Protein AF-0000000071327291 (afdb_homodimer)

InterPro domains:
  IPR005076 Glycosyl transferase, family 6 [PF03414] (3-274)
  IPR005076 Glycosyl transferase, family 6 [PTHR10462] (4-275)
  IPR029044 Nucleotide-diphospho-sugar transferases [G3DSA:3.90.550.10] (1-276)
  IPR029044 Nucleotide-diphospho-sugar transferases [SSF53448] (3-266)

Foldseek 3Di:
DDFDDPDDQAFPVGFGADAPGHDDPVVLCVVCVVVQFEEEEEEEQEDPSLVLQAQAQVLCCVAPAPPHQYEYEYEYCCPVSRDDDDHDPNYYYDYDHDHHDQAPLVVLLCVLVVLLCCLVPPPVPPGFKYKYAYSQKHFDHHDHSLQEAAWEFEFAQVPSPPDLLPDQAQCDPQAPLHDHSPDAGGQTDPRMIMYTSVNSSVLSVQLSVRLVVCVVVVHAGPVRSSSSSRSSCRVVPGSHYYYCLQEPEDPPDDDPRHPHRGMYGDDDDCVVRGNDD/DDFDDPDDQAFPVGFGADAPGHDDPVVLCVVCLVVQFEEEEEEEQEDPSLVLQAQAQVLCCVAPAPPHQYEYEYEYCCPVSRDDHDHDPNYYYDYDHDHHDQAPLVVLLCVLVVLLCCLVPPPVPPGFKYKYAYSQKHFDHHDHSLQEAAWEFEFAQVPSPPDLLPDQAQCDPQAPLHDHSPDAGGQTDPRMIMYTSVNSSVLSVQLSVRLVSCVVVVHAGPVRSSSSSRSSCRVVPGSHYYYCLQEPEDPPDDDPRHPHRGMYGDDDDCVVRGNDD

Sequence (554 aa):
MVGRTDVASVSPWSAPIIWEGNFDSTLIDSIYKQQNLTIATTVFALGKYTRFVKDFLESAEQHYFVGFRVHYYLFTDQPESVPEVKMGENRSLTVQNVPSLNRWQDISMSRMEKLENLIENELVNEADYIFCLDIDTKFYGRWGAETLGRLVGVIHPWFFDAPRSQFTYERRPESKAYIPVEEGDYYYAGAAFGGSLEDVHHLTKTCREQLNIDAANSIEAVWQEESHLNKYFLLNKPSKLLSPEYMWRDINEKAAQIKIVRFTNVPKNYAEVRPNPMVGRTDVASVSPWSAPIIWEGNFDSTLIDSIYKQQNLTIATTVFALGKYTRFVKDFLESAEQHYFVGFRVHYYLFTDQPESVPEVKMGENRSLTVQNVPSLNRWQDISMSRMEKLENLIENELVNEADYIFCLDIDTKFYGRWGAETLGRLVGVIHPWFFDAPRSQFTYERRPESKAYIPVEEGDYYYAGAAFGGSLEDVHHLTKTCREQLNIDAANSIEAVWQEESHLNKYFLLNKPSKLLSPEYMWRDINEKAAQIKIVRFTNVPKNYAEVRPNP

Structure (mmCIF, N/CA/C/O backbone):
data_AF-0000000071327291-model_v1
#
loop_
_entity.id
_entity.type
_entity.pdbx_description
1 polymer 'Globoside alpha-1,3-N-acetylgalactosaminyltransferase 1-like'
#
loop_
_atom_site.group_PDB
_atom_site.id
_atom_site.type_symbol
_atom_site.label_atom_id
_atom_site.label_alt_id
_atom_site.label_comp_id
_atom_site.label_asym_id
_atom_site.label_entity_id
_atom_site.label_seq_id
_atom_site.pdbx_PDB_ins_code
_atom_site.Cartn_x
_atom_site.Cartn_y
_atom_site.Cartn_z
_atom_site.occupancy
_atom_site.B_iso_or_equiv
_atom_site.auth_seq_id
_atom_site.auth_comp_id
_atom_site.auth_asym_id
_atom_site.auth_atom_id
_atom_site.pdbx_PDB_model_num
ATOM 1 N N . MET A 1 1 ? 5.566 14.375 -13.07 1 64.5 1 MET A N 1
ATOM 2 C CA . MET A 1 1 ? 4.422 13.898 -12.297 1 64.5 1 MET A CA 1
ATOM 3 C C . MET A 1 1 ? 3.389 13.242 -13.203 1 64.5 1 MET A C 1
ATOM 5 O O . MET A 1 1 ? 2.189 13.297 -12.93 1 64.5 1 MET A O 1
ATOM 9 N N . VAL A 1 2 ? 3.758 12.797 -14.352 1 74.56 2 VAL A N 1
ATOM 10 C CA . VAL A 1 2 ? 2.799 12.094 -15.195 1 74.56 2 VAL A CA 1
ATOM 11 C C . VAL A 1 2 ? 3.201 10.625 -15.328 1 74.56 2 VAL A C 1
ATOM 13 O O . VAL A 1 2 ? 4.363 10.32 -15.602 1 74.56 2 VAL A O 1
ATOM 16 N N . GLY A 1 3 ? 2.307 9.773 -15.016 1 80 3 GLY A N 1
ATOM 17 C CA . GLY A 1 3 ? 2.5 8.336 -15.133 1 80 3 GLY A CA 1
ATOM 18 C C . GLY A 1 3 ? 1.893 7.758 -16.391 1 80 3 GLY A C 1
ATOM 19 O O . GLY A 1 3 ? 1.691 8.477 -17.375 1 80 3 GLY A O 1
ATOM 20 N N . ARG A 1 4 ? 1.792 6.469 -16.453 1 89.69 4 ARG A N 1
ATOM 21 C CA . ARG A 1 4 ? 1.12 5.781 -17.547 1 89.69 4 ARG A CA 1
ATOM 22 C C . ARG A 1 4 ? -0.287 6.328 -17.766 1 89.69 4 ARG A C 1
ATOM 24 O O . ARG A 1 4 ? -1.015 6.57 -16.797 1 89.69 4 ARG A O 1
ATOM 31 N N . THR A 1 5 ? -0.663 6.59 -18.984 1 89.56 5 THR A N 1
ATOM 32 C CA . THR A 1 5 ? -1.946 7.23 -19.25 1 89.56 5 THR A CA 1
ATOM 33 C C . THR A 1 5 ? -2.902 6.254 -19.938 1 89.56 5 THR A C 1
ATOM 35 O O . THR A 1 5 ? -4.082 6.562 -20.125 1 89.56 5 THR A O 1
ATOM 38 N N . ASP A 1 6 ? -2.469 5.094 -20.266 1 92.56 6 ASP A N 1
ATOM 39 C CA . ASP A 1 6 ? -3.275 4.168 -21.047 1 92.56 6 ASP A CA 1
ATOM 40 C C . ASP A 1 6 ? -3.877 3.076 -20.172 1 92.56 6 ASP A C 1
ATOM 42 O O . ASP A 1 6 ? -4.688 2.271 -20.641 1 92.56 6 ASP A O 1
ATOM 46 N N . VAL A 1 7 ? -3.461 3.09 -18.906 1 93 7 VAL A N 1
ATOM 47 C CA . VAL A 1 7 ? -3.961 2.084 -17.969 1 93 7 VAL A CA 1
ATOM 48 C C . VAL A 1 7 ? -4.238 2.73 -16.609 1 93 7 VAL A C 1
ATOM 50 O O . VAL A 1 7 ? -3.758 3.832 -16.344 1 93 7 VAL A O 1
ATOM 53 N N . ALA A 1 8 ? -5.051 2.072 -15.82 1 93.12 8 ALA A N 1
ATOM 54 C CA . ALA A 1 8 ? -5.207 2.477 -14.422 1 93.12 8 ALA A CA 1
ATOM 55 C C . ALA A 1 8 ? -4.02 2.016 -13.586 1 93.12 8 ALA A C 1
ATOM 57 O O . ALA A 1 8 ? -3.682 0.831 -13.57 1 93.12 8 ALA A O 1
ATOM 58 N N . SER A 1 9 ? -3.414 2.951 -12.875 1 95.69 9 SER A N 1
ATOM 59 C CA . SER A 1 9 ? -2.238 2.627 -12.078 1 95.69 9 SER A CA 1
ATOM 60 C C . SER A 1 9 ? -2.611 2.377 -10.617 1 95.69 9 SER A C 1
ATOM 62 O O . SER A 1 9 ? -1.772 1.946 -9.82 1 95.69 9 SER A O 1
ATOM 64 N N . VAL A 1 10 ? -3.838 2.666 -10.242 1 97 10 VAL A N 1
ATOM 65 C CA . VAL A 1 10 ? -4.34 2.404 -8.898 1 97 10 VAL A CA 1
ATOM 66 C C . VAL A 1 10 ? -5.758 1.843 -8.977 1 97 10 VAL A C 1
ATOM 68 O O . VAL A 1 10 ? -6.504 2.154 -9.914 1 97 10 VAL A O 1
ATOM 71 N N . SER A 1 11 ? -6.105 1.006 -8.016 1 97.38 11 SER A N 1
ATOM 72 C CA . SER A 1 11 ? -7.457 0.463 -7.906 1 97.38 11 SER A CA 1
ATOM 73 C C . SER A 1 11 ? -8.406 1.466 -7.262 1 97.38 11 SER A C 1
ATOM 75 O O . SER A 1 11 ? -7.965 2.479 -6.711 1 97.38 11 SER A O 1
ATOM 77 N N . PRO A 1 12 ? -9.688 1.197 -7.32 1 96.38 12 PRO A N 1
ATOM 78 C CA . PRO A 1 12 ? -10.648 2.092 -6.676 1 96.38 12 PRO A CA 1
ATOM 79 C C . PRO A 1 12 ? -10.43 2.205 -5.168 1 96.38 12 PRO A C 1
ATOM 81 O O . PRO A 1 12 ? -10.898 3.164 -4.543 1 96.38 12 PRO A O 1
ATOM 84 N N . TRP A 1 13 ? -9.719 1.261 -4.547 1 97.5 13 TRP A N 1
ATOM 85 C CA . TRP A 1 13 ? -9.422 1.348 -3.121 1 97.5 13 TRP A CA 1
ATOM 86 C C . TRP A 1 13 ? -7.973 1.772 -2.895 1 97.5 13 TRP A C 1
ATOM 88 O O . TRP A 1 13 ? -7.422 1.565 -1.811 1 97.5 13 TRP A O 1
ATOM 98 N N . SER A 1 14 ? -7.277 2.26 -3.922 1 96.75 14 SER A N 1
ATOM 99 C CA . SER A 1 14 ? -5.996 2.957 -3.902 1 96.75 14 SER A CA 1
ATOM 100 C C . SER A 1 14 ? -4.84 1.979 -3.738 1 96.75 14 SER A C 1
ATOM 102 O O . SER A 1 14 ? -3.77 2.352 -3.25 1 96.75 14 SER A O 1
ATOM 104 N N . ALA A 1 15 ? -5.039 0.73 -4.094 1 98 15 ALA A N 1
ATOM 105 C CA . ALA A 1 15 ? -3.922 -0.202 -4.215 1 98 15 ALA A CA 1
ATOM 106 C C . ALA A 1 15 ? -3.203 -0.03 -5.551 1 98 15 ALA A C 1
ATOM 108 O O . ALA A 1 15 ? -3.846 0.132 -6.59 1 98 15 ALA A O 1
ATOM 109 N N . PRO A 1 16 ? -1.906 -0.012 -5.535 1 98 16 PRO A N 1
ATOM 110 C CA . PRO A 1 16 ? -1.197 0.11 -6.812 1 98 16 PRO A CA 1
ATOM 111 C C . PRO A 1 16 ? -1.436 -1.082 -7.734 1 98 16 PRO A C 1
ATOM 113 O O . PRO A 1 16 ? -1.537 -2.219 -7.27 1 98 16 PRO A O 1
ATOM 116 N N . ILE A 1 17 ? -1.564 -0.79 -8.953 1 97.94 17 ILE A N 1
ATOM 117 C CA . ILE A 1 17 ? -1.53 -1.786 -10.023 1 97.94 17 ILE A CA 1
ATOM 118 C C . ILE A 1 17 ? -0.192 -1.714 -10.75 1 97.94 17 ILE A C 1
ATOM 120 O O . ILE A 1 17 ? 0.141 -0.689 -11.352 1 97.94 17 ILE A O 1
ATOM 124 N N . ILE A 1 18 ? 0.569 -2.74 -10.773 1 98.38 18 ILE A N 1
ATOM 125 C CA . ILE A 1 18 ? 1.95 -2.725 -11.242 1 98.38 18 ILE A CA 1
ATOM 126 C C . ILE A 1 18 ? 1.989 -2.998 -12.742 1 98.38 18 ILE A C 1
ATOM 128 O O . ILE A 1 18 ? 1.617 -4.086 -13.195 1 98.38 18 ILE A O 1
ATOM 132 N N . TRP A 1 19 ? 2.346 -2.035 -13.5 1 97.12 19 TRP A N 1
ATOM 133 C CA . TRP A 1 19 ? 2.566 -2.09 -14.938 1 97.12 19 TRP A CA 1
ATOM 134 C C . TRP A 1 19 ? 4.004 -1.71 -15.289 1 97.12 19 TRP A C 1
ATOM 136 O O . TRP A 1 19 ? 4.633 -0.925 -14.57 1 97.12 19 TRP A O 1
ATOM 146 N N . GLU A 1 20 ? 4.473 -2.287 -16.422 1 97.06 20 GLU A N 1
ATOM 147 C CA . GLU A 1 20 ? 5.699 -1.728 -16.969 1 97.06 20 GLU A CA 1
ATOM 148 C C . GLU A 1 20 ? 5.57 -0.222 -17.188 1 97.06 20 GLU A C 1
ATOM 150 O O . GLU A 1 20 ? 4.586 0.248 -17.766 1 97.06 20 GLU A O 1
ATOM 155 N N . GLY A 1 21 ? 6.496 0.478 -16.625 1 95.25 21 GLY A N 1
ATOM 156 C CA . GLY A 1 21 ? 6.539 1.91 -16.875 1 95.25 21 GLY A CA 1
ATOM 157 C C . GLY A 1 21 ? 6.02 2.734 -15.711 1 95.25 21 GLY A C 1
ATOM 158 O O . GLY A 1 21 ? 6.082 3.965 -15.742 1 95.25 21 GLY A O 1
ATOM 159 N N . ASN A 1 22 ? 5.504 2.068 -14.641 1 95.44 22 ASN A N 1
ATOM 160 C CA . ASN A 1 22 ? 4.969 2.932 -13.602 1 95.44 22 ASN A CA 1
ATOM 161 C C . ASN A 1 22 ? 5.688 2.717 -12.266 1 95.44 22 ASN A C 1
ATOM 163 O O . ASN A 1 22 ? 5.176 3.094 -11.211 1 95.44 22 ASN A O 1
ATOM 167 N N . PHE A 1 23 ? 6.836 2.102 -12.312 1 96.94 23 PHE A N 1
ATOM 168 C CA . PHE A 1 23 ? 7.691 1.977 -11.133 1 96.94 23 PHE A CA 1
ATOM 169 C C . PHE A 1 23 ? 9.164 2.025 -11.531 1 96.94 23 PHE A C 1
ATOM 171 O O . PHE A 1 23 ? 9.5 1.87 -12.703 1 96.94 23 PHE A O 1
ATOM 178 N N . ASP A 1 24 ? 10.023 2.289 -10.586 1 96.94 24 ASP A N 1
ATOM 179 C CA . ASP A 1 24 ? 11.477 2.268 -10.75 1 96.94 24 ASP A CA 1
ATOM 180 C C . ASP A 1 24 ? 12.086 1.038 -10.086 1 96.94 24 ASP A C 1
ATOM 182 O O . ASP A 1 24 ? 12.227 0.998 -8.859 1 96.94 24 ASP A O 1
ATOM 186 N N . SER A 1 25 ? 12.469 0.094 -10.906 1 97.06 25 SER A N 1
ATOM 187 C CA . SER A 1 25 ? 12.93 -1.192 -10.398 1 97.06 25 SER A CA 1
ATOM 188 C C . SER A 1 25 ? 14.188 -1.032 -9.555 1 97.06 25 SER A C 1
ATOM 190 O O . SER A 1 25 ? 14.352 -1.713 -8.539 1 97.06 25 SER A O 1
ATOM 192 N N . THR A 1 26 ? 15.094 -0.123 -9.938 1 96.75 26 THR A N 1
ATOM 193 C CA . THR A 1 26 ? 16.328 0.1 -9.188 1 96.75 26 THR A CA 1
ATOM 194 C C . THR A 1 26 ? 16.031 0.662 -7.805 1 96.75 26 THR A C 1
ATOM 196 O O . THR A 1 26 ? 16.594 0.204 -6.809 1 96.75 26 THR A O 1
ATOM 199 N N . LEU A 1 27 ? 15.156 1.593 -7.812 1 96.38 27 LEU A N 1
ATOM 200 C CA . LEU A 1 27 ? 14.766 2.209 -6.551 1 96.38 27 LEU A CA 1
ATOM 201 C C . LEU A 1 27 ? 14.102 1.19 -5.629 1 96.38 27 LEU A C 1
ATOM 203 O O . LEU A 1 27 ? 14.477 1.062 -4.461 1 96.38 27 LEU A O 1
ATOM 207 N N . ILE A 1 28 ? 13.18 0.447 -6.152 1 97.44 28 ILE A N 1
ATOM 208 C CA . ILE A 1 28 ? 12.422 -0.514 -5.355 1 97.44 28 ILE A CA 1
ATOM 209 C C . ILE A 1 28 ? 13.367 -1.598 -4.832 1 97.44 28 ILE A C 1
ATOM 211 O O . ILE A 1 28 ? 13.289 -1.976 -3.658 1 97.44 28 ILE A O 1
ATOM 215 N N . ASP A 1 29 ? 14.25 -2.072 -5.68 1 97.25 29 ASP A N 1
ATOM 216 C CA . ASP A 1 29 ? 15.211 -3.076 -5.23 1 97.25 29 ASP A CA 1
ATOM 217 C C . ASP A 1 29 ? 16.062 -2.543 -4.082 1 97.25 29 ASP A C 1
ATOM 219 O O . ASP A 1 29 ? 16.328 -3.258 -3.115 1 97.25 29 ASP A O 1
ATOM 223 N N . SER A 1 30 ? 16.469 -1.31 -4.242 1 95.25 30 SER A N 1
ATOM 224 C CA . SER A 1 30 ? 17.312 -0.725 -3.205 1 95.25 30 SER A CA 1
ATOM 225 C C . SER A 1 30 ? 16.594 -0.67 -1.865 1 95.25 30 SER A C 1
ATOM 227 O O . SER A 1 30 ? 17.203 -0.833 -0.811 1 95.25 30 SER A O 1
ATOM 229 N N . ILE A 1 31 ? 15.359 -0.456 -1.887 1 95.06 31 ILE A N 1
ATOM 230 C CA . ILE A 1 31 ? 14.547 -0.372 -0.68 1 95.06 31 ILE A CA 1
ATOM 231 C C . ILE A 1 31 ? 14.43 -1.754 -0.04 1 95.06 31 ILE A C 1
ATOM 233 O O . ILE A 1 31 ? 14.633 -1.905 1.167 1 95.06 31 ILE A O 1
ATOM 237 N N . TYR A 1 32 ? 14.211 -2.779 -0.833 1 96.31 32 TYR A N 1
ATOM 238 C CA . TYR A 1 32 ? 13.859 -4.086 -0.289 1 96.31 32 TYR A CA 1
ATOM 239 C C . TYR A 1 32 ? 15.109 -4.914 -0.014 1 96.31 32 TYR A C 1
ATOM 241 O O . TYR A 1 32 ? 15.109 -5.777 0.868 1 96.31 32 TYR A O 1
ATOM 249 N N . LYS A 1 33 ? 16.172 -4.711 -0.748 1 94.94 33 LYS A N 1
ATOM 250 C CA . LYS A 1 33 ? 17.391 -5.5 -0.551 1 94.94 33 LYS A CA 1
ATOM 251 C C . LYS A 1 33 ? 17.969 -5.273 0.84 1 94.94 33 LYS A C 1
ATOM 253 O O . LYS A 1 33 ? 18.594 -6.168 1.41 1 94.94 33 LYS A O 1
ATOM 258 N N . GLN A 1 34 ? 17.656 -4.16 1.438 1 91.56 34 GLN A N 1
ATOM 259 C CA . GLN A 1 34 ? 18.172 -3.82 2.762 1 91.56 34 GLN A CA 1
ATOM 260 C C . GLN A 1 34 ? 17.438 -4.594 3.852 1 91.56 34 GLN A C 1
ATOM 262 O O . GLN A 1 34 ? 17.891 -4.656 4.992 1 91.56 34 GLN A O 1
ATOM 267 N N . GLN A 1 35 ? 16.422 -5.254 3.521 1 94.44 35 GLN A N 1
ATOM 268 C CA . GLN A 1 35 ? 15.562 -5.898 4.516 1 94.44 35 GLN A CA 1
ATOM 269 C C . GLN A 1 35 ? 15.914 -7.379 4.656 1 94.44 35 GLN A C 1
ATOM 271 O O . GLN A 1 35 ? 15.375 -8.062 5.531 1 94.44 35 GLN A O 1
ATOM 276 N N . ASN A 1 36 ? 16.75 -7.91 3.893 1 93.19 36 ASN A N 1
ATOM 277 C CA . ASN A 1 36 ? 17.188 -9.305 3.939 1 93.19 36 ASN A CA 1
ATOM 278 C C . ASN A 1 36 ? 16 -10.258 3.934 1 93.19 36 ASN A C 1
ATOM 280 O O . ASN A 1 36 ? 15.898 -11.133 4.793 1 93.19 36 ASN A O 1
ATOM 284 N N . LEU A 1 37 ? 15.125 -10.086 2.984 1 96.75 37 LEU A N 1
ATOM 285 C CA . LEU A 1 37 ? 13.875 -10.828 2.895 1 96.75 37 LEU A CA 1
ATOM 286 C C . LEU A 1 37 ? 14.102 -12.203 2.277 1 96.75 37 LEU A C 1
ATOM 288 O O . LEU A 1 37 ? 15.016 -12.383 1.469 1 96.75 37 LEU A O 1
ATOM 292 N N . THR A 1 38 ? 13.273 -13.117 2.652 1 98.19 38 THR A N 1
ATOM 293 C CA . THR A 1 38 ? 13.172 -14.414 1.992 1 98.19 38 THR A CA 1
ATOM 294 C C . THR A 1 38 ? 11.797 -14.586 1.349 1 98.19 38 THR A C 1
ATOM 296 O O . THR A 1 38 ? 10.773 -14.398 2.002 1 98.19 38 THR A O 1
ATOM 299 N N . ILE A 1 39 ? 11.82 -14.945 0.099 1 98.75 39 ILE A N 1
ATOM 300 C CA . ILE A 1 39 ? 10.594 -15.188 -0.645 1 98.75 39 ILE A CA 1
ATOM 301 C C . ILE A 1 39 ? 10.406 -16.688 -0.874 1 98.75 39 ILE A C 1
ATOM 303 O O . ILE A 1 39 ? 11.219 -17.312 -1.562 1 98.75 39 ILE A O 1
ATOM 307 N N . ALA A 1 40 ? 9.414 -17.266 -0.267 1 98.88 40 ALA A N 1
ATOM 308 C CA . ALA A 1 40 ? 9.016 -18.625 -0.6 1 98.88 40 ALA A CA 1
ATOM 309 C C . ALA A 1 40 ? 8.172 -18.656 -1.872 1 98.88 40 ALA A C 1
ATOM 311 O O . ALA A 1 40 ? 7.328 -17.781 -2.088 1 98.88 40 ALA A O 1
ATOM 312 N N . THR A 1 41 ? 8.414 -19.594 -2.707 1 98.81 41 THR A N 1
ATOM 313 C CA . THR A 1 41 ? 7.621 -19.781 -3.916 1 98.81 41 THR A CA 1
ATOM 314 C C . THR A 1 41 ? 7.168 -21.234 -4.043 1 98.81 41 THR A C 1
ATOM 316 O O . THR A 1 41 ? 7.984 -22.141 -3.971 1 98.81 41 THR A O 1
ATOM 319 N N . THR A 1 42 ? 5.859 -21.391 -4.227 1 98.31 42 THR A N 1
ATOM 320 C CA . THR A 1 42 ? 5.324 -22.734 -4.301 1 98.31 42 THR A CA 1
ATOM 321 C C . THR A 1 42 ? 4.832 -23.047 -5.711 1 98.31 42 THR A C 1
ATOM 323 O O . THR A 1 42 ? 4.27 -22.188 -6.383 1 98.31 42 THR A O 1
ATOM 326 N N . VAL A 1 43 ? 5.094 -24.266 -6.133 1 96.81 43 VAL A N 1
ATOM 327 C CA . VAL A 1 43 ? 4.609 -24.781 -7.406 1 96.81 43 VAL A CA 1
ATOM 328 C C . VAL A 1 43 ? 4.203 -26.25 -7.246 1 96.81 43 VAL A C 1
ATOM 330 O O . VAL A 1 43 ? 4.762 -26.969 -6.414 1 96.81 43 VAL A O 1
ATOM 333 N N . PHE A 1 44 ? 3.223 -26.625 -8.086 1 94.69 44 PHE A N 1
ATOM 334 C CA . PHE A 1 44 ? 2.723 -28 -8.094 1 94.69 44 PHE A CA 1
ATOM 335 C C . PHE A 1 44 ? 2.973 -28.656 -9.453 1 94.69 44 PHE A C 1
ATOM 337 O O . PHE A 1 44 ? 2.551 -28.141 -10.484 1 94.69 44 PHE A O 1
ATOM 344 N N . ALA A 1 45 ? 3.703 -29.719 -9.414 1 93.44 45 ALA A N 1
ATOM 345 C CA . ALA A 1 45 ? 3.957 -30.516 -10.609 1 93.44 45 ALA A CA 1
ATOM 346 C C . ALA A 1 45 ? 3.521 -31.969 -10.414 1 93.44 45 ALA A C 1
ATOM 348 O O . ALA A 1 45 ? 4.332 -32.812 -10.055 1 93.44 45 ALA A O 1
ATOM 349 N N . LEU A 1 46 ? 2.344 -32.25 -10.742 1 90.12 46 LEU A N 1
ATOM 350 C CA . LEU A 1 46 ? 1.825 -33.625 -10.602 1 90.12 46 LEU A CA 1
ATOM 351 C C . LEU A 1 46 ? 1.816 -34.344 -11.938 1 90.12 46 LEU A C 1
ATOM 353 O O . LEU A 1 46 ? 1.507 -33.719 -12.969 1 90.12 46 LEU A O 1
ATOM 357 N N . GLY A 1 47 ? 2.111 -35.531 -11.938 1 88 47 GLY A N 1
ATOM 358 C CA . GLY A 1 47 ? 2.135 -36.344 -13.156 1 88 47 GLY A CA 1
ATOM 359 C C . GLY A 1 47 ? 3.023 -35.75 -14.234 1 88 47 GLY A C 1
ATOM 360 O O . GLY A 1 47 ? 4.191 -35.438 -13.984 1 88 47 GLY A O 1
ATOM 361 N N . LYS A 1 48 ? 2.443 -35.531 -15.391 1 86.81 48 LYS A N 1
ATOM 362 C CA . LYS A 1 48 ? 3.199 -35.094 -16.562 1 86.81 48 LYS A CA 1
ATOM 363 C C . LYS A 1 48 ? 3.666 -33.656 -16.406 1 86.81 48 LYS A C 1
ATOM 365 O O . LYS A 1 48 ? 4.48 -33.188 -17.203 1 86.81 48 LYS A O 1
ATOM 370 N N . TYR A 1 49 ? 3.268 -33.031 -15.375 1 90.88 49 TYR A N 1
ATOM 371 C CA . TYR A 1 49 ? 3.604 -31.625 -15.203 1 90.88 49 TYR A CA 1
ATOM 372 C C . TYR A 1 49 ? 5.051 -31.469 -14.758 1 90.88 49 TYR A C 1
ATOM 374 O O . TYR A 1 49 ? 5.602 -30.359 -14.805 1 90.88 49 TYR A O 1
ATOM 382 N N . THR A 1 50 ? 5.672 -32.562 -14.383 1 93.12 50 THR A N 1
ATOM 383 C CA . THR A 1 50 ? 7.082 -32.5 -14.016 1 93.12 50 THR A CA 1
ATOM 384 C C . THR A 1 50 ? 7.93 -32.031 -15.195 1 93.12 50 THR A C 1
ATOM 386 O O . THR A 1 50 ? 9.031 -31.516 -15.008 1 93.12 50 THR A O 1
ATOM 389 N N . ARG A 1 51 ? 7.402 -32.188 -16.359 1 92.44 51 ARG A N 1
ATOM 390 C CA . ARG A 1 51 ? 8.148 -31.812 -17.562 1 92.44 51 ARG A CA 1
ATOM 391 C C . ARG A 1 51 ? 8.383 -30.312 -17.625 1 92.44 51 ARG A C 1
ATOM 393 O O . ARG A 1 51 ? 9.273 -29.844 -18.344 1 92.44 51 ARG A O 1
ATOM 400 N N . PHE A 1 52 ? 7.586 -29.516 -16.906 1 94.94 52 PHE A N 1
ATOM 401 C CA . PHE A 1 52 ? 7.656 -28.062 -16.984 1 94.94 52 PHE A CA 1
ATOM 402 C C . PHE A 1 52 ? 8.617 -27.516 -15.93 1 94.94 52 PHE A C 1
ATOM 404 O O . PHE A 1 52 ? 8.922 -26.328 -15.93 1 94.94 52 PHE A O 1
ATOM 411 N N . VAL A 1 53 ? 9.117 -28.375 -15.07 1 96.81 53 VAL A N 1
ATOM 412 C CA . VAL A 1 53 ? 9.875 -27.938 -13.898 1 96.81 53 VAL A CA 1
ATOM 413 C C . VAL A 1 53 ? 11.164 -27.266 -14.344 1 96.81 53 VAL A C 1
ATOM 415 O O . VAL A 1 53 ? 11.5 -26.172 -13.867 1 96.81 53 VAL A O 1
ATOM 418 N N . LYS A 1 54 ? 11.867 -27.828 -15.258 1 96.75 54 LYS A N 1
ATOM 419 C CA . LYS A 1 54 ? 13.164 -27.312 -15.672 1 96.75 54 LYS A CA 1
ATOM 420 C C . LYS A 1 54 ? 13.031 -25.906 -16.281 1 96.75 54 LYS A C 1
ATOM 422 O O . LYS A 1 54 ? 13.727 -24.984 -15.859 1 96.75 54 LYS A O 1
ATOM 427 N N . ASP A 1 55 ? 12.125 -25.75 -17.234 1 95.56 55 ASP A N 1
ATOM 428 C CA . ASP A 1 55 ? 11.93 -24.469 -17.891 1 95.56 55 ASP A CA 1
ATOM 429 C C . ASP A 1 55 ? 11.492 -23.406 -16.891 1 95.56 55 ASP A C 1
ATOM 431 O O . ASP A 1 55 ? 11.93 -22.25 -16.969 1 95.56 55 ASP A O 1
ATOM 435 N N . PHE A 1 56 ? 10.633 -23.797 -16.031 1 97.69 56 PHE A N 1
ATOM 436 C CA . PHE A 1 56 ? 10.156 -22.891 -15 1 97.69 56 PHE A CA 1
ATOM 437 C C . PHE A 1 56 ? 11.32 -22.375 -14.156 1 97.69 56 PHE A C 1
ATOM 439 O O . PHE A 1 56 ? 11.508 -21.172 -14.016 1 97.69 56 PHE A O 1
ATOM 446 N N . LEU A 1 57 ? 12.148 -23.234 -13.625 1 98.06 57 LEU A N 1
ATOM 447 C CA . LEU A 1 57 ? 13.227 -22.875 -12.711 1 98.06 57 LEU A CA 1
ATOM 448 C C . LEU A 1 57 ? 14.328 -22.125 -13.445 1 98.06 57 LEU A C 1
ATOM 450 O O . LEU A 1 57 ? 14.867 -21.141 -12.93 1 98.06 57 LEU A O 1
ATOM 454 N N . GLU A 1 58 ? 14.656 -22.547 -14.648 1 97.62 58 GLU A N 1
ATOM 455 C CA . GLU A 1 58 ? 15.711 -21.891 -15.406 1 97.62 58 GLU A CA 1
ATOM 456 C C . GLU A 1 58 ? 15.312 -20.453 -15.773 1 97.62 58 GLU A C 1
ATOM 458 O O . GLU A 1 58 ? 16.141 -19.547 -15.695 1 97.62 58 GLU A O 1
ATOM 463 N N . SER A 1 59 ? 14.055 -20.297 -16.203 1 97.88 59 SER A N 1
ATOM 464 C CA . SER A 1 59 ? 13.594 -18.953 -16.516 1 97.88 59 SER A CA 1
ATOM 465 C C . SER A 1 59 ? 13.469 -18.094 -15.258 1 97.88 59 SER A C 1
ATOM 467 O O . SER A 1 59 ? 13.688 -16.891 -15.297 1 97.88 59 SER A O 1
ATOM 469 N N . ALA A 1 60 ? 13.125 -18.734 -14.117 1 98.25 60 ALA A N 1
ATOM 470 C CA . ALA A 1 60 ? 13.047 -18.016 -12.852 1 98.25 60 ALA A CA 1
ATOM 471 C C . ALA A 1 60 ? 14.422 -17.484 -12.43 1 98.25 60 ALA A C 1
ATOM 473 O O . ALA A 1 60 ? 14.523 -16.375 -11.891 1 98.25 60 ALA A O 1
ATOM 474 N N . GLU A 1 61 ? 15.477 -18.203 -12.719 1 97.25 61 GLU A N 1
ATOM 475 C CA . GLU A 1 61 ? 16.828 -17.766 -12.398 1 97.25 61 GLU A CA 1
ATOM 476 C C . GLU A 1 61 ? 17.203 -16.484 -13.133 1 97.25 61 GLU A C 1
ATOM 478 O O . GLU A 1 61 ? 17.984 -15.68 -12.633 1 97.25 61 GLU A O 1
ATOM 483 N N . GLN A 1 62 ? 16.516 -16.25 -14.172 1 97.44 62 GLN A N 1
ATOM 484 C CA . GLN A 1 62 ? 16.859 -15.125 -15.023 1 97.44 62 GLN A CA 1
ATOM 485 C C . GLN A 1 62 ? 16.031 -13.898 -14.688 1 97.44 62 GLN A C 1
ATOM 487 O O . GLN A 1 62 ? 16.469 -12.766 -14.875 1 97.44 62 GLN A O 1
ATOM 492 N N . HIS A 1 63 ? 14.852 -14.133 -14.141 1 98.44 63 HIS A N 1
ATOM 493 C CA . HIS A 1 63 ? 13.938 -13 -14.172 1 98.44 63 HIS A CA 1
ATOM 494 C C . HIS A 1 63 ? 13.227 -12.828 -12.836 1 98.44 63 HIS A C 1
ATOM 496 O O . HIS A 1 63 ? 12.773 -11.727 -12.508 1 98.44 63 HIS A O 1
ATOM 502 N N . TYR A 1 64 ? 13.102 -13.93 -12.055 1 98.75 64 TYR A N 1
ATOM 503 C CA . TYR A 1 64 ? 12.242 -13.969 -10.883 1 98.75 64 TYR A CA 1
ATOM 504 C C . TYR A 1 64 ? 13.023 -13.641 -9.617 1 98.75 64 TYR A C 1
ATOM 506 O O . TYR A 1 64 ? 13.859 -14.43 -9.172 1 98.75 64 TYR A O 1
ATOM 514 N N . PHE A 1 65 ? 12.82 -12.391 -9.086 1 98.38 65 PHE A N 1
ATOM 515 C CA . PHE A 1 65 ? 13.43 -11.922 -7.844 1 98.38 65 PHE A CA 1
ATOM 516 C C . PHE A 1 65 ? 14.945 -12.102 -7.887 1 98.38 65 PHE A C 1
ATOM 518 O O . PHE A 1 65 ? 15.539 -12.617 -6.938 1 98.38 65 PHE A O 1
ATOM 525 N N . VAL A 1 66 ? 15.477 -11.703 -8.992 1 96.81 66 VAL A N 1
ATOM 526 C CA . VAL A 1 66 ? 16.922 -11.789 -9.156 1 96.81 66 VAL A CA 1
ATOM 527 C C . VAL A 1 66 ? 17.609 -10.945 -8.086 1 96.81 66 VAL A C 1
ATOM 529 O O . VAL A 1 66 ? 17.266 -9.781 -7.887 1 96.81 66 VAL A O 1
ATOM 532 N N . GLY A 1 67 ? 18.547 -11.547 -7.34 1 94.88 67 GLY A N 1
ATOM 533 C CA . GLY A 1 67 ? 19.297 -10.844 -6.305 1 94.88 67 GLY A CA 1
ATOM 534 C C . GLY A 1 67 ? 18.688 -11 -4.922 1 94.88 67 GLY A C 1
ATOM 535 O O . GLY A 1 67 ? 19.25 -10.516 -3.938 1 94.88 67 GLY A O 1
ATOM 536 N N . PHE A 1 68 ? 17.578 -11.625 -4.836 1 97.56 68 PHE A N 1
ATOM 537 C CA . PHE A 1 68 ? 16.906 -11.867 -3.562 1 97.56 68 PHE A CA 1
ATOM 538 C C . PHE A 1 68 ? 17 -13.336 -3.17 1 97.56 68 PHE A C 1
ATOM 540 O O . PHE A 1 68 ? 17.328 -14.188 -3.998 1 97.56 68 PHE A O 1
ATOM 547 N N . ARG A 1 69 ? 16.75 -13.609 -1.906 1 98.06 69 ARG A N 1
ATOM 548 C CA . ARG A 1 69 ? 16.656 -14.992 -1.445 1 98.06 69 ARG A CA 1
ATOM 549 C C . ARG A 1 69 ? 15.312 -15.609 -1.811 1 98.06 69 ARG A C 1
ATOM 551 O O . ARG A 1 69 ? 14.266 -15.086 -1.435 1 98.06 69 ARG A O 1
ATOM 558 N N . VAL A 1 70 ? 15.367 -16.656 -2.576 1 98.5 70 VAL A N 1
ATOM 559 C CA . VAL A 1 70 ? 14.148 -17.344 -2.996 1 98.5 70 VAL A CA 1
ATOM 560 C C . VAL A 1 70 ? 14.242 -18.828 -2.639 1 98.5 70 VAL A C 1
ATOM 562 O O . VAL A 1 70 ? 15.258 -19.484 -2.914 1 98.5 70 VAL A O 1
ATOM 565 N N . HIS A 1 71 ? 13.289 -19.312 -1.99 1 98.56 71 HIS A N 1
ATOM 566 C CA . HIS A 1 71 ? 13.164 -20.734 -1.712 1 98.56 71 HIS A CA 1
ATOM 567 C C . HIS A 1 71 ? 11.945 -21.328 -2.412 1 98.56 71 HIS A C 1
ATOM 569 O O . HIS A 1 71 ? 10.805 -20.969 -2.1 1 98.56 71 HIS A O 1
ATOM 575 N N . TYR A 1 72 ? 12.227 -22.234 -3.336 1 98.44 72 TYR A N 1
ATOM 576 C CA . TYR A 1 72 ? 11.164 -22.906 -4.07 1 98.44 72 TYR A CA 1
ATOM 577 C C . TYR A 1 72 ? 10.703 -24.156 -3.328 1 98.44 72 TYR A C 1
ATOM 579 O O . TYR A 1 72 ? 11.531 -24.938 -2.848 1 98.44 72 TYR A O 1
ATOM 587 N N . TYR A 1 73 ? 9.453 -24.297 -3.221 1 98.12 73 TYR A N 1
ATOM 588 C CA . TYR A 1 73 ? 8.812 -25.516 -2.738 1 98.12 73 TYR A CA 1
ATOM 589 C C . TYR A 1 73 ? 8.008 -26.188 -3.846 1 98.12 73 TYR A C 1
ATOM 591 O O . TYR A 1 73 ? 6.949 -25.688 -4.234 1 98.12 73 TYR A O 1
ATOM 599 N N . LEU A 1 74 ? 8.508 -27.266 -4.297 1 98 74 LEU A N 1
ATOM 600 C CA . LEU A 1 74 ? 7.887 -28.031 -5.379 1 98 74 LEU A CA 1
ATOM 601 C C . LEU A 1 74 ? 7.109 -29.219 -4.836 1 98 74 LEU A C 1
ATOM 603 O O . LEU A 1 74 ? 7.703 -30.156 -4.289 1 98 74 LEU A O 1
ATOM 607 N N . PHE A 1 75 ? 5.824 -29.203 -4.996 1 96.69 75 PHE A N 1
ATOM 608 C CA . PHE A 1 75 ? 4.969 -30.328 -4.652 1 96.69 75 PHE A CA 1
ATOM 609 C C . PHE A 1 75 ? 4.797 -31.25 -5.848 1 96.69 75 PHE A C 1
ATOM 611 O O . PHE A 1 75 ? 4.32 -30.828 -6.906 1 96.69 75 PHE A O 1
ATOM 618 N N . THR A 1 76 ? 5.191 -32.5 -5.672 1 96 76 THR A N 1
ATOM 619 C CA . THR A 1 76 ? 5.09 -33.438 -6.797 1 96 76 THR A CA 1
ATOM 620 C C . THR A 1 76 ? 4.848 -34.844 -6.305 1 96 76 THR A C 1
ATOM 622 O O . THR A 1 76 ? 5.199 -35.188 -5.172 1 96 76 THR A O 1
ATOM 625 N N . ASP A 1 77 ? 4.16 -35.625 -7.117 1 94 77 ASP A N 1
ATOM 626 C CA . ASP A 1 77 ? 3.971 -37.062 -6.84 1 94 77 ASP A CA 1
ATOM 627 C C . ASP A 1 77 ? 5.066 -37.906 -7.496 1 94 77 ASP A C 1
ATOM 629 O O . ASP A 1 77 ? 5.062 -39.125 -7.391 1 94 77 ASP A O 1
ATOM 633 N N . GLN A 1 78 ? 6.035 -37.219 -8.164 1 94.69 78 GLN A N 1
ATOM 634 C CA . GLN A 1 78 ? 7.137 -37.906 -8.852 1 94.69 78 GLN A CA 1
ATOM 635 C C . GLN A 1 78 ? 8.469 -37.219 -8.531 1 94.69 78 GLN A C 1
ATOM 637 O O . GLN A 1 78 ? 9.148 -36.719 -9.422 1 94.69 78 GLN A O 1
ATOM 642 N N . PRO A 1 79 ? 8.883 -37.312 -7.309 1 95.56 79 PRO A N 1
ATOM 643 C CA . PRO A 1 79 ? 10.117 -36.625 -6.926 1 95.56 79 PRO A CA 1
ATOM 644 C C . PRO A 1 79 ? 11.32 -37.062 -7.734 1 95.56 79 PRO A C 1
ATOM 646 O O . PRO A 1 79 ? 12.242 -36.281 -7.977 1 95.56 79 PRO A O 1
ATOM 649 N N . GLU A 1 80 ? 11.312 -38.281 -8.172 1 94.88 80 GLU A N 1
ATOM 650 C CA . GLU A 1 80 ? 12.438 -38.844 -8.914 1 94.88 80 GLU A CA 1
ATOM 651 C C . GLU A 1 80 ? 12.516 -38.25 -10.32 1 94.88 80 GLU A C 1
ATOM 653 O O . GLU A 1 80 ? 13.562 -38.344 -10.969 1 94.88 80 GLU A O 1
ATOM 658 N N . SER A 1 81 ? 11.398 -37.719 -10.773 1 94 81 SER A N 1
ATOM 659 C CA . SER A 1 81 ? 11.336 -37.188 -12.125 1 94 81 SER A CA 1
ATOM 660 C C . SER A 1 81 ? 11.719 -35.719 -12.164 1 94 81 SER A C 1
ATOM 662 O O . SER A 1 81 ? 11.766 -35.125 -13.234 1 94 81 SER A O 1
ATOM 664 N N . VAL A 1 82 ? 11.961 -35.125 -11.047 1 94.75 82 VAL A N 1
ATOM 665 C CA . VAL A 1 82 ? 12.328 -33.719 -10.984 1 94.75 82 VAL A CA 1
ATOM 666 C C . VAL A 1 82 ? 13.727 -33.5 -11.555 1 94.75 82 VAL A C 1
ATOM 668 O O . VAL A 1 82 ? 14.688 -34.156 -11.102 1 94.75 82 VAL A O 1
ATOM 671 N N . PRO A 1 83 ? 13.844 -32.719 -12.57 1 94.62 83 PRO A N 1
ATOM 672 C CA . PRO A 1 83 ? 15.156 -32.531 -13.188 1 94.62 83 PRO A CA 1
ATOM 673 C C . PRO A 1 83 ? 16.125 -31.766 -12.281 1 94.62 83 PRO A C 1
ATOM 675 O O . PRO A 1 83 ? 15.695 -31 -11.414 1 94.62 83 PRO A O 1
ATOM 678 N N . GLU A 1 84 ? 17.391 -31.969 -12.562 1 91.75 84 GLU A N 1
ATOM 679 C CA . GLU A 1 84 ? 18.422 -31.156 -11.906 1 91.75 84 GLU A CA 1
ATOM 680 C C . GLU A 1 84 ? 18.547 -29.797 -12.562 1 91.75 84 GLU A C 1
ATOM 682 O O . GLU A 1 84 ? 18.641 -29.688 -13.789 1 91.75 84 GLU A O 1
ATOM 687 N N . VAL A 1 85 ? 18.406 -28.828 -11.75 1 93 85 VAL A N 1
ATOM 688 C CA . VAL A 1 85 ? 18.562 -27.469 -12.242 1 93 85 VAL A CA 1
ATOM 689 C C . VAL A 1 85 ? 19.578 -26.719 -11.367 1 93 85 VAL A C 1
ATOM 691 O O . VAL A 1 85 ? 19.516 -26.812 -10.133 1 93 85 VAL A O 1
ATOM 694 N N . LYS A 1 86 ? 20.609 -26.062 -11.992 1 93.31 86 LYS A N 1
ATOM 695 C CA . LYS A 1 86 ? 21.562 -25.234 -11.25 1 93.31 86 LYS A CA 1
ATOM 696 C C . LYS A 1 86 ? 20.891 -23.984 -10.695 1 93.31 86 LYS A C 1
ATOM 698 O O . LYS A 1 86 ? 20.344 -23.172 -11.445 1 93.31 86 LYS A O 1
ATOM 703 N N . MET A 1 87 ? 20.969 -23.875 -9.43 1 94.19 87 MET A N 1
ATOM 704 C CA . MET A 1 87 ? 20.344 -22.719 -8.766 1 94.19 87 MET A CA 1
ATOM 705 C C . MET A 1 87 ? 21.406 -21.703 -8.359 1 94.19 87 MET A C 1
ATOM 707 O O . MET A 1 87 ? 22.516 -22.062 -7.953 1 94.19 87 MET A O 1
ATOM 711 N N . GLY A 1 88 ? 21.078 -20.438 -8.5 1 93.5 88 GLY A N 1
ATOM 712 C CA . GLY A 1 88 ? 21.984 -19.359 -8.125 1 93.5 88 GLY A CA 1
ATOM 713 C C . GLY A 1 88 ? 22.188 -19.25 -6.621 1 93.5 88 GLY A C 1
ATOM 714 O O . GLY A 1 88 ? 21.609 -20.016 -5.852 1 93.5 88 GLY A O 1
ATOM 715 N N . GLU A 1 89 ? 23.016 -18.203 -6.258 1 92.12 89 GLU A N 1
ATOM 716 C CA . GLU A 1 89 ? 23.281 -17.922 -4.852 1 92.12 89 GLU A CA 1
ATOM 717 C C . GLU A 1 89 ? 22 -17.516 -4.113 1 92.12 89 GLU A C 1
ATOM 719 O O . GLU A 1 89 ? 21.172 -16.797 -4.656 1 92.12 89 GLU A O 1
ATOM 724 N N . ASN A 1 90 ? 21.734 -18 -2.943 1 94.31 90 ASN A N 1
ATOM 725 C CA . ASN A 1 90 ? 20.625 -17.656 -2.068 1 94.31 90 ASN A CA 1
ATOM 726 C C . ASN A 1 90 ? 19.297 -18.203 -2.605 1 94.31 90 ASN A C 1
ATOM 728 O O . ASN A 1 90 ? 18.234 -17.672 -2.299 1 94.31 90 ASN A O 1
ATOM 732 N N . ARG A 1 91 ? 19.422 -19.172 -3.545 1 97.38 91 ARG A N 1
ATOM 733 C CA . ARG A 1 91 ? 18.25 -19.844 -4.078 1 97.38 91 ARG A CA 1
ATOM 734 C C . ARG A 1 91 ? 18.281 -21.328 -3.795 1 97.38 91 ARG A C 1
ATOM 736 O O . ARG A 1 91 ? 19.344 -21.953 -3.857 1 97.38 91 ARG A O 1
ATOM 743 N N . SER A 1 92 ? 17.156 -21.844 -3.393 1 97.19 92 SER A N 1
ATOM 744 C CA . SER A 1 92 ? 17.094 -23.266 -3.062 1 97.19 92 SER A CA 1
ATOM 745 C C . SER A 1 92 ? 15.773 -23.891 -3.484 1 97.19 92 SER A C 1
ATOM 747 O O . SER A 1 92 ? 14.797 -23.172 -3.74 1 97.19 92 SER A O 1
ATOM 749 N N . LEU A 1 93 ? 15.828 -25.172 -3.635 1 97.75 93 LEU A N 1
ATOM 750 C CA . LEU A 1 93 ? 14.656 -25.953 -4.016 1 97.75 93 LEU A CA 1
ATOM 751 C C . LEU A 1 93 ? 14.414 -27.078 -3.016 1 97.75 93 LEU A C 1
ATOM 753 O O . LEU A 1 93 ? 15.336 -27.844 -2.705 1 97.75 93 LEU A O 1
ATOM 757 N N . THR A 1 94 ? 13.242 -27.078 -2.459 1 97.44 94 THR A N 1
ATOM 758 C CA . THR A 1 94 ? 12.781 -28.203 -1.654 1 97.44 94 THR A CA 1
ATOM 759 C C . THR A 1 94 ? 11.672 -28.969 -2.373 1 97.44 94 THR A C 1
ATOM 761 O O . THR A 1 94 ? 10.664 -28.375 -2.775 1 97.44 94 THR A O 1
ATOM 764 N N . VAL A 1 95 ? 11.852 -30.234 -2.533 1 97.19 95 VAL A N 1
ATOM 765 C CA . VAL A 1 95 ? 10.844 -31.078 -3.17 1 97.19 95 VAL A CA 1
ATOM 766 C C . VAL A 1 95 ? 9.984 -31.75 -2.104 1 97.19 95 VAL A C 1
ATOM 768 O O . VAL A 1 95 ? 10.516 -32.406 -1.194 1 97.19 95 VAL A O 1
ATOM 771 N N . GLN A 1 96 ? 8.742 -31.5 -2.213 1 95.38 96 GLN A N 1
ATOM 772 C CA . GLN A 1 96 ? 7.77 -32.125 -1.312 1 95.38 96 GLN A CA 1
ATOM 773 C C . GLN A 1 96 ? 6.957 -33.188 -2.029 1 95.38 96 GLN A C 1
ATOM 775 O O . GLN A 1 96 ? 6.238 -32.906 -2.988 1 95.38 96 GLN A O 1
ATOM 780 N N . ASN A 1 97 ? 7.043 -34.406 -1.436 1 95.12 97 ASN A N 1
ATOM 781 C CA . ASN A 1 97 ? 6.285 -35.531 -2.014 1 95.12 97 ASN A CA 1
ATOM 782 C C . ASN A 1 97 ? 4.816 -35.469 -1.598 1 95.12 97 ASN A C 1
ATOM 784 O O . ASN A 1 97 ? 4.508 -35.375 -0.409 1 95.12 97 ASN A O 1
ATOM 788 N N . VAL A 1 98 ? 3.945 -35.531 -2.633 1 93 98 VAL A N 1
ATOM 789 C CA . VAL A 1 98 ? 2.51 -35.531 -2.367 1 93 98 VAL A CA 1
ATOM 790 C C . VAL A 1 98 ? 1.854 -36.688 -3.119 1 93 98 VAL A C 1
ATOM 792 O O . VAL A 1 98 ? 2.404 -37.188 -4.105 1 93 98 VAL A O 1
ATOM 795 N N . PRO A 1 99 ? 0.72 -37.156 -2.598 1 89.06 99 PRO A N 1
ATOM 796 C CA . PRO A 1 99 ? 0.045 -38.281 -3.295 1 89.06 99 PRO A CA 1
ATOM 797 C C . PRO A 1 99 ? -0.459 -37.875 -4.68 1 89.06 99 PRO A C 1
ATOM 799 O O . PRO A 1 99 ? -0.758 -36.688 -4.914 1 89.06 99 PRO A O 1
ATOM 802 N N . SER A 1 100 ? -0.491 -38.875 -5.523 1 87.06 100 SER A N 1
ATOM 803 C CA . SER A 1 100 ? -1.097 -38.625 -6.832 1 87.06 100 SER A CA 1
ATOM 804 C C . SER A 1 100 ? -2.598 -38.406 -6.711 1 87.06 100 SER A C 1
ATOM 806 O O . SER A 1 100 ? -3.254 -38.969 -5.836 1 87.06 100 SER A O 1
ATOM 808 N N . LEU A 1 101 ? -2.984 -37.469 -7.469 1 78.12 101 LEU A N 1
ATOM 809 C CA . LEU A 1 101 ? -4.414 -37.188 -7.516 1 78.12 101 LEU A CA 1
ATOM 810 C C . LEU A 1 101 ? -4.965 -37.406 -8.922 1 78.12 101 LEU A C 1
ATOM 812 O O . LEU A 1 101 ? -4.285 -37.125 -9.906 1 78.12 101 LEU A O 1
ATOM 816 N N . ASN A 1 102 ? -6.082 -38.031 -9.008 1 68.75 102 ASN A N 1
ATOM 817 C CA . ASN A 1 102 ? -6.645 -38.5 -10.273 1 68.75 102 ASN A CA 1
ATOM 818 C C . ASN A 1 102 ? -7.266 -37.344 -11.062 1 68.75 102 ASN A C 1
ATOM 820 O O . ASN A 1 102 ? -7.27 -37.375 -12.289 1 68.75 102 ASN A O 1
ATOM 824 N N . ARG A 1 103 ? -7.867 -36.438 -10.375 1 73.44 103 ARG A N 1
ATOM 825 C CA . ARG A 1 103 ? -8.562 -35.375 -11.062 1 73.44 103 ARG A CA 1
ATOM 826 C C . ARG A 1 103 ? -7.891 -34.031 -10.797 1 73.44 103 ARG A C 1
ATOM 828 O O . ARG A 1 103 ? -7.473 -33.75 -9.664 1 73.44 103 ARG A O 1
ATOM 835 N N . TRP A 1 104 ? -7.734 -33.312 -11.875 1 66.56 104 TRP A N 1
ATOM 836 C CA . TRP A 1 104 ? -7.172 -31.984 -11.773 1 66.56 104 TRP A CA 1
ATOM 837 C C . TRP A 1 104 ? -7.887 -31.172 -10.703 1 66.56 104 TRP A C 1
ATOM 839 O O . TRP A 1 104 ? -7.262 -30.359 -10 1 66.56 104 TRP A O 1
ATOM 849 N N . GLN A 1 105 ? -9.133 -31.312 -10.484 1 67.88 105 GLN A N 1
ATOM 850 C CA . GLN A 1 105 ? -9.93 -30.609 -9.484 1 67.88 105 GLN A CA 1
ATOM 851 C C . GLN A 1 105 ? -9.461 -30.938 -8.07 1 67.88 105 GLN A C 1
ATOM 853 O O . GLN A 1 105 ? -9.477 -30.078 -7.191 1 67.88 105 GLN A O 1
ATOM 858 N N . ASP A 1 106 ? -9 -32.094 -8.008 1 74.75 106 ASP A N 1
ATOM 859 C CA . ASP A 1 106 ? -8.531 -32.531 -6.691 1 74.75 106 ASP A CA 1
ATOM 860 C C . ASP A 1 106 ? -7.203 -31.875 -6.34 1 74.75 106 ASP A C 1
ATOM 862 O O . ASP A 1 106 ? -6.957 -31.547 -5.176 1 74.75 106 ASP A O 1
ATOM 866 N N . ILE A 1 107 ? -6.484 -31.703 -7.352 1 70.5 107 ILE A N 1
ATOM 867 C CA . ILE A 1 107 ? -5.215 -31.016 -7.152 1 70.5 107 ILE A CA 1
ATOM 868 C C . ILE A 1 107 ? -5.469 -29.578 -6.688 1 70.5 107 ILE A C 1
ATOM 870 O O . ILE A 1 107 ? -4.906 -29.141 -5.684 1 70.5 107 ILE A O 1
ATOM 874 N N . SER A 1 108 ? -6.316 -28.953 -7.414 1 68.69 108 SER A N 1
ATOM 875 C CA . SER A 1 108 ? -6.66 -27.578 -7.098 1 68.69 108 SER A CA 1
ATOM 876 C C . SER A 1 108 ? -7.215 -27.453 -5.68 1 68.69 108 SER A C 1
ATOM 878 O O . SER A 1 108 ? -6.844 -26.547 -4.938 1 68.69 108 SER A O 1
ATOM 880 N N . MET A 1 109 ? -8.008 -28.406 -5.289 1 74.81 109 MET A N 1
ATOM 881 C CA . MET A 1 109 ? -8.672 -28.391 -3.988 1 74.81 109 MET A CA 1
ATOM 882 C C . MET A 1 109 ? -7.668 -28.609 -2.863 1 74.81 109 MET A C 1
ATOM 884 O O . MET A 1 109 ? -7.844 -28.094 -1.757 1 74.81 109 MET A O 1
ATOM 888 N N . SER A 1 110 ? -6.684 -29.312 -3.266 1 86.62 110 SER A N 1
ATOM 889 C CA . SER A 1 110 ? -5.715 -29.656 -2.227 1 86.62 110 SER A CA 1
ATOM 890 C C . SER A 1 110 ? -4.645 -28.578 -2.092 1 86.62 110 SER A C 1
ATOM 892 O O . SER A 1 110 ? -3.957 -28.5 -1.072 1 86.62 110 SER A O 1
ATOM 894 N N . ARG A 1 111 ? -4.574 -27.781 -3.041 1 91.12 111 ARG A N 1
ATOM 895 C CA . ARG A 1 111 ? -3.516 -26.766 -3.109 1 91.12 111 ARG A CA 1
ATOM 896 C C . ARG A 1 111 ? -3.572 -25.828 -1.908 1 91.12 111 ARG A C 1
ATOM 898 O O . ARG A 1 111 ? -2.561 -25.609 -1.243 1 91.12 111 ARG A O 1
ATOM 905 N N . MET A 1 112 ? -4.797 -25.344 -1.527 1 95.31 112 MET A N 1
ATOM 906 C CA . MET A 1 112 ? -4.953 -24.391 -0.439 1 95.31 112 MET A CA 1
ATOM 907 C C . MET A 1 112 ? -4.551 -25 0.895 1 95.31 112 MET A C 1
ATOM 909 O O . MET A 1 112 ? -3.898 -24.359 1.714 1 95.31 112 MET A O 1
ATOM 913 N N . GLU A 1 113 ? -4.91 -26.25 1 1 94.75 113 GLU A N 1
ATOM 914 C CA . GLU A 1 113 ? -4.555 -26.969 2.227 1 94.75 113 GLU A CA 1
ATOM 915 C C . GLU A 1 113 ? -3.041 -27.141 2.342 1 94.75 113 GLU A C 1
ATOM 917 O O . GLU A 1 113 ? -2.471 -26.938 3.418 1 94.75 113 GLU A O 1
ATOM 922 N N . LYS A 1 114 ? -2.439 -27.531 1.308 1 95.62 114 LYS A N 1
ATOM 923 C CA . LYS A 1 114 ? -0.993 -27.734 1.308 1 95.62 114 LYS A CA 1
ATOM 924 C C . LYS A 1 114 ? -0.256 -26.422 1.591 1 95.62 114 LYS A C 1
ATOM 926 O O . LYS A 1 114 ? 0.74 -26.406 2.316 1 95.62 114 LYS A O 1
ATOM 931 N N . LEU A 1 115 ? -0.729 -25.328 1.023 1 96.94 115 LEU A N 1
ATOM 932 C CA . LEU A 1 115 ? -0.132 -24.031 1.26 1 96.94 115 LEU A CA 1
ATOM 933 C C . LEU A 1 115 ? -0.294 -23.609 2.719 1 96.94 115 LEU A C 1
ATOM 935 O O . LEU A 1 115 ? 0.659 -23.141 3.342 1 96.94 115 LEU A O 1
ATOM 939 N N . GLU A 1 116 ? -1.489 -23.734 3.246 1 97.12 116 GLU A N 1
ATOM 940 C CA . GLU A 1 116 ? -1.762 -23.438 4.648 1 97.12 116 GLU A CA 1
ATOM 941 C C . GLU A 1 116 ? -0.811 -24.188 5.57 1 97.12 116 GLU A C 1
ATOM 943 O O . GLU A 1 116 ? -0.2 -23.594 6.461 1 97.12 116 GLU A O 1
ATOM 948 N N . ASN A 1 117 ? -0.67 -25.484 5.309 1 97 117 ASN A N 1
ATOM 949 C CA . ASN A 1 117 ? 0.186 -26.344 6.129 1 97 117 ASN A CA 1
ATOM 950 C C . ASN A 1 117 ? 1.655 -25.953 6 1 97 117 ASN A C 1
ATOM 952 O O . ASN A 1 117 ? 2.395 -25.953 6.984 1 97 117 ASN A O 1
ATOM 956 N N . LEU A 1 118 ? 2.043 -25.719 4.809 1 97.69 118 LEU A N 1
ATOM 957 C CA . LEU A 1 118 ? 3.426 -25.297 4.59 1 97.69 118 LEU A CA 1
ATOM 958 C C . LEU A 1 118 ? 3.754 -24.047 5.398 1 97.69 118 LEU A C 1
ATOM 960 O O . LEU A 1 118 ? 4.809 -23.969 6.035 1 97.69 118 LEU A O 1
ATOM 964 N N . ILE A 1 119 ? 2.879 -23.031 5.387 1 98.12 119 ILE A N 1
ATOM 965 C CA . ILE A 1 119 ? 3.094 -21.781 6.098 1 98.12 119 ILE A CA 1
ATOM 966 C C . ILE A 1 119 ? 3.162 -22.047 7.598 1 98.12 119 ILE A C 1
ATOM 968 O O . ILE A 1 119 ? 4.102 -21.609 8.266 1 98.12 119 ILE A O 1
ATOM 972 N N . GLU A 1 120 ? 2.27 -22.797 8.133 1 97.62 120 GLU A N 1
ATOM 973 C CA . GLU A 1 120 ? 2.156 -23.047 9.562 1 97.62 120 GLU A CA 1
ATOM 974 C C . GLU A 1 120 ? 3.336 -23.859 10.078 1 97.62 120 GLU A C 1
ATOM 976 O O . GLU A 1 120 ? 3.838 -23.625 11.18 1 97.62 120 GLU A O 1
ATOM 981 N N . ASN A 1 121 ? 3.781 -24.766 9.25 1 97.25 121 ASN A N 1
ATOM 982 C CA . ASN A 1 121 ? 4.703 -25.766 9.766 1 97.25 121 ASN A CA 1
ATOM 983 C C . ASN A 1 121 ? 6.148 -25.438 9.414 1 97.25 121 ASN A C 1
ATOM 985 O O . ASN A 1 121 ? 7.074 -25.859 10.109 1 97.25 121 ASN A O 1
ATOM 989 N N . GLU A 1 122 ? 6.309 -24.688 8.359 1 97 122 GLU A N 1
ATOM 990 C CA . GLU A 1 122 ? 7.684 -24.578 7.879 1 97 122 GLU A CA 1
ATOM 991 C C . GLU A 1 122 ? 8.094 -23.125 7.688 1 97 122 GLU A C 1
ATOM 993 O O . GLU A 1 122 ? 9.258 -22.766 7.883 1 97 122 GLU A O 1
ATOM 998 N N . LEU A 1 123 ? 7.191 -22.219 7.402 1 97.88 123 LEU A N 1
ATOM 999 C CA . LEU A 1 123 ? 7.625 -20.953 6.812 1 97.88 123 LEU A CA 1
ATOM 1000 C C . LEU A 1 123 ? 7.59 -19.828 7.844 1 97.88 123 LEU A C 1
ATOM 1002 O O . LEU A 1 123 ? 8.195 -18.766 7.637 1 97.88 123 LEU A O 1
ATOM 1006 N N . VAL A 1 124 ? 6.918 -19.859 8.953 1 94.38 124 VAL A N 1
ATOM 1007 C CA . VAL A 1 124 ? 6.68 -18.781 9.906 1 94.38 124 VAL A CA 1
ATOM 1008 C C . VAL A 1 124 ? 8.008 -18.141 10.297 1 94.38 124 VAL A C 1
ATOM 1010 O O . VAL A 1 124 ? 8.094 -16.906 10.406 1 94.38 124 VAL A O 1
ATOM 1013 N N . ASN A 1 125 ? 9.078 -18.766 10.383 1 93.06 125 ASN A N 1
ATOM 1014 C CA . ASN A 1 125 ? 10.359 -18.172 10.742 1 93.06 125 ASN A CA 1
ATOM 1015 C C . ASN A 1 125 ? 11.391 -18.344 9.625 1 93.06 125 ASN A C 1
ATOM 1017 O O . ASN A 1 125 ? 12.586 -18.141 9.844 1 93.06 125 ASN A O 1
ATOM 1021 N N . GLU A 1 126 ? 10.859 -18.625 8.445 1 96.5 126 GLU A N 1
ATOM 1022 C CA . GLU A 1 126 ? 11.805 -18.984 7.383 1 96.5 126 GLU A CA 1
ATOM 1023 C C . GLU A 1 126 ? 11.617 -18.078 6.164 1 96.5 126 GLU A C 1
ATOM 1025 O O . GLU A 1 126 ? 12.5 -17.984 5.316 1 96.5 126 GLU A O 1
ATOM 1030 N N . ALA A 1 127 ? 10.445 -17.484 6.133 1 98.31 127 ALA A N 1
ATOM 1031 C CA . ALA A 1 127 ? 10.164 -16.656 4.965 1 98.31 127 ALA A CA 1
ATOM 1032 C C . ALA A 1 127 ? 9.359 -15.414 5.352 1 98.31 127 ALA A C 1
ATOM 1034 O O . ALA A 1 127 ? 8.711 -15.391 6.398 1 98.31 127 ALA A O 1
ATOM 1035 N N . ASP A 1 128 ? 9.453 -14.422 4.555 1 98.31 128 ASP A N 1
ATOM 1036 C CA . ASP A 1 128 ? 8.719 -13.172 4.762 1 98.31 128 ASP A CA 1
ATOM 1037 C C . ASP A 1 128 ? 7.512 -13.086 3.83 1 98.31 128 ASP A C 1
ATOM 1039 O O . ASP A 1 128 ? 6.453 -12.586 4.223 1 98.31 128 ASP A O 1
ATOM 1043 N N . TYR A 1 129 ? 7.688 -13.5 2.631 1 98.75 129 TYR A N 1
ATOM 1044 C CA . TYR A 1 129 ? 6.656 -13.492 1.599 1 98.75 129 TYR A CA 1
ATOM 1045 C C . TYR A 1 129 ? 6.516 -14.867 0.956 1 98.75 129 TYR A C 1
ATOM 1047 O O . TYR A 1 129 ? 7.422 -15.695 1.046 1 98.75 129 TYR A O 1
ATOM 1055 N N . ILE A 1 130 ? 5.363 -15.094 0.363 1 98.88 130 ILE A N 1
ATOM 1056 C CA . ILE A 1 130 ? 5.137 -16.344 -0.364 1 98.88 130 ILE A CA 1
ATOM 1057 C C . ILE A 1 130 ? 4.363 -16.047 -1.647 1 98.88 130 ILE A C 1
ATOM 1059 O O . ILE A 1 130 ? 3.428 -15.25 -1.65 1 98.88 130 ILE A O 1
ATOM 1063 N N . PHE A 1 131 ? 4.797 -16.594 -2.699 1 98.88 131 PHE A N 1
ATOM 1064 C CA . PHE A 1 131 ? 4.07 -16.562 -3.965 1 98.88 131 PHE A CA 1
ATOM 1065 C C . PHE A 1 131 ? 3.736 -17.984 -4.434 1 98.88 131 PHE A C 1
ATOM 1067 O O . PHE A 1 131 ? 4.551 -18.891 -4.297 1 98.88 131 PHE A O 1
ATOM 1074 N N . CYS A 1 132 ? 2.537 -18.156 -4.949 1 98.19 132 CYS A N 1
ATOM 1075 C CA . CYS A 1 132 ? 2.035 -19.406 -5.504 1 98.19 132 CYS A CA 1
ATOM 1076 C C . CYS A 1 132 ? 1.854 -19.297 -7.012 1 98.19 132 CYS A C 1
ATOM 1078 O O . CYS A 1 132 ? 1.052 -18.484 -7.492 1 98.19 132 CYS A O 1
ATOM 1080 N N . LEU A 1 133 ? 2.598 -20.125 -7.73 1 97.81 133 LEU A N 1
ATOM 1081 C CA . LEU A 1 133 ? 2.617 -20.016 -9.188 1 97.81 133 LEU A CA 1
ATOM 1082 C C . LEU A 1 133 ? 2.32 -21.359 -9.836 1 97.81 133 LEU A C 1
ATOM 1084 O O . LEU A 1 133 ? 2.586 -22.422 -9.242 1 97.81 133 LEU A O 1
ATOM 1088 N N . ASP A 1 134 ? 1.733 -21.297 -11.008 1 94.56 134 ASP A N 1
ATOM 1089 C CA . ASP A 1 134 ? 1.583 -22.516 -11.805 1 94.56 134 ASP A CA 1
ATOM 1090 C C . ASP A 1 134 ? 2.916 -22.938 -12.414 1 94.56 134 ASP A C 1
ATOM 1092 O O . ASP A 1 134 ? 3.695 -22.094 -12.867 1 94.56 134 ASP A O 1
ATOM 1096 N N . ILE A 1 135 ? 3.055 -24.156 -12.539 1 95.06 135 ILE A N 1
ATOM 1097 C CA . ILE A 1 135 ? 4.344 -24.703 -12.961 1 95.06 135 ILE A CA 1
ATOM 1098 C C . ILE A 1 135 ? 4.438 -24.672 -14.484 1 95.06 135 ILE A C 1
ATOM 1100 O O . ILE A 1 135 ? 5.535 -24.625 -15.047 1 95.06 135 ILE A O 1
ATOM 1104 N N . ASP A 1 136 ? 3.273 -24.797 -15.141 1 93.31 136 ASP A N 1
ATOM 1105 C CA . ASP A 1 136 ? 3.277 -24.812 -16.609 1 93.31 136 ASP A CA 1
ATOM 1106 C C . ASP A 1 136 ? 3.361 -23.406 -17.172 1 93.31 136 ASP A C 1
ATOM 1108 O O . ASP A 1 136 ? 2.559 -23.031 -18.031 1 93.31 136 ASP A O 1
ATOM 1112 N N . THR A 1 137 ? 4.328 -22.641 -16.625 1 95.38 137 THR A N 1
ATOM 1113 C CA . THR A 1 137 ? 4.566 -21.25 -16.969 1 95.38 137 THR A CA 1
ATOM 1114 C C . THR A 1 137 ? 6.059 -20.969 -17.125 1 95.38 137 THR A C 1
ATOM 1116 O O . THR A 1 137 ? 6.891 -21.797 -16.75 1 95.38 137 THR A O 1
ATOM 1119 N N . LYS A 1 138 ? 6.312 -19.922 -17.797 1 95.88 138 LYS A N 1
ATOM 1120 C CA . LYS A 1 138 ? 7.691 -19.5 -18.016 1 95.88 138 LYS A CA 1
ATOM 1121 C C . LYS A 1 138 ? 7.832 -17.984 -17.828 1 95.88 138 LYS A C 1
ATOM 1123 O O . LYS A 1 138 ? 6.941 -17.219 -18.203 1 95.88 138 LYS A O 1
ATOM 1128 N N . PHE A 1 139 ? 8.969 -17.594 -17.234 1 97.75 139 PHE A N 1
ATOM 1129 C CA . PHE A 1 139 ? 9.289 -16.188 -17.078 1 97.75 139 PHE A CA 1
ATOM 1130 C C . PHE A 1 139 ? 10 -15.648 -18.312 1 97.75 139 PHE A C 1
ATOM 1132 O O . PHE A 1 139 ? 10.898 -16.297 -18.859 1 97.75 139 PHE A O 1
ATOM 1139 N N . TYR A 1 140 ? 9.602 -14.453 -18.766 1 97 140 TYR A N 1
ATOM 1140 C CA . TYR A 1 140 ? 10.219 -13.836 -19.922 1 97 140 TYR A CA 1
ATOM 1141 C C . TYR A 1 140 ? 10.719 -12.438 -19.594 1 97 140 TYR A C 1
ATOM 1143 O O . TYR A 1 140 ? 11.461 -11.828 -20.375 1 97 140 TYR A O 1
ATOM 1151 N N . GLY A 1 141 ? 10.32 -11.938 -18.5 1 97.75 141 GLY A N 1
ATOM 1152 C CA . GLY A 1 141 ? 10.703 -10.609 -18.047 1 97.75 141 GLY A CA 1
ATOM 1153 C C . GLY A 1 141 ? 10.773 -10.5 -16.531 1 97.75 141 GLY A C 1
ATOM 1154 O O . GLY A 1 141 ? 10.461 -11.453 -15.812 1 97.75 141 GLY A O 1
ATOM 1155 N N . ARG A 1 142 ? 11.094 -9.375 -16.094 1 98.25 142 ARG A N 1
ATOM 1156 C CA . ARG A 1 142 ? 11.344 -9.133 -14.672 1 98.25 142 ARG A CA 1
ATOM 1157 C C . ARG A 1 142 ? 10.078 -9.367 -13.852 1 98.25 142 ARG A C 1
ATOM 1159 O O . ARG A 1 142 ? 9.008 -8.875 -14.195 1 98.25 142 ARG A O 1
ATOM 1166 N N . TRP A 1 143 ? 10.211 -10.148 -12.883 1 98.75 143 TRP A N 1
ATOM 1167 C CA . TRP A 1 143 ? 9.336 -10.258 -11.719 1 98.75 143 TRP A CA 1
ATOM 1168 C C . TRP A 1 143 ? 10.109 -10.016 -10.43 1 98.75 143 TRP A C 1
ATOM 1170 O O . TRP A 1 143 ? 10.797 -10.906 -9.93 1 98.75 143 TRP A O 1
ATOM 1180 N N . GLY A 1 144 ? 10.008 -8.797 -9.867 1 98.62 144 GLY A N 1
ATOM 1181 C CA . GLY A 1 144 ? 10.891 -8.438 -8.766 1 98.62 144 GLY A CA 1
ATOM 1182 C C . GLY A 1 144 ? 10.148 -7.879 -7.566 1 98.62 144 GLY A C 1
ATOM 1183 O O . GLY A 1 144 ? 9.008 -8.266 -7.305 1 98.62 144 GLY A O 1
ATOM 1184 N N . ALA A 1 145 ? 10.844 -7.051 -6.832 1 98.5 145 ALA A N 1
ATOM 1185 C CA . ALA A 1 145 ? 10.367 -6.547 -5.547 1 98.5 145 ALA A CA 1
ATOM 1186 C C . ALA A 1 145 ? 9.148 -5.641 -5.727 1 98.5 145 ALA A C 1
ATOM 1188 O O . ALA A 1 145 ? 8.422 -5.379 -4.77 1 98.5 145 ALA A O 1
ATOM 1189 N N . GLU A 1 146 ? 8.867 -5.137 -6.934 1 98.62 146 GLU A N 1
ATOM 1190 C CA . GLU A 1 146 ? 7.691 -4.312 -7.203 1 98.62 146 GLU A CA 1
ATOM 1191 C C . GLU A 1 146 ? 6.402 -5.098 -6.969 1 98.62 146 GLU A C 1
ATOM 1193 O O . GLU A 1 146 ? 5.324 -4.516 -6.859 1 98.62 146 GLU A O 1
ATOM 1198 N N . THR A 1 147 ? 6.551 -6.449 -6.836 1 98.88 147 THR A N 1
ATOM 1199 C CA . THR A 1 147 ? 5.363 -7.277 -6.68 1 98.88 147 THR A CA 1
ATOM 1200 C C . THR A 1 147 ? 5.094 -7.562 -5.203 1 98.88 147 THR A C 1
ATOM 1202 O O . THR A 1 147 ? 4.062 -8.141 -4.855 1 98.88 147 THR A O 1
ATOM 1205 N N . LEU A 1 148 ? 6 -7.164 -4.328 1 98.56 148 LEU A N 1
ATOM 1206 C CA . LEU A 1 148 ? 5.855 -7.469 -2.91 1 98.56 148 LEU A CA 1
ATOM 1207 C C . LEU A 1 148 ? 4.754 -6.625 -2.281 1 98.56 148 LEU A C 1
ATOM 1209 O O . LEU A 1 148 ? 4.684 -5.414 -2.514 1 98.56 148 LEU A O 1
ATOM 1213 N N . GLY A 1 149 ? 3.898 -7.188 -1.541 1 97.88 149 GLY A N 1
ATOM 1214 C CA . GLY A 1 149 ? 2.793 -6.598 -0.803 1 97.88 149 GLY A CA 1
ATOM 1215 C C . GLY A 1 149 ? 2.164 -7.555 0.194 1 97.88 149 GLY A C 1
ATOM 1216 O O . GLY A 1 149 ? 2.58 -8.711 0.301 1 97.88 149 GLY A O 1
ATOM 1217 N N . ARG A 1 150 ? 1.221 -7.078 0.973 1 97.81 150 ARG A N 1
ATOM 1218 C CA . ARG A 1 150 ? 0.551 -7.922 1.958 1 97.81 150 ARG A CA 1
ATOM 1219 C C . ARG A 1 150 ? -0.27 -9.016 1.278 1 97.81 150 ARG A C 1
ATOM 1221 O O . ARG A 1 150 ? -0.057 -10.203 1.526 1 97.81 150 ARG A O 1
ATOM 1228 N N . LEU A 1 151 ? -1.182 -8.625 0.453 1 98.81 151 LEU A N 1
ATOM 1229 C CA . LEU A 1 151 ? -2.027 -9.508 -0.341 1 98.81 151 LEU A CA 1
ATOM 1230 C C . LEU A 1 151 ? -1.975 -9.133 -1.817 1 98.81 151 LEU A C 1
ATOM 1232 O O . LEU A 1 151 ? -2.402 -8.039 -2.199 1 98.81 151 LEU A O 1
ATOM 1236 N N . VAL A 1 152 ? -1.438 -10.047 -2.65 1 98.94 152 VAL A N 1
ATOM 1237 C CA . VAL A 1 152 ? -1.117 -9.719 -4.035 1 98.94 152 VAL A CA 1
ATOM 1238 C C . VAL A 1 152 ? -1.917 -10.609 -4.98 1 98.94 152 VAL A C 1
ATOM 1240 O O . VAL A 1 152 ? -1.878 -11.836 -4.867 1 98.94 152 VAL A O 1
ATOM 1243 N N . GLY A 1 153 ? -2.729 -10.008 -5.84 1 98.81 153 GLY A N 1
ATOM 1244 C CA . GLY A 1 153 ? -3.449 -10.703 -6.898 1 98.81 153 GLY A CA 1
ATOM 1245 C C . GLY A 1 153 ? -3.008 -10.289 -8.289 1 98.81 153 GLY A C 1
ATOM 1246 O O . GLY A 1 153 ? -2.535 -9.172 -8.492 1 98.81 153 GLY A O 1
ATOM 1247 N N . VAL A 1 154 ? -3.135 -11.195 -9.219 1 98.81 154 VAL A N 1
ATOM 1248 C CA . VAL A 1 154 ? -2.812 -10.914 -10.609 1 98.81 154 VAL A CA 1
ATOM 1249 C C . VAL A 1 154 ? -4.102 -10.781 -11.422 1 98.81 154 VAL A C 1
ATOM 1251 O O . VAL A 1 154 ? -4.934 -11.695 -11.43 1 98.81 154 VAL A O 1
ATOM 1254 N N . ILE A 1 155 ? -4.23 -9.68 -12.117 1 98.25 155 ILE A N 1
ATOM 1255 C CA . ILE A 1 155 ? -5.398 -9.461 -12.961 1 98.25 155 ILE A CA 1
ATOM 1256 C C . ILE A 1 155 ? -5.371 -10.422 -14.141 1 98.25 155 ILE A C 1
ATOM 1258 O O . ILE A 1 155 ? -4.355 -10.531 -14.836 1 98.25 155 ILE A O 1
ATOM 1262 N N . HIS A 1 156 ? -6.445 -11.055 -14.305 1 97.31 156 HIS A N 1
ATOM 1263 C CA . HIS A 1 156 ? -6.547 -12.07 -15.344 1 97.31 156 HIS A CA 1
ATOM 1264 C C . HIS A 1 156 ? -6.445 -11.453 -16.734 1 97.31 156 HIS A C 1
ATOM 1266 O O . HIS A 1 156 ? -7.16 -10.5 -17.047 1 97.31 156 HIS A O 1
ATOM 1272 N N . PRO A 1 157 ? -5.641 -11.977 -17.609 1 95 157 PRO A N 1
ATOM 1273 C CA . PRO A 1 157 ? -5.406 -11.359 -18.922 1 95 157 PRO A CA 1
ATOM 1274 C C . PRO A 1 157 ? -6.645 -11.391 -19.812 1 95 157 PRO A C 1
ATOM 1276 O O . PRO A 1 157 ? -6.797 -10.539 -20.688 1 95 157 PRO A O 1
ATOM 1279 N N . TRP A 1 158 ? -7.566 -12.312 -19.625 1 92.62 158 TRP A N 1
ATOM 1280 C CA . TRP A 1 158 ? -8.75 -12.438 -20.469 1 92.62 158 TRP A CA 1
ATOM 1281 C C . TRP A 1 158 ? -9.797 -11.391 -20.109 1 92.62 158 TRP A C 1
ATOM 1283 O O . TRP A 1 158 ? -10.656 -11.047 -20.922 1 92.62 158 TRP A O 1
ATOM 1293 N N . PHE A 1 159 ? -9.711 -10.891 -18.891 1 94.31 159 PHE A N 1
ATOM 1294 C CA . PHE A 1 159 ? -10.828 -10.094 -18.391 1 94.31 159 PHE A CA 1
ATOM 1295 C C . PHE A 1 159 ? -10.391 -8.656 -18.125 1 94.31 159 PHE A C 1
ATOM 1297 O O . PHE A 1 159 ? -11.211 -7.809 -17.766 1 94.31 159 PHE A O 1
ATOM 1304 N N . PHE A 1 160 ? -9.117 -8.281 -18.281 1 92.88 160 PHE A N 1
ATOM 1305 C CA . PHE A 1 160 ? -8.594 -7.012 -17.812 1 92.88 160 PHE A CA 1
ATOM 1306 C C . PHE A 1 160 ? -9.195 -5.848 -18.594 1 92.88 160 PHE A C 1
ATOM 1308 O O . PHE A 1 160 ? -9.242 -4.723 -18.094 1 92.88 160 PHE A O 1
ATOM 1315 N N . ASP A 1 161 ? -9.664 -6.141 -19.797 1 89.31 161 ASP A N 1
ATOM 1316 C CA . ASP A 1 161 ? -10.266 -5.086 -20.609 1 89.31 161 ASP A CA 1
ATOM 1317 C C . ASP A 1 161 ? -11.727 -5.414 -20.938 1 89.31 161 ASP A C 1
ATOM 1319 O O . ASP A 1 161 ? -12.281 -4.883 -21.906 1 89.31 161 ASP A O 1
ATOM 1323 N N . ALA A 1 162 ? -12.297 -6.316 -20.25 1 92.25 162 ALA A N 1
ATOM 1324 C CA . ALA A 1 162 ? -13.695 -6.691 -20.391 1 92.25 162 ALA A CA 1
ATOM 1325 C C . ALA A 1 162 ? -14.555 -6.051 -19.312 1 92.25 162 ALA A C 1
ATOM 1327 O O . ALA A 1 162 ? -14.078 -5.816 -18.188 1 92.25 162 ALA A O 1
ATOM 1328 N N . PRO A 1 163 ? -15.781 -5.73 -19.672 1 92.88 163 PRO A N 1
ATOM 1329 C CA . PRO A 1 163 ? -16.672 -5.277 -18.609 1 92.88 163 PRO A CA 1
ATOM 1330 C C . PRO A 1 163 ? -16.969 -6.371 -17.578 1 92.88 163 PRO A C 1
ATOM 1332 O O . PRO A 1 163 ? -16.938 -7.555 -17.906 1 92.88 163 PRO A O 1
ATOM 1335 N N . ARG A 1 164 ? -17.234 -6.016 -16.375 1 93.75 164 ARG A N 1
ATOM 1336 C CA . ARG A 1 164 ? -17.453 -6.934 -15.273 1 93.75 164 ARG A CA 1
ATOM 1337 C C . ARG A 1 164 ? -18.547 -7.938 -15.594 1 93.75 164 ARG A C 1
ATOM 1339 O O . ARG A 1 164 ? -18.5 -9.086 -15.148 1 93.75 164 ARG A O 1
ATOM 1346 N N . SER A 1 165 ? -19.5 -7.527 -16.406 1 93.44 165 SER A N 1
ATOM 1347 C CA . SER A 1 165 ? -20.625 -8.391 -16.766 1 93.44 165 SER A CA 1
ATOM 1348 C C . SER A 1 165 ? -20.156 -9.625 -17.516 1 93.44 165 SER A C 1
ATOM 1350 O O . SER A 1 165 ? -20.875 -10.617 -17.625 1 93.44 165 SER A O 1
ATOM 1352 N N . GLN A 1 166 ? -18.953 -9.625 -18.016 1 95.19 166 GLN A N 1
ATOM 1353 C CA . GLN A 1 166 ? -18.422 -10.742 -18.781 1 95.19 166 GLN A CA 1
ATOM 1354 C C . GLN A 1 166 ? -17.578 -11.664 -17.906 1 95.19 166 GLN A C 1
ATOM 1356 O O . GLN A 1 166 ? -17.156 -12.727 -18.344 1 95.19 166 GLN A O 1
ATOM 1361 N N . PHE A 1 167 ? -17.359 -11.242 -16.672 1 97.62 167 PHE A N 1
ATOM 1362 C CA . PHE A 1 167 ? -16.562 -12.078 -15.789 1 97.62 167 PHE A CA 1
ATOM 1363 C C . PHE A 1 167 ? -17.281 -13.391 -15.492 1 97.62 167 PHE A C 1
ATOM 1365 O O . PHE A 1 167 ? -18.5 -13.406 -15.328 1 97.62 167 PHE A O 1
ATOM 1372 N N . THR A 1 168 ? -16.609 -14.492 -15.414 1 97.69 168 THR A N 1
ATOM 1373 C CA . THR A 1 168 ? -17.203 -15.797 -15.148 1 97.69 168 THR A CA 1
ATOM 1374 C C . THR A 1 168 ? -17.047 -16.172 -13.68 1 97.69 168 THR A C 1
ATOM 1376 O O . THR A 1 168 ? -16.594 -17.266 -13.359 1 97.69 168 THR A O 1
ATOM 1379 N N . TYR A 1 169 ? -17.422 -15.227 -12.836 1 98.31 169 TYR A N 1
ATOM 1380 C CA . TYR A 1 169 ? -17.531 -15.523 -11.406 1 98.31 169 TYR A CA 1
ATOM 1381 C C . TYR A 1 169 ? -18.484 -16.688 -11.164 1 98.31 169 TYR A C 1
ATOM 1383 O O . TYR A 1 169 ? -19.344 -16.969 -12 1 98.31 169 TYR A O 1
ATOM 1391 N N . GLU A 1 170 ? -18.312 -17.422 -10.023 1 98.5 170 GLU A N 1
ATOM 1392 C CA . GLU A 1 170 ? -19.344 -18.359 -9.578 1 98.5 170 GLU A CA 1
ATOM 1393 C C . GLU A 1 170 ? -20.641 -17.625 -9.266 1 98.5 170 GLU A C 1
ATOM 1395 O O . GLU A 1 170 ? -20.672 -16.719 -8.414 1 98.5 170 GLU A O 1
ATOM 1400 N N . ARG A 1 171 ? -21.75 -18.016 -10.016 1 97.94 171 ARG A N 1
ATOM 1401 C CA . ARG A 1 171 ? -22.984 -17.25 -9.914 1 97.94 171 ARG A CA 1
ATOM 1402 C C . ARG A 1 171 ? -24.062 -18.047 -9.172 1 97.94 171 ARG A C 1
ATOM 1404 O O . ARG A 1 171 ? -25.156 -17.531 -8.945 1 97.94 171 ARG A O 1
ATOM 1411 N N . ARG A 1 172 ? -23.859 -19.328 -8.789 1 97.88 172 ARG A N 1
ATOM 1412 C CA . ARG A 1 172 ? -24.828 -20.094 -7.988 1 97.88 172 ARG A CA 1
ATOM 1413 C C . ARG A 1 172 ? -24.75 -19.688 -6.52 1 97.88 172 ARG A C 1
ATOM 1415 O O . ARG A 1 172 ? -23.703 -19.844 -5.879 1 97.88 172 ARG A O 1
ATOM 1422 N N . PRO A 1 173 ? -25.719 -19.203 -5.93 1 97.94 173 PRO A N 1
ATOM 1423 C CA . PRO A 1 173 ? -25.719 -18.703 -4.559 1 97.94 173 PRO A CA 1
ATOM 1424 C C . PRO A 1 173 ? -25.438 -19.781 -3.523 1 97.94 173 PRO A C 1
ATOM 1426 O O . PRO A 1 173 ? -25.094 -19.469 -2.379 1 97.94 173 PRO A O 1
ATOM 1429 N N . GLU A 1 174 ? -25.578 -21.047 -3.844 1 98.06 174 GLU A N 1
ATOM 1430 C CA . GLU A 1 174 ? -25.312 -22.156 -2.924 1 98.06 174 GLU A CA 1
ATOM 1431 C C . GLU A 1 174 ? -23.812 -22.328 -2.67 1 98.06 174 GLU A C 1
ATOM 1433 O O . GLU A 1 174 ? -23.406 -22.906 -1.667 1 98.06 174 GLU A O 1
ATOM 1438 N N . SER A 1 175 ? -23.031 -21.875 -3.604 1 98.56 175 SER A N 1
ATOM 1439 C CA . SER A 1 175 ? -21.578 -21.984 -3.463 1 98.56 175 SER A CA 1
ATOM 1440 C C . SER A 1 175 ? -21.031 -20.906 -2.521 1 98.56 175 SER A C 1
ATOM 1442 O O . SER A 1 175 ? -21.516 -19.766 -2.529 1 98.56 175 SER A O 1
ATOM 1444 N N . LYS A 1 176 ? -20.031 -21.234 -1.771 1 98.5 176 LYS A N 1
ATOM 1445 C CA . LYS A 1 176 ? -19.344 -20.266 -0.911 1 98.5 176 LYS A CA 1
ATOM 1446 C C . LYS A 1 176 ? -18.5 -19.297 -1.732 1 98.5 176 LYS A C 1
ATOM 1448 O O . LYS A 1 176 ? -18.062 -18.266 -1.229 1 98.5 176 LYS A O 1
ATOM 1453 N N . ALA A 1 177 ? -18.344 -19.562 -3.008 1 98.5 177 ALA A N 1
ATOM 1454 C CA . ALA A 1 177 ? -17.578 -18.703 -3.896 1 98.5 177 ALA A CA 1
ATOM 1455 C C . ALA A 1 177 ? -18.484 -17.734 -4.656 1 98.5 177 ALA A C 1
ATOM 1457 O O . ALA A 1 177 ? -18.047 -17.016 -5.543 1 98.5 177 ALA A O 1
ATOM 1458 N N . TYR A 1 178 ? -19.734 -17.734 -4.293 1 98.56 178 TYR A N 1
ATOM 1459 C CA . TYR A 1 178 ? -20.781 -16.984 -4.992 1 98.56 178 TYR A CA 1
ATOM 1460 C C . TYR A 1 178 ? -20.469 -15.492 -5.012 1 98.56 178 TYR A C 1
ATOM 1462 O O . TYR A 1 178 ? -20.156 -14.906 -3.973 1 98.56 178 TYR A O 1
ATOM 1470 N N . ILE A 1 179 ? -20.516 -14.828 -6.23 1 98.56 179 ILE A N 1
ATOM 1471 C CA . ILE A 1 179 ? -20.484 -13.383 -6.43 1 98.56 179 ILE A CA 1
ATOM 1472 C C . ILE A 1 179 ? -21.672 -12.961 -7.293 1 98.56 179 ILE A C 1
ATOM 1474 O O . ILE A 1 179 ? -21.766 -13.344 -8.461 1 98.56 179 ILE A O 1
ATOM 1478 N N . PRO A 1 180 ? -22.547 -12.234 -6.781 1 97.06 180 PRO A N 1
ATOM 1479 C CA . PRO A 1 180 ? -23.703 -11.805 -7.57 1 97.06 180 PRO A CA 1
ATOM 1480 C C . PRO A 1 180 ? -23.312 -11.008 -8.812 1 97.06 180 PRO A C 1
ATOM 1482 O O . PRO A 1 180 ? -22.234 -10.406 -8.844 1 97.06 180 PRO A O 1
ATOM 1485 N N . VAL A 1 181 ? -24.203 -10.953 -9.719 1 94.56 181 VAL A N 1
ATOM 1486 C CA . VAL A 1 181 ? -23.953 -10.344 -11.023 1 94.56 181 VAL A CA 1
ATOM 1487 C C . VAL A 1 181 ? -23.641 -8.852 -10.852 1 94.56 181 VAL A C 1
ATOM 1489 O O . VAL A 1 181 ? -22.859 -8.281 -11.609 1 94.56 181 VAL A O 1
ATOM 1492 N N . GLU A 1 182 ? -24.125 -8.227 -9.812 1 93.69 182 GLU A N 1
ATOM 1493 C CA . GLU A 1 182 ? -24 -6.781 -9.617 1 93.69 182 GLU A CA 1
ATOM 1494 C C . GLU A 1 182 ? -22.734 -6.434 -8.844 1 93.69 182 GLU A C 1
ATOM 1496 O O . GLU A 1 182 ? -22.406 -5.258 -8.672 1 93.69 182 GLU A O 1
ATOM 1501 N N . GLU A 1 183 ? -22.047 -7.469 -8.438 1 95.56 183 GLU A N 1
ATOM 1502 C CA . GLU A 1 183 ? -20.875 -7.234 -7.613 1 95.56 183 GLU A CA 1
ATOM 1503 C C . GLU A 1 183 ? -19.609 -7.699 -8.32 1 95.56 183 GLU A C 1
ATOM 1505 O O . GLU A 1 183 ? -19.672 -8.398 -9.328 1 95.56 183 GLU A O 1
ATOM 1510 N N . GLY A 1 184 ? -18.5 -7.211 -7.824 1 96 184 GLY A N 1
ATOM 1511 C CA . GLY A 1 184 ? -17.188 -7.539 -8.375 1 96 184 GLY A CA 1
ATOM 1512 C C . GLY A 1 184 ? -16.312 -6.32 -8.594 1 96 184 GLY A C 1
ATOM 1513 O O . GLY A 1 184 ? -16.797 -5.188 -8.555 1 96 184 GLY A O 1
ATOM 1514 N N . ASP A 1 185 ? -15.078 -6.535 -8.82 1 95 185 ASP A N 1
ATOM 1515 C CA . ASP A 1 185 ? -14.141 -5.469 -9.164 1 95 185 ASP A CA 1
ATOM 1516 C C . ASP A 1 185 ? -13.188 -5.906 -10.273 1 95 185 ASP A C 1
ATOM 1518 O O . ASP A 1 185 ? -13.438 -5.641 -11.453 1 95 185 ASP A O 1
ATOM 1522 N N . TYR A 1 186 ? -12.211 -6.77 -9.977 1 97.25 186 TYR A N 1
ATOM 1523 C CA . TYR A 1 186 ? -11.352 -7.391 -10.977 1 97.25 186 TYR A CA 1
ATOM 1524 C C . TYR A 1 186 ? -11.531 -8.906 -10.992 1 97.25 186 TYR A C 1
ATOM 1526 O O . TYR A 1 186 ? -12.133 -9.469 -10.078 1 97.25 186 TYR A O 1
ATOM 1534 N N . TYR A 1 187 ? -11.156 -9.469 -12.062 1 98.25 187 TYR A N 1
ATOM 1535 C CA . TYR A 1 187 ? -11.031 -10.922 -12.086 1 98.25 187 TYR A CA 1
ATOM 1536 C C . TYR A 1 187 ? -9.57 -11.344 -11.922 1 98.25 187 TYR A C 1
ATOM 1538 O O . TYR A 1 187 ? -8.719 -10.984 -12.742 1 98.25 187 TYR A O 1
ATOM 1546 N N . TYR A 1 188 ? -9.32 -12.117 -10.891 1 98.5 188 TYR A N 1
ATOM 1547 C CA . TYR A 1 188 ? -7.949 -12.484 -10.547 1 98.5 188 TYR A CA 1
ATOM 1548 C C . TYR A 1 188 ? -7.625 -13.891 -11.039 1 98.5 188 TYR A C 1
ATOM 1550 O O . TYR A 1 188 ? -8.453 -14.797 -10.93 1 98.5 188 TYR A O 1
ATOM 1558 N N . ALA A 1 189 ? -6.445 -14 -11.562 1 97.31 189 ALA A N 1
ATOM 1559 C CA . ALA A 1 189 ? -5.988 -15.297 -12.07 1 97.31 189 ALA A CA 1
ATOM 1560 C C . ALA A 1 189 ? -5.613 -16.234 -10.922 1 97.31 189 ALA A C 1
ATOM 1562 O O . ALA A 1 189 ? -4.98 -15.805 -9.953 1 97.31 189 ALA A O 1
ATOM 1563 N N . GLY A 1 190 ? -5.973 -17.484 -11.086 1 95.31 190 GLY A N 1
ATOM 1564 C CA . GLY A 1 190 ? -5.609 -18.469 -10.086 1 95.31 190 GLY A CA 1
ATOM 1565 C C . GLY A 1 190 ? -4.188 -18.969 -10.234 1 95.31 190 GLY A C 1
ATOM 1566 O O . GLY A 1 190 ? -3.639 -19.594 -9.32 1 95.31 190 GLY A O 1
ATOM 1567 N N . ALA A 1 191 ? -3.574 -18.641 -11.344 1 94.5 191 ALA A N 1
ATOM 1568 C CA . ALA A 1 191 ? -2.271 -19.203 -11.695 1 94.5 191 ALA A CA 1
ATOM 1569 C C . ALA A 1 191 ? -1.155 -18.531 -10.898 1 94.5 191 ALA A C 1
ATOM 1571 O O . ALA A 1 191 ? -0.043 -19.047 -10.812 1 94.5 191 ALA A O 1
ATOM 1572 N N . ALA A 1 192 ? -1.471 -17.375 -10.336 1 97.69 192 ALA A N 1
ATOM 1573 C CA . ALA A 1 192 ? -0.435 -16.656 -9.602 1 97.69 192 ALA A CA 1
ATOM 1574 C C . ALA A 1 192 ? -1.048 -15.742 -8.547 1 97.69 192 ALA A C 1
ATOM 1576 O O . ALA A 1 192 ? -1.938 -14.945 -8.852 1 97.69 192 ALA A O 1
ATOM 1577 N N . PHE A 1 193 ? -0.665 -15.836 -7.324 1 98.62 193 PHE A N 1
ATOM 1578 C CA . PHE A 1 193 ? -1.027 -14.953 -6.227 1 98.62 193 PHE A CA 1
ATOM 1579 C C . PHE A 1 193 ? -0.018 -15.055 -5.09 1 98.62 193 PHE A C 1
ATOM 1581 O O . PHE A 1 193 ? 0.833 -15.953 -5.09 1 98.62 193 PHE A O 1
ATOM 1588 N N . GLY A 1 194 ? 0.017 -14.156 -4.211 1 98.81 194 GLY A N 1
ATOM 1589 C CA . GLY A 1 194 ? 0.958 -14.195 -3.104 1 98.81 194 GLY A CA 1
ATOM 1590 C C . GLY A 1 194 ? 0.801 -13.031 -2.145 1 98.81 194 GLY A C 1
ATOM 1591 O O . GLY A 1 194 ? -0.302 -12.516 -1.968 1 98.81 194 GLY A O 1
ATOM 1592 N N . GLY A 1 195 ? 1.857 -12.781 -1.411 1 98.75 195 GLY A N 1
ATOM 1593 C CA . GLY A 1 195 ? 1.87 -11.719 -0.419 1 98.75 195 GLY A CA 1
ATOM 1594 C C . GLY A 1 195 ? 2.625 -12.094 0.844 1 98.75 195 GLY A C 1
ATOM 1595 O O . GLY A 1 195 ? 3.502 -12.961 0.817 1 98.75 195 GLY A O 1
ATOM 1596 N N . SER A 1 196 ? 2.363 -11.383 1.879 1 98.44 196 SER A N 1
ATOM 1597 C CA . SER A 1 196 ? 2.961 -11.711 3.168 1 98.44 196 SER A CA 1
ATOM 1598 C C . SER A 1 196 ? 2.49 -13.07 3.666 1 98.44 196 SER A C 1
ATOM 1600 O O . SER A 1 196 ? 1.374 -13.5 3.359 1 98.44 196 SER A O 1
ATOM 1602 N N . LEU A 1 197 ? 3.309 -13.688 4.5 1 98.25 197 LEU A N 1
ATOM 1603 C CA . LEU A 1 197 ? 2.961 -15 5.027 1 98.25 197 LEU A CA 1
ATOM 1604 C C . LEU A 1 197 ? 1.635 -14.953 5.777 1 98.25 197 LEU A C 1
ATOM 1606 O O . LEU A 1 197 ? 0.777 -15.82 5.586 1 98.25 197 LEU A O 1
ATOM 1610 N N . GLU A 1 198 ? 1.47 -13.938 6.539 1 97.75 198 GLU A N 1
ATOM 1611 C CA . GLU A 1 198 ? 0.265 -13.812 7.355 1 97.75 198 GLU A CA 1
ATOM 1612 C C . GLU A 1 198 ? -0.981 -13.695 6.484 1 97.75 198 GLU A C 1
ATOM 1614 O O . GLU A 1 198 ? -1.966 -14.406 6.703 1 97.75 198 GLU A O 1
ATOM 1619 N N . ASP A 1 199 ? -0.932 -12.844 5.523 1 98.44 199 ASP A N 1
ATOM 1620 C CA . ASP A 1 199 ? -2.102 -12.594 4.68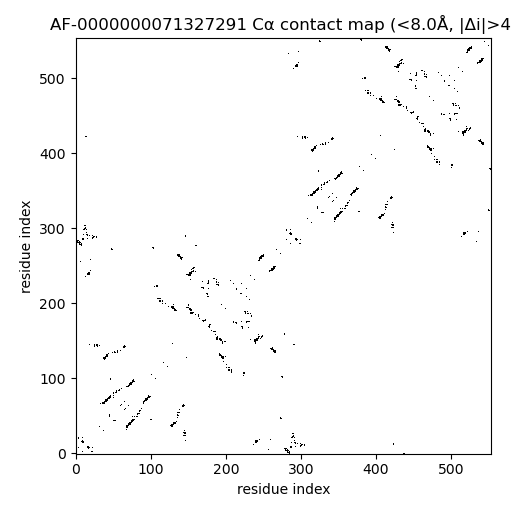8 1 98.44 199 ASP A CA 1
ATOM 1621 C C . ASP A 1 199 ? -2.412 -13.797 3.799 1 98.44 199 ASP A C 1
ATOM 1623 O O . ASP A 1 199 ? -3.576 -14.148 3.605 1 98.44 199 ASP A O 1
ATOM 1627 N N . VAL A 1 200 ? -1.396 -14.43 3.287 1 98.56 200 VAL A N 1
ATOM 1628 C CA . VAL A 1 200 ? -1.631 -15.586 2.422 1 98.56 200 VAL A CA 1
ATOM 1629 C C . VAL A 1 200 ? -2.092 -16.781 3.258 1 98.56 200 VAL A C 1
ATOM 1631 O O . VAL A 1 200 ? -2.902 -17.578 2.799 1 98.56 200 VAL A O 1
ATOM 1634 N N . HIS A 1 201 ? -1.576 -16.859 4.5 1 98.38 201 HIS A N 1
ATOM 1635 C CA . HIS A 1 201 ? -2.096 -17.875 5.398 1 98.38 201 HIS A CA 1
ATOM 1636 C C . HIS A 1 201 ? -3.604 -17.734 5.578 1 98.38 201 HIS A C 1
ATOM 1638 O O . HIS A 1 201 ? -4.34 -18.719 5.469 1 98.38 201 HIS A O 1
ATOM 1644 N N . HIS A 1 202 ? -4.055 -16.5 5.82 1 98.44 202 HIS A N 1
ATOM 1645 C CA . HIS A 1 202 ? -5.48 -16.266 5.996 1 98.44 202 HIS A CA 1
ATOM 1646 C C . HIS A 1 202 ? -6.254 -16.578 4.719 1 98.44 202 HIS A C 1
ATOM 1648 O O . HIS A 1 202 ? -7.348 -17.141 4.77 1 98.44 202 HIS A O 1
ATOM 1654 N N . LEU A 1 203 ? -5.719 -16.203 3.607 1 98.56 203 LEU A N 1
ATOM 1655 C CA . LEU A 1 203 ? -6.316 -16.484 2.307 1 98.56 203 LEU A CA 1
ATOM 1656 C C . LEU A 1 203 ? -6.5 -17.984 2.102 1 98.56 203 LEU A C 1
ATOM 1658 O O . LEU A 1 203 ? -7.605 -18.453 1.8 1 98.56 203 LEU A O 1
ATOM 1662 N N . THR A 1 204 ? -5.426 -18.734 2.297 1 97.81 204 THR A N 1
ATOM 1663 C CA . THR A 1 204 ? -5.457 -20.156 2.02 1 97.81 204 THR A CA 1
ATOM 1664 C C . THR A 1 204 ? -6.375 -20.891 3.002 1 97.81 204 THR A C 1
ATOM 1666 O O . THR A 1 204 ? -7.121 -21.781 2.615 1 97.81 204 THR A O 1
ATOM 1669 N N . LYS A 1 205 ? -6.32 -20.484 4.262 1 97.69 205 LYS A N 1
ATOM 1670 C CA . LYS A 1 205 ? -7.199 -21.078 5.27 1 97.69 205 LYS A CA 1
ATOM 1671 C C . LYS A 1 205 ? -8.664 -20.828 4.926 1 97.69 205 LYS A C 1
ATOM 1673 O O . LYS A 1 205 ? -9.477 -21.766 4.957 1 97.69 205 LYS A O 1
ATOM 1678 N N . THR A 1 206 ? -9 -19.609 4.605 1 98.19 206 THR A N 1
ATOM 1679 C CA . THR A 1 206 ? -10.375 -19.25 4.277 1 98.19 206 THR A CA 1
ATOM 1680 C C . THR A 1 206 ? -10.852 -20 3.035 1 98.19 206 THR A C 1
ATOM 1682 O O . THR A 1 206 ? -11.938 -20.594 3.029 1 98.19 206 THR A O 1
ATOM 1685 N N . CYS A 1 207 ? -10.07 -19.984 1.962 1 97.38 207 CYS A N 1
ATOM 1686 C CA . CYS A 1 207 ? -10.438 -20.672 0.729 1 97.38 207 CYS A CA 1
ATOM 1687 C C . CYS A 1 207 ? -10.602 -22.172 0.968 1 97.38 207 CYS A C 1
ATOM 1689 O O . CYS A 1 207 ? -11.547 -22.781 0.474 1 97.38 207 CYS A O 1
ATOM 1691 N N . ARG A 1 208 ? -9.648 -22.797 1.712 1 95.81 208 ARG A N 1
ATOM 1692 C CA . ARG A 1 208 ? -9.742 -24.219 2.025 1 95.81 208 ARG A CA 1
ATOM 1693 C C . ARG A 1 208 ? -11.047 -24.531 2.74 1 95.81 208 ARG A C 1
ATOM 1695 O O . ARG A 1 208 ? -11.742 -25.484 2.371 1 95.81 208 ARG A O 1
ATOM 1702 N N . GLU A 1 209 ? -11.359 -23.719 3.758 1 97.19 209 GLU A N 1
ATOM 1703 C CA . GLU A 1 209 ? -12.586 -23.938 4.52 1 97.19 209 GLU A CA 1
ATOM 1704 C C . GLU A 1 209 ? -13.82 -23.828 3.623 1 97.19 209 GLU A C 1
ATOM 1706 O O . GLU A 1 209 ? -14.727 -24.672 3.699 1 97.19 209 GLU A O 1
ATOM 1711 N N . GLN A 1 210 ? -13.875 -22.859 2.803 1 97.38 210 GLN A N 1
ATOM 1712 C CA . GLN A 1 210 ? -15.016 -22.641 1.921 1 97.38 210 GLN A CA 1
ATOM 1713 C C . GLN A 1 210 ? -15.117 -23.719 0.854 1 97.38 210 GLN A C 1
ATOM 1715 O O . GLN A 1 210 ? -16.219 -24.156 0.499 1 97.38 210 GLN A O 1
ATOM 1720 N N . LEU A 1 211 ? -13.984 -24.109 0.327 1 95.62 211 LEU A N 1
ATOM 1721 C CA . LEU A 1 211 ? -13.93 -25.219 -0.617 1 95.62 211 LEU A CA 1
ATOM 1722 C C . LEU A 1 211 ? -14.5 -26.5 0.007 1 95.62 211 LEU A C 1
ATOM 1724 O O . LEU A 1 211 ? -15.258 -27.219 -0.639 1 95.62 211 LEU A O 1
ATOM 1728 N N . ASN A 1 212 ? -14.133 -26.75 1.257 1 94.5 212 ASN A N 1
ATOM 1729 C CA . ASN A 1 212 ? -14.609 -27.922 1.966 1 94.5 212 ASN A CA 1
ATOM 1730 C C . ASN A 1 212 ? -16.125 -27.875 2.186 1 94.5 212 ASN A C 1
ATOM 1732 O O . ASN A 1 212 ? -16.797 -28.891 2.068 1 94.5 212 ASN A O 1
ATOM 1736 N N . ILE A 1 213 ? -16.609 -26.703 2.541 1 97 213 ILE A N 1
ATOM 1737 C CA . ILE A 1 213 ? -18.047 -26.547 2.734 1 97 213 ILE A CA 1
ATOM 1738 C C . ILE A 1 213 ? -18.781 -26.828 1.424 1 97 213 ILE A C 1
ATOM 1740 O O . ILE A 1 213 ? -19.781 -27.547 1.408 1 97 213 ILE A O 1
ATOM 1744 N N . ASP A 1 214 ? -18.297 -26.25 0.307 1 96.62 214 ASP A N 1
ATOM 1745 C CA . ASP A 1 214 ? -18.891 -26.516 -1.003 1 96.62 214 ASP A CA 1
ATOM 1746 C C . ASP A 1 214 ? -18.859 -28 -1.329 1 96.62 214 ASP A C 1
ATOM 1748 O O . ASP A 1 214 ? -19.859 -28.578 -1.759 1 96.62 214 ASP A O 1
ATOM 1752 N N . ALA A 1 215 ? -17.719 -28.641 -1.072 1 93.31 215 ALA A N 1
ATOM 1753 C CA . ALA A 1 215 ? -17.562 -30.062 -1.367 1 93.31 215 ALA A CA 1
ATOM 1754 C C . ALA A 1 215 ? -18.531 -30.906 -0.543 1 93.31 215 ALA A C 1
ATOM 1756 O O . ALA A 1 215 ? -19.109 -31.859 -1.051 1 93.31 215 ALA A O 1
ATOM 1757 N N . ALA A 1 216 ? -18.688 -30.578 0.724 1 95.25 216 ALA A N 1
ATOM 1758 C CA . ALA A 1 216 ? -19.594 -31.297 1.611 1 95.25 216 ALA A CA 1
ATOM 1759 C C . ALA A 1 216 ? -21.031 -31.188 1.116 1 95.25 216 ALA A C 1
ATOM 1761 O O . ALA A 1 216 ? -21.859 -32.062 1.389 1 95.25 216 ALA A O 1
ATOM 1762 N N . ASN A 1 217 ? -21.281 -30.156 0.397 1 96.75 217 ASN A N 1
ATOM 1763 C CA . ASN A 1 217 ? -22.609 -29.938 -0.157 1 96.75 217 ASN A CA 1
ATOM 1764 C C . ASN A 1 217 ? -22.672 -30.328 -1.632 1 96.75 217 ASN A C 1
ATOM 1766 O O . ASN A 1 217 ? -23.594 -29.922 -2.348 1 96.75 217 ASN A O 1
ATOM 1770 N N . SER A 1 218 ? -21.625 -31 -2.156 1 95 218 SER A N 1
ATOM 1771 C CA . SER A 1 218 ? -21.516 -31.516 -3.521 1 95 218 SER A CA 1
ATOM 1772 C C . SER A 1 218 ? -21.531 -30.375 -4.531 1 95 218 SER A C 1
ATOM 1774 O O . SER A 1 218 ? -22.203 -30.469 -5.57 1 95 218 SER A O 1
ATOM 1776 N N . ILE A 1 219 ? -20.969 -29.312 -4.102 1 95.75 219 ILE A N 1
ATOM 1777 C CA . ILE A 1 219 ? -20.859 -28.156 -4.973 1 95.75 219 ILE A CA 1
ATOM 1778 C C . ILE A 1 219 ? -19.391 -27.953 -5.367 1 95.75 219 ILE A C 1
ATOM 1780 O O . ILE A 1 219 ? -18.5 -28 -4.52 1 95.75 219 ILE A O 1
ATOM 1784 N N . GLU A 1 220 ? -19.109 -27.797 -6.645 1 93.81 220 GLU A N 1
ATOM 1785 C CA . GLU A 1 220 ? -17.828 -27.375 -7.18 1 93.81 220 GLU A CA 1
ATOM 1786 C C . GLU A 1 220 ? -17.969 -26.078 -7.98 1 93.81 220 GLU A C 1
ATOM 1788 O O . GLU A 1 220 ? -18.656 -26.047 -8.992 1 93.81 220 GLU A O 1
ATOM 1793 N N . ALA A 1 221 ? -17.359 -25.094 -7.574 1 95.69 221 ALA A N 1
ATOM 1794 C CA . ALA A 1 221 ? -17.469 -23.812 -8.25 1 95.69 221 ALA A CA 1
ATOM 1795 C C . ALA A 1 221 ? -16.938 -23.891 -9.68 1 95.69 221 ALA A C 1
ATOM 1797 O O . ALA A 1 221 ? -16.141 -24.781 -10 1 95.69 221 ALA A O 1
ATOM 1798 N N . VAL A 1 222 ? -17.281 -23.016 -10.531 1 95.38 222 VAL A N 1
ATOM 1799 C CA . VAL A 1 222 ? -17.078 -23.062 -11.969 1 95.38 222 VAL A CA 1
ATOM 1800 C C . VAL A 1 222 ? -15.578 -23.156 -12.273 1 95.38 222 VAL A C 1
ATOM 1802 O O . VAL A 1 222 ? -15.172 -23.859 -13.211 1 95.38 222 VAL A O 1
ATOM 1805 N N . TRP A 1 223 ? -14.742 -22.391 -11.5 1 93.75 223 TRP A N 1
ATOM 1806 C CA . TRP A 1 223 ? -13.297 -22.438 -11.695 1 93.75 223 TRP A CA 1
ATOM 1807 C C . TRP A 1 223 ? -12.586 -22.891 -10.43 1 93.75 223 TRP A C 1
ATOM 1809 O O . TRP A 1 223 ? -11.531 -22.359 -10.078 1 93.75 223 TRP A O 1
ATOM 1819 N N . GLN A 1 224 ? -13.258 -23.75 -9.719 1 92.25 224 GLN A N 1
ATOM 1820 C CA . GLN A 1 224 ? -12.703 -24.422 -8.547 1 92.25 224 GLN A CA 1
ATOM 1821 C C . GLN A 1 224 ? -12.039 -23.422 -7.605 1 92.25 224 GLN A C 1
ATOM 1823 O O . GLN A 1 224 ? -12.688 -22.5 -7.109 1 92.25 224 GLN A O 1
ATOM 1828 N N . GLU A 1 225 ? -10.75 -23.578 -7.387 1 93.81 225 GLU A N 1
ATOM 1829 C CA . GLU A 1 225 ? -10.062 -22.734 -6.41 1 93.81 225 GLU A CA 1
ATOM 1830 C C . GLU A 1 225 ? -10 -21.281 -6.875 1 93.81 225 GLU A C 1
ATOM 1832 O O . GLU A 1 225 ? -10.039 -20.359 -6.055 1 93.81 225 GLU A O 1
ATOM 1837 N N . GLU A 1 226 ? -9.953 -21.094 -8.172 1 95.94 226 GLU A N 1
ATOM 1838 C CA . GLU A 1 226 ? -9.898 -19.734 -8.695 1 95.94 226 GLU A CA 1
ATOM 1839 C C . GLU A 1 226 ? -11.172 -18.953 -8.352 1 95.94 226 GLU A C 1
ATOM 1841 O O . GLU A 1 226 ? -11.117 -17.75 -8.07 1 95.94 226 GLU A O 1
ATOM 1846 N N . SER A 1 227 ? -12.344 -19.672 -8.406 1 97.75 227 SER A N 1
ATOM 1847 C CA . SER A 1 227 ? -13.602 -19.031 -8.008 1 97.75 227 SER A CA 1
ATOM 1848 C C . SER A 1 227 ? -13.547 -18.578 -6.555 1 97.75 227 SER A C 1
ATOM 1850 O O . SER A 1 227 ? -13.969 -17.469 -6.23 1 97.75 227 SER A O 1
ATOM 1852 N N . HIS A 1 228 ? -13.023 -19.438 -5.688 1 97.88 228 HIS A N 1
ATOM 1853 C CA . HIS A 1 228 ? -12.93 -19.109 -4.27 1 97.88 228 HIS A CA 1
ATOM 1854 C C . HIS A 1 228 ? -11.906 -18 -4.039 1 97.88 228 HIS A C 1
ATOM 1856 O O . HIS A 1 228 ? -12.086 -17.156 -3.154 1 97.88 228 HIS A O 1
ATOM 1862 N N . LEU A 1 229 ? -10.891 -18.031 -4.82 1 98.06 229 LEU A N 1
ATOM 1863 C CA . LEU A 1 229 ? -9.891 -16.969 -4.762 1 98.06 229 LEU A CA 1
ATOM 1864 C C . LEU A 1 229 ? -10.508 -15.617 -5.09 1 98.06 229 LEU A C 1
ATOM 1866 O O . LEU A 1 229 ? -10.242 -14.625 -4.398 1 98.06 229 LEU A O 1
ATOM 1870 N N . ASN A 1 230 ? -11.305 -15.57 -6.117 1 98.69 230 ASN A N 1
ATOM 1871 C CA . ASN A 1 230 ? -11.945 -14.312 -6.512 1 98.69 230 ASN A CA 1
ATOM 1872 C C . ASN A 1 230 ? -12.922 -13.828 -5.449 1 98.69 230 ASN A C 1
ATOM 1874 O O . ASN A 1 230 ? -13.016 -12.633 -5.184 1 98.69 230 ASN A O 1
ATOM 1878 N N . LYS A 1 231 ? -13.664 -14.797 -4.852 1 98.75 231 LYS A N 1
ATOM 1879 C CA . LYS A 1 231 ? -14.539 -14.43 -3.744 1 98.75 231 LYS A CA 1
ATOM 1880 C C . LYS A 1 231 ? -13.742 -13.844 -2.582 1 98.75 231 LYS A C 1
ATOM 1882 O O . LYS A 1 231 ? -14.133 -12.836 -1.993 1 98.75 231 LYS A O 1
ATOM 1887 N N . TYR A 1 232 ? -12.664 -14.469 -2.275 1 98.62 232 TYR A N 1
ATOM 1888 C CA . TYR A 1 232 ? -11.82 -13.984 -1.188 1 98.62 232 TYR A CA 1
ATOM 1889 C C . TYR A 1 232 ? -11.312 -12.578 -1.472 1 98.62 232 TYR A C 1
ATOM 1891 O O . TYR A 1 232 ? -11.391 -11.695 -0.612 1 98.62 232 TYR A O 1
ATOM 1899 N N . PHE A 1 233 ? -10.789 -12.305 -2.693 1 98.69 233 PHE A N 1
ATOM 1900 C CA . PHE A 1 233 ? -10.219 -11.016 -3.068 1 98.69 233 PHE A CA 1
ATOM 1901 C C . PHE A 1 233 ? -11.297 -9.938 -3.094 1 98.69 233 PHE A C 1
ATOM 1903 O O . PHE A 1 233 ? -11.016 -8.758 -2.85 1 98.69 233 PHE A O 1
ATOM 1910 N N . LEU A 1 234 ? -12.5 -10.375 -3.459 1 98.25 234 LEU A N 1
ATOM 1911 C CA . LEU A 1 234 ? -13.594 -9.414 -3.432 1 98.25 234 LEU A CA 1
ATOM 1912 C C . LEU A 1 234 ? -13.859 -8.93 -2.01 1 98.25 234 LEU A C 1
ATOM 1914 O O . LEU A 1 234 ? -14.094 -7.742 -1.785 1 98.25 234 LEU A O 1
ATOM 1918 N N . LEU A 1 235 ? -13.789 -9.836 -1.045 1 97.31 235 LEU A N 1
ATOM 1919 C CA . LEU A 1 235 ? -14.117 -9.531 0.344 1 97.31 235 LEU A CA 1
ATOM 1920 C C . LEU A 1 235 ? -12.898 -8.969 1.074 1 97.31 235 LEU A C 1
ATOM 1922 O O . LEU A 1 235 ? -13.047 -8.234 2.051 1 97.31 235 LEU A O 1
ATOM 1926 N N . ASN A 1 236 ? -11.758 -9.383 0.641 1 97.44 236 ASN A N 1
ATOM 1927 C CA . ASN A 1 236 ? -10.469 -8.922 1.149 1 97.44 236 ASN A CA 1
ATOM 1928 C C . ASN A 1 236 ? -9.617 -8.305 0.042 1 97.44 236 ASN A C 1
ATOM 1930 O O . ASN A 1 236 ? -8.852 -9.008 -0.621 1 97.44 236 ASN A O 1
ATOM 1934 N N . LYS A 1 237 ? -9.719 -6.988 -0.08 1 98.06 237 LYS A N 1
ATOM 1935 C CA . LYS A 1 237 ? -9.109 -6.32 -1.229 1 98.06 237 LYS A CA 1
ATOM 1936 C C . LYS A 1 237 ? -7.594 -6.457 -1.208 1 98.06 237 LYS A C 1
ATOM 1938 O O . LYS A 1 237 ? -6.961 -6.238 -0.174 1 98.06 237 LYS A O 1
ATOM 1943 N N . PRO A 1 238 ? -7.016 -6.836 -2.34 1 98.62 238 PRO A N 1
ATOM 1944 C CA . PRO A 1 238 ? -5.555 -6.91 -2.396 1 98.62 238 PRO A CA 1
ATOM 1945 C C . PRO A 1 238 ? -4.887 -5.566 -2.119 1 98.62 238 PRO A C 1
ATOM 1947 O O . PRO A 1 238 ? -5.398 -4.52 -2.525 1 98.62 238 PRO A O 1
ATOM 1950 N N . SER A 1 239 ? -3.748 -5.617 -1.454 1 98.06 239 SER A N 1
ATOM 1951 C CA . SER A 1 239 ? -2.959 -4.414 -1.209 1 98.06 239 SER A CA 1
ATOM 1952 C C . SER A 1 239 ? -2.15 -4.02 -2.441 1 98.06 239 SER A C 1
ATOM 1954 O O . SER A 1 239 ? -1.661 -2.893 -2.537 1 98.06 239 SER A O 1
ATOM 1956 N N . LYS A 1 240 ? -1.991 -4.945 -3.328 1 98.5 240 LYS A N 1
ATOM 1957 C CA . LYS A 1 240 ? -1.273 -4.742 -4.582 1 98.5 240 LYS A CA 1
ATOM 1958 C C . LYS A 1 240 ? -1.825 -5.645 -5.684 1 98.5 240 LYS A C 1
ATOM 1960 O O . LYS A 1 240 ? -2.104 -6.824 -5.445 1 98.5 240 LYS A O 1
ATOM 1965 N N . LEU A 1 241 ? -2.02 -5.074 -6.855 1 98.75 241 LEU A N 1
ATOM 1966 C CA . LEU A 1 241 ? -2.451 -5.832 -8.023 1 98.75 241 LEU A CA 1
ATOM 1967 C C . LEU A 1 241 ? -1.36 -5.863 -9.086 1 98.75 241 LEU A C 1
ATOM 1969 O O . LEU A 1 241 ? -0.717 -4.844 -9.352 1 98.75 241 LEU A O 1
ATOM 1973 N N . LEU A 1 242 ? -1.139 -6.996 -9.625 1 98.88 242 LEU A N 1
ATOM 1974 C CA . LEU A 1 242 ? -0.236 -7.117 -10.766 1 98.88 242 LEU A CA 1
ATOM 1975 C C . LEU A 1 242 ? -1.014 -7.125 -12.078 1 98.88 242 LEU A C 1
ATOM 1977 O O . LEU A 1 242 ? -2.078 -7.738 -12.172 1 98.88 242 LEU A O 1
ATOM 1981 N N . SER A 1 243 ? -0.547 -6.387 -13.039 1 98.06 243 SER A N 1
ATOM 1982 C CA . SER A 1 243 ? -1.185 -6.312 -14.352 1 98.06 243 SER A CA 1
ATOM 1983 C C . SER A 1 243 ? -1.115 -7.652 -15.078 1 98.06 243 SER A C 1
ATOM 1985 O O . SER A 1 243 ? -0.381 -8.555 -14.664 1 98.06 243 SER A O 1
ATOM 1987 N N . PRO A 1 244 ? -1.809 -7.781 -16.203 1 97.5 244 PRO A N 1
ATOM 1988 C CA . PRO A 1 244 ? -1.741 -9.016 -16.984 1 97.5 244 PRO A CA 1
ATOM 1989 C C . PRO A 1 244 ? -0.341 -9.289 -17.531 1 97.5 244 PRO A C 1
ATOM 1991 O O . PRO A 1 244 ? -0.072 -10.391 -18.031 1 97.5 244 PRO A O 1
ATOM 1994 N N . GLU A 1 245 ? 0.514 -8.352 -17.422 1 98.06 245 GLU A N 1
ATOM 1995 C CA . GLU A 1 245 ? 1.898 -8.57 -17.828 1 98.06 245 GLU A CA 1
ATOM 1996 C C . GLU A 1 245 ? 2.547 -9.688 -17.016 1 98.06 245 GLU A C 1
ATOM 1998 O O . GLU A 1 245 ? 3.533 -10.289 -17.453 1 98.06 245 GLU A O 1
ATOM 2003 N N . TYR A 1 246 ? 2.016 -9.992 -15.789 1 98.5 246 TYR A N 1
ATOM 2004 C CA . TYR A 1 246 ? 2.564 -10.969 -14.859 1 98.5 246 TYR A CA 1
ATOM 2005 C C . TYR A 1 246 ? 1.879 -12.32 -15.016 1 98.5 246 TYR A C 1
ATOM 2007 O O . TYR A 1 246 ? 2.205 -13.273 -14.305 1 98.5 246 TYR A O 1
ATOM 2015 N N . MET A 1 247 ? 0.931 -12.438 -15.82 1 96.88 247 MET A N 1
ATOM 2016 C CA . MET A 1 247 ? 0.267 -13.672 -16.234 1 96.88 247 MET A CA 1
ATOM 2017 C C . MET A 1 247 ? -0.449 -13.484 -17.562 1 96.88 247 MET A C 1
ATOM 2019 O O . MET A 1 247 ? -1.68 -13.453 -17.625 1 96.88 247 MET A O 1
ATOM 2023 N N . TRP A 1 248 ? 0.328 -13.422 -18.609 1 94.25 248 TRP A N 1
ATOM 2024 C CA . TRP A 1 248 ? -0.224 -13.094 -19.922 1 94.25 248 TRP A CA 1
ATOM 2025 C C . TRP A 1 248 ? -0.688 -14.344 -20.641 1 94.25 248 TRP A C 1
ATOM 2027 O O . TRP A 1 248 ? -0.35 -15.461 -20.25 1 94.25 248 TRP A O 1
ATOM 2037 N N . ARG A 1 249 ? -1.522 -14.242 -21.609 1 84.06 249 ARG A N 1
ATOM 2038 C CA . ARG A 1 249 ? -2.162 -15.305 -22.375 1 84.06 249 ARG A CA 1
ATOM 2039 C C . ARG A 1 249 ? -1.125 -16.156 -23.109 1 84.06 249 ARG A C 1
ATOM 2041 O O . ARG A 1 249 ? -0.933 -17.328 -22.766 1 84.06 249 ARG A O 1
ATOM 2048 N N . ASP A 1 250 ? -0.633 -15.633 -24.094 1 81.38 250 ASP A N 1
ATOM 2049 C CA . ASP A 1 250 ? 0.372 -16.266 -24.938 1 81.38 250 ASP A CA 1
ATOM 2050 C C . ASP A 1 250 ? 1.453 -15.266 -25.344 1 81.38 250 ASP A C 1
ATOM 2052 O O . ASP A 1 250 ? 1.161 -14.102 -25.609 1 81.38 250 ASP A O 1
ATOM 2056 N N . ILE A 1 251 ? 2.566 -15.859 -25.469 1 78.94 251 ILE A N 1
ATOM 2057 C CA . ILE A 1 251 ? 3.725 -15.016 -25.734 1 78.94 251 ILE A CA 1
ATOM 2058 C C . ILE A 1 251 ? 3.547 -14.312 -27.078 1 78.94 251 ILE A C 1
ATOM 2060 O O . ILE A 1 251 ? 4.09 -13.227 -27.297 1 78.94 251 ILE A O 1
ATOM 2064 N N . ASN A 1 252 ? 2.688 -14.82 -27.859 1 80.25 252 ASN A N 1
ATOM 2065 C CA . ASN A 1 252 ? 2.533 -14.266 -29.203 1 80.25 252 ASN A CA 1
ATOM 2066 C C . ASN A 1 252 ? 1.36 -13.297 -29.281 1 80.25 252 ASN A C 1
ATOM 2068 O O . ASN A 1 252 ? 1.179 -12.617 -30.297 1 80.25 252 ASN A O 1
ATOM 2072 N N . GLU A 1 253 ? 0.6 -13.234 -28.25 1 84.25 253 GLU A N 1
ATOM 2073 C CA . GLU A 1 253 ? -0.551 -12.336 -28.219 1 84.25 253 GLU A CA 1
ATOM 2074 C C . GLU A 1 253 ? -0.143 -10.93 -27.797 1 84.25 253 GLU A C 1
ATOM 2076 O O . GLU A 1 253 ? 0.685 -10.766 -26.891 1 84.25 253 GLU A O 1
ATOM 2081 N N . LYS A 1 254 ? -0.727 -10.008 -28.516 1 87.81 254 LYS A N 1
ATOM 2082 C CA . LYS A 1 254 ? -0.387 -8.617 -28.219 1 87.81 254 LYS A CA 1
ATOM 2083 C C . LYS A 1 254 ? -1.626 -7.824 -27.812 1 87.81 254 LYS A C 1
ATOM 2085 O O . LYS A 1 254 ? -2.748 -8.188 -28.172 1 87.81 254 LYS A O 1
ATOM 2090 N N . ALA A 1 255 ? -1.41 -6.906 -26.969 1 90.88 255 ALA A N 1
ATOM 2091 C CA . ALA A 1 255 ? -2.375 -5.871 -26.609 1 90.88 255 ALA A CA 1
ATOM 2092 C C . ALA A 1 255 ? -1.678 -4.531 -26.375 1 90.88 255 ALA A C 1
ATOM 2094 O O . ALA A 1 255 ? -0.542 -4.492 -25.891 1 90.88 255 ALA A O 1
ATOM 2095 N N . ALA A 1 256 ? -2.346 -3.434 -26.688 1 91.38 256 ALA A N 1
ATOM 2096 C CA . ALA A 1 256 ? -1.74 -2.105 -26.656 1 91.38 256 ALA A CA 1
ATOM 2097 C C . ALA A 1 256 ? -1.221 -1.774 -25.25 1 91.38 256 ALA A C 1
ATOM 2099 O O . ALA A 1 256 ? -0.177 -1.134 -25.109 1 91.38 256 ALA A O 1
ATOM 2100 N N . GLN A 1 257 ? -1.883 -2.252 -24.219 1 93.25 257 GLN A N 1
ATOM 2101 C CA . GLN A 1 257 ? -1.558 -1.896 -22.844 1 93.25 257 GLN A CA 1
ATOM 2102 C C . GLN A 1 257 ? -0.396 -2.736 -22.312 1 93.25 257 GLN A C 1
ATOM 2104 O O . GLN A 1 257 ? 0.225 -2.385 -21.312 1 93.25 257 GLN A O 1
ATOM 2109 N N . ILE A 1 258 ? -0.207 -3.887 -22.984 1 95.81 258 ILE A N 1
ATOM 2110 C CA . ILE A 1 258 ? 0.817 -4.824 -22.531 1 95.81 258 ILE A CA 1
ATOM 2111 C C . ILE A 1 258 ? 2.16 -4.457 -23.156 1 95.81 258 ILE A C 1
ATOM 2113 O O . ILE A 1 258 ? 2.381 -4.691 -24.344 1 95.81 258 ILE A O 1
ATOM 2117 N N . LYS A 1 259 ? 3.066 -3.941 -22.422 1 96 259 LYS A N 1
ATOM 2118 C CA . LYS A 1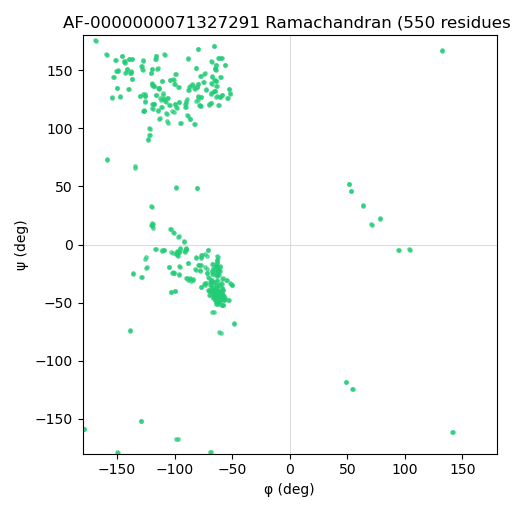 259 ? 4.344 -3.457 -22.938 1 96 259 LYS A CA 1
ATOM 2119 C C . LYS A 1 259 ? 5.434 -4.516 -22.797 1 96 259 LYS A C 1
ATOM 2121 O O . LYS A 1 259 ? 6.48 -4.426 -23.438 1 96 259 LYS A O 1
ATOM 2126 N N . ILE A 1 260 ? 5.168 -5.473 -21.938 1 96.81 260 ILE A N 1
ATOM 2127 C CA . ILE A 1 260 ? 6.105 -6.566 -21.703 1 96.81 260 ILE A CA 1
ATOM 2128 C C . ILE A 1 260 ? 5.348 -7.809 -21.234 1 96.81 260 ILE A C 1
ATOM 2130 O O . ILE A 1 260 ? 4.336 -7.703 -20.547 1 96.81 260 ILE A O 1
ATOM 2134 N N . VAL A 1 261 ? 5.785 -8.914 -21.641 1 96.94 261 VAL A N 1
ATOM 2135 C CA . VAL A 1 261 ? 5.332 -10.18 -21.078 1 96.94 261 VAL A CA 1
ATOM 2136 C C . VAL A 1 261 ? 6.332 -10.68 -20.047 1 96.94 261 VAL A C 1
ATOM 2138 O O . VAL A 1 261 ? 7.488 -10.953 -20.359 1 96.94 261 VAL A O 1
ATOM 2141 N N . ARG A 1 262 ? 5.898 -10.812 -18.797 1 98 262 ARG A N 1
ATOM 2142 C CA . ARG A 1 262 ? 6.801 -11.203 -17.719 1 98 262 ARG A CA 1
ATOM 2143 C C . ARG A 1 262 ? 6.66 -12.688 -17.406 1 98 262 ARG A C 1
ATOM 2145 O O . ARG A 1 262 ? 7.648 -13.367 -17.125 1 98 262 ARG A O 1
ATOM 2152 N N . PHE A 1 263 ? 5.547 -13.195 -17.406 1 97.38 263 PHE A N 1
ATOM 2153 C CA . PHE A 1 263 ? 5.172 -14.547 -17 1 97.38 263 PHE A CA 1
ATOM 2154 C C . PHE A 1 263 ? 3.994 -15.047 -17.828 1 97.38 263 PHE A C 1
ATOM 2156 O O . PHE A 1 263 ? 3.029 -14.312 -18.047 1 97.38 263 PHE A O 1
ATOM 2163 N N . THR A 1 264 ? 4.094 -16.188 -18.438 1 95.19 264 THR A N 1
ATOM 2164 C CA . THR A 1 264 ? 2.994 -16.688 -19.25 1 95.19 264 THR A CA 1
ATOM 2165 C C . THR A 1 264 ? 2.975 -18.203 -19.281 1 95.19 264 THR A C 1
ATOM 2167 O O . THR A 1 264 ? 3.977 -18.859 -18.969 1 95.19 264 THR A O 1
ATOM 2170 N N . ASN A 1 265 ? 1.815 -18.703 -19.609 1 90.56 265 ASN A N 1
ATOM 2171 C CA . ASN A 1 265 ? 1.653 -20.156 -19.766 1 90.56 265 ASN A CA 1
ATOM 2172 C C . ASN A 1 265 ? 2.434 -20.672 -20.969 1 90.56 265 ASN A C 1
ATOM 2174 O O . ASN A 1 265 ? 2.547 -19.984 -21.984 1 90.56 265 ASN A O 1
ATOM 2178 N N . VAL A 1 266 ? 2.924 -21.797 -20.812 1 88.25 266 VAL A N 1
ATOM 2179 C CA . VAL A 1 266 ? 3.551 -22.469 -21.938 1 88.25 266 VAL A CA 1
ATOM 2180 C C . VAL A 1 266 ? 2.482 -23.172 -22.781 1 88.25 266 VAL A C 1
ATOM 2182 O O . VAL A 1 266 ? 1.508 -23.703 -22.25 1 88.25 266 VAL A O 1
ATOM 2185 N N . PRO A 1 267 ? 2.654 -22.953 -24.125 1 78.38 267 PRO A N 1
ATOM 2186 C CA . PRO A 1 267 ? 1.714 -23.703 -24.953 1 78.38 267 PRO A CA 1
ATOM 2187 C C . PRO A 1 267 ? 1.694 -25.203 -24.625 1 78.38 267 PRO A C 1
ATOM 2189 O O . PRO A 1 267 ? 2.744 -25.781 -24.359 1 78.38 267 PRO A O 1
ATOM 2192 N N . LYS A 1 268 ? 0.515 -25.734 -24.438 1 72.06 268 LYS A N 1
ATOM 2193 C CA . LYS A 1 268 ? 0.423 -27.156 -24.109 1 72.06 268 LYS A CA 1
ATOM 2194 C C . LYS A 1 268 ? -0.895 -27.75 -24.609 1 72.06 268 LYS A C 1
ATOM 2196 O O . LYS A 1 268 ? -1.844 -27 -24.891 1 72.06 268 LYS A O 1
ATOM 2201 N N . ASN A 1 269 ? -0.747 -28.969 -24.906 1 69.06 269 ASN A N 1
ATOM 2202 C CA . ASN A 1 269 ? -1.934 -29.75 -25.219 1 69.06 269 ASN A CA 1
ATOM 2203 C C . ASN A 1 269 ? -2.613 -30.266 -23.953 1 69.06 269 ASN A C 1
ATOM 2205 O O . ASN A 1 269 ? -2.166 -31.25 -23.344 1 69.06 269 ASN A O 1
ATOM 2209 N N . TYR A 1 270 ? -3.682 -29.672 -23.562 1 67.38 270 TYR A N 1
ATOM 2210 C CA . TYR A 1 270 ? -4.355 -29.953 -22.297 1 67.38 270 TYR A CA 1
ATOM 2211 C C . TYR A 1 270 ? -4.766 -31.422 -22.234 1 67.38 270 TYR A C 1
ATOM 2213 O O . TYR A 1 270 ? -4.707 -32.031 -21.156 1 67.38 270 TYR A O 1
ATOM 2221 N N . ALA A 1 271 ? -5.195 -31.984 -23.359 1 66.5 271 ALA A N 1
ATOM 2222 C CA . ALA A 1 271 ? -5.625 -33.375 -23.406 1 66.5 271 ALA A CA 1
ATOM 2223 C C . ALA A 1 271 ? -4.469 -34.312 -23.078 1 66.5 271 ALA A C 1
ATOM 2225 O O . ALA A 1 271 ? -4.68 -35.406 -22.562 1 66.5 271 ALA A O 1
ATOM 2226 N N . GLU A 1 272 ? -3.346 -33.812 -23.359 1 64.88 272 GLU A N 1
ATOM 2227 C CA . GLU A 1 272 ? -2.166 -34.625 -23.172 1 64.88 272 GLU A CA 1
ATOM 2228 C C . GLU A 1 272 ? -1.653 -34.531 -21.734 1 64.88 272 GLU A C 1
ATOM 2230 O O . GLU A 1 272 ? -1.134 -35.531 -21.188 1 64.88 272 GLU A O 1
ATOM 2235 N N . VAL A 1 273 ? -1.866 -33.406 -21.156 1 66.69 273 VAL A N 1
ATOM 2236 C CA . VAL A 1 273 ? -1.137 -33.219 -19.922 1 66.69 273 VAL A CA 1
ATOM 2237 C C . VAL A 1 273 ? -2.072 -33.438 -18.734 1 66.69 273 VAL A C 1
ATOM 2239 O O . VAL A 1 273 ? -1.624 -33.781 -17.641 1 66.69 273 VAL A O 1
ATOM 2242 N N . ARG A 1 274 ? -3.359 -33.25 -18.984 1 60.28 274 ARG A N 1
ATOM 2243 C CA . ARG A 1 274 ? -4.297 -33.438 -17.875 1 60.28 274 ARG A CA 1
ATOM 2244 C C . ARG A 1 274 ? -4.77 -34.875 -17.781 1 60.28 274 ARG A C 1
ATOM 2246 O O . ARG A 1 274 ? -5.012 -35.531 -18.812 1 60.28 274 ARG A O 1
ATOM 2253 N N . PRO A 1 275 ? -4.566 -35.406 -16.609 1 54.53 275 PRO A N 1
ATOM 2254 C CA . PRO A 1 275 ? -4.973 -36.812 -16.547 1 54.53 275 PRO A CA 1
ATOM 2255 C C . PRO A 1 275 ? -6.371 -37.031 -17.109 1 54.53 275 PRO A C 1
ATOM 2257 O O . PRO A 1 275 ? -6.629 -38.094 -17.719 1 54.53 275 PRO A O 1
ATOM 2260 N N . ASN A 1 276 ? -7.523 -36.562 -16.531 1 48.97 276 ASN A N 1
ATOM 2261 C CA . ASN A 1 276 ? -8.836 -37 -16.984 1 48.97 276 ASN A CA 1
ATOM 2262 C C . ASN A 1 276 ? -9.367 -36.094 -18.094 1 48.97 276 ASN A C 1
ATOM 2264 O O . ASN A 1 276 ? -9.266 -34.875 -18 1 48.97 276 ASN A O 1
ATOM 2268 N N . PRO A 1 277 ? -9.648 -36.656 -19.453 1 43.44 277 PRO A N 1
ATOM 2269 C CA . PRO A 1 277 ? -10.32 -35.844 -20.484 1 43.44 277 PRO A CA 1
ATOM 2270 C C . PRO A 1 277 ? -11.555 -35.125 -19.938 1 43.44 277 PRO A C 1
ATOM 2272 O O . PRO A 1 277 ? -12.172 -35.594 -18.969 1 43.44 277 PRO A O 1
ATOM 2275 N N . MET B 1 1 ? -10.547 0.34 -17.094 1 64.31 1 MET B N 1
ATOM 2276 C CA . MET B 1 1 ? -9.203 0.21 -16.547 1 64.31 1 MET B CA 1
ATOM 2277 C C . MET B 1 1 ? -8.375 1.461 -16.844 1 64.31 1 MET B C 1
ATOM 2279 O O . MET B 1 1 ? -7.164 1.378 -17.047 1 64.31 1 MET B O 1
ATOM 2283 N N . VAL B 1 2 ? -8.984 2.586 -17.078 1 74.88 2 VAL B N 1
ATOM 2284 C CA . VAL B 1 2 ? -8.211 3.809 -17.281 1 74.88 2 VAL B CA 1
ATOM 2285 C C . VAL B 1 2 ? -8.438 4.77 -16.125 1 74.88 2 VAL B C 1
ATOM 2287 O O . VAL B 1 2 ? -9.578 5.02 -15.727 1 74.88 2 VAL B O 1
ATOM 2290 N N . GLY B 1 3 ? -7.391 5.16 -15.523 1 80.06 3 GLY B N 1
ATOM 2291 C CA . GLY B 1 3 ? -7.418 6.121 -14.43 1 80.06 3 GLY B CA 1
ATOM 2292 C C . GLY B 1 3 ? -7.117 7.539 -14.875 1 80.06 3 GLY B C 1
ATOM 2293 O O . GLY B 1 3 ? -7.293 7.879 -16.047 1 80.06 3 GLY B O 1
ATOM 2294 N N . ARG B 1 4 ? -6.871 8.398 -13.93 1 89.5 4 ARG B N 1
ATOM 2295 C CA . ARG B 1 4 ? -6.453 9.766 -14.211 1 89.5 4 ARG B CA 1
ATOM 2296 C C . ARG B 1 4 ? -5.25 9.789 -15.148 1 89.5 4 ARG B C 1
ATOM 2298 O O . ARG B 1 4 ? -4.309 9.008 -14.977 1 89.5 4 ARG B O 1
ATOM 2305 N N . THR B 1 5 ? -5.277 10.617 -16.156 1 89.44 5 THR B N 1
ATOM 2306 C CA . THR B 1 5 ? -4.219 10.602 -17.172 1 89.44 5 THR B CA 1
ATOM 2307 C C . THR B 1 5 ? -3.377 11.875 -17.078 1 89.44 5 THR B C 1
ATOM 2309 O O . THR B 1 5 ? -2.348 11.992 -17.75 1 89.44 5 THR B O 1
ATOM 2312 N N . ASP B 1 6 ? -3.734 12.797 -16.266 1 92.38 6 ASP B N 1
ATOM 2313 C CA . ASP B 1 6 ? -3.068 14.094 -16.234 1 92.38 6 ASP B CA 1
ATOM 2314 C C . ASP B 1 6 ? -2.088 14.18 -15.062 1 92.38 6 ASP B C 1
ATOM 2316 O O . ASP B 1 6 ? -1.336 15.148 -14.945 1 92.38 6 ASP B O 1
ATOM 2320 N N . VAL B 1 7 ? -2.123 13.156 -14.227 1 92.88 7 VAL B N 1
ATOM 2321 C CA . VAL B 1 7 ? -1.24 13.133 -13.062 1 92.88 7 VAL B CA 1
ATOM 2322 C C . VAL B 1 7 ? -0.686 11.727 -12.859 1 92.88 7 VAL B C 1
ATOM 2324 O O . VAL B 1 7 ? -1.226 10.758 -13.398 1 92.88 7 VAL B O 1
ATOM 2327 N N . ALA B 1 8 ? 0.409 11.633 -12.141 1 93.12 8 ALA B N 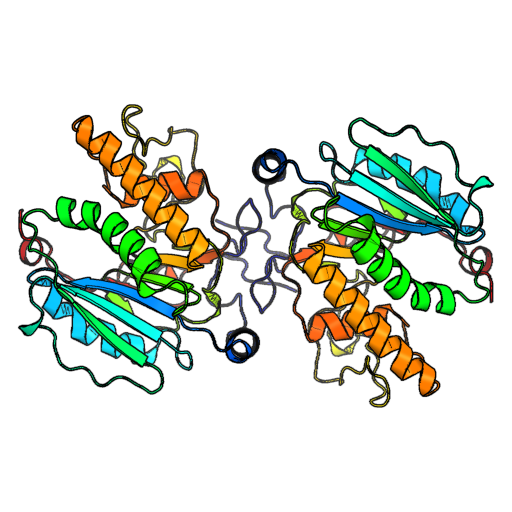1
ATOM 2328 C CA . ALA B 1 8 ? 0.897 10.328 -11.703 1 93.12 8 ALA B CA 1
ATOM 2329 C C . ALA B 1 8 ? 0.076 9.805 -10.523 1 93.12 8 ALA B C 1
ATOM 2331 O O . ALA B 1 8 ? -0.081 10.492 -9.516 1 93.12 8 ALA B O 1
ATOM 2332 N N . SER B 1 9 ? -0.42 8.586 -10.672 1 95.69 9 SER B N 1
ATOM 2333 C CA . SER B 1 9 ? -1.263 8.016 -9.625 1 95.69 9 SER B CA 1
ATOM 2334 C C . SER B 1 9 ? -0.459 7.102 -8.703 1 95.69 9 SER B C 1
ATOM 2336 O O . SER B 1 9 ? -0.966 6.641 -7.68 1 95.69 9 SER B O 1
ATOM 2338 N N . VAL B 1 10 ? 0.765 6.801 -9.055 1 97 10 VAL B N 1
ATOM 2339 C CA . VAL B 1 10 ? 1.664 6.004 -8.234 1 97 10 VAL B CA 1
ATOM 2340 C C . VAL B 1 10 ? 3.064 6.609 -8.25 1 97 10 VAL B C 1
ATOM 2342 O O . VAL B 1 10 ? 3.461 7.238 -9.242 1 97 10 VAL B O 1
ATOM 2345 N N . SER B 1 11 ? 3.785 6.449 -7.16 1 97.38 11 SER B N 1
ATOM 2346 C CA . SER B 1 11 ? 5.172 6.895 -7.07 1 97.38 11 SER B CA 1
ATOM 2347 C C . SER B 1 11 ? 6.117 5.898 -7.734 1 97.38 11 SER B C 1
ATOM 2349 O O . SER B 1 11 ? 5.715 4.781 -8.07 1 97.38 11 SER B O 1
ATOM 2351 N N . PRO B 1 12 ? 7.355 6.289 -7.93 1 96.38 12 PRO B N 1
ATOM 2352 C CA . PRO B 1 12 ? 8.328 5.367 -8.516 1 96.38 12 PRO B CA 1
ATOM 2353 C C . PRO B 1 12 ? 8.531 4.109 -7.68 1 96.38 12 PRO B C 1
ATOM 2355 O O . PRO B 1 12 ? 9.016 3.094 -8.188 1 96.38 12 PRO B O 1
ATOM 2358 N N . TRP B 1 13 ? 8.172 4.129 -6.395 1 97.5 13 TRP B N 1
ATOM 2359 C CA . TRP B 1 13 ? 8.281 2.938 -5.555 1 97.5 13 TRP B CA 1
ATOM 2360 C C . TRP B 1 13 ? 6.914 2.297 -5.34 1 97.5 13 TRP B C 1
ATOM 2362 O O . TRP B 1 13 ? 6.727 1.514 -4.406 1 97.5 13 TRP B O 1
ATOM 2372 N N . SER B 1 14 ? 5.891 2.686 -6.109 1 96.75 14 SER B N 1
ATOM 2373 C CA . SER B 1 14 ? 4.582 2.057 -6.266 1 96.75 14 SER B CA 1
ATOM 2374 C C . SER B 1 14 ? 3.664 2.387 -5.094 1 96.75 14 SER B C 1
ATOM 2376 O O . SER B 1 14 ? 2.723 1.644 -4.809 1 96.75 14 SER B O 1
ATOM 2378 N N . ALA B 1 15 ? 3.932 3.459 -4.387 1 98 15 ALA B N 1
ATOM 2379 C CA . ALA B 1 15 ? 2.967 3.98 -3.422 1 98 15 ALA B CA 1
ATOM 2380 C C . ALA B 1 15 ? 1.884 4.801 -4.117 1 98 15 ALA B C 1
ATOM 2382 O O . ALA B 1 15 ? 2.176 5.59 -5.02 1 98 15 ALA B O 1
ATOM 2383 N N . PRO B 1 16 ? 0.653 4.594 -3.748 1 98 16 PRO B N 1
ATOM 2384 C CA . PRO B 1 16 ? -0.401 5.398 -4.375 1 98 16 PRO B CA 1
ATOM 2385 C C . PRO B 1 16 ? -0.277 6.887 -4.055 1 98 16 PRO B C 1
ATOM 2387 O O . PRO B 1 16 ? 0.112 7.254 -2.941 1 98 16 PRO B O 1
ATOM 2390 N N . ILE B 1 17 ? -0.54 7.664 -5.012 1 97.94 17 ILE B N 1
ATOM 2391 C CA . ILE B 1 17 ? -0.739 9.102 -4.844 1 97.94 17 ILE B CA 1
ATOM 2392 C C . ILE B 1 17 ? -2.229 9.43 -4.934 1 97.94 17 ILE B C 1
ATOM 2394 O O . ILE B 1 17 ? -2.857 9.203 -5.973 1 97.94 17 ILE B O 1
ATOM 2398 N N . ILE B 1 18 ? -2.812 9.977 -3.943 1 98.38 18 ILE B N 1
ATOM 2399 C CA . ILE B 1 18 ? -4.258 10.133 -3.828 1 98.38 18 ILE B CA 1
ATOM 2400 C C . ILE B 1 18 ? -4.691 11.445 -4.465 1 98.38 18 ILE B C 1
ATOM 2402 O O . ILE B 1 18 ? -4.324 12.523 -3.99 1 98.38 18 ILE B O 1
ATOM 2406 N N . TRP B 1 19 ? -5.371 11.375 -5.543 1 97.12 19 TRP B N 1
ATOM 2407 C CA . TRP B 1 19 ? -5.988 12.484 -6.262 1 97.12 19 TRP B CA 1
ATOM 2408 C C . TRP B 1 19 ? -7.5 12.305 -6.344 1 97.12 19 TRP B C 1
ATOM 2410 O O . TRP B 1 19 ? -8 11.18 -6.363 1 97.12 19 TRP B O 1
ATOM 2420 N N . GLU B 1 20 ? -8.195 13.469 -6.406 1 97.06 20 GLU B N 1
ATOM 2421 C CA . GLU B 1 20 ? -9.594 13.375 -6.805 1 97.06 20 GLU B CA 1
ATOM 2422 C C . GLU B 1 20 ? -9.742 12.617 -8.125 1 97.06 20 GLU B C 1
ATOM 2424 O O . GLU B 1 20 ? -9.039 12.906 -9.094 1 97.06 20 GLU B O 1
ATOM 2429 N N . GLY B 1 21 ? -10.555 11.625 -8.078 1 95.19 21 GLY B N 1
ATOM 2430 C CA . GLY B 1 21 ? -10.867 10.914 -9.312 1 95.19 21 GLY B CA 1
ATOM 2431 C C . GLY B 1 21 ? -10.156 9.578 -9.43 1 95.19 21 GLY B C 1
ATOM 2432 O O . GLY B 1 21 ? -10.398 8.82 -10.367 1 95.19 21 GLY B O 1
ATOM 2433 N N . ASN B 1 22 ? -9.281 9.242 -8.453 1 95.44 22 ASN B N 1
ATOM 2434 C CA . ASN B 1 22 ? -8.586 7.98 -8.672 1 95.44 22 ASN B CA 1
ATOM 2435 C C . ASN B 1 22 ? -8.859 6.992 -7.539 1 95.44 22 ASN B C 1
ATOM 2437 O O . ASN B 1 22 ? -8.125 6.016 -7.367 1 95.44 22 ASN B O 1
ATOM 2441 N N . PHE B 1 23 ? -9.883 7.25 -6.762 1 96.94 23 PHE B N 1
ATOM 2442 C CA . PHE B 1 23 ? -10.336 6.305 -5.746 1 96.94 23 PHE B CA 1
ATOM 2443 C C . PHE B 1 23 ? -11.852 6.367 -5.59 1 96.94 23 PHE B C 1
ATOM 2445 O O . PHE B 1 23 ? -12.492 7.324 -6.039 1 96.94 23 PHE B O 1
ATOM 2452 N N . ASP B 1 24 ? -12.43 5.371 -5.008 1 96.94 24 ASP B N 1
ATOM 2453 C CA . ASP B 1 24 ? -13.844 5.305 -4.664 1 96.94 24 ASP B CA 1
ATOM 2454 C C . ASP B 1 24 ? -14.055 5.469 -3.162 1 96.94 24 ASP B C 1
ATOM 2456 O O . ASP B 1 24 ? -13.828 4.535 -2.393 1 96.94 24 ASP B O 1
ATOM 2460 N N . SER B 1 25 ? -14.539 6.625 -2.797 1 97.06 25 SER B N 1
ATOM 2461 C CA . SER B 1 25 ? -14.648 6.969 -1.382 1 97.06 25 SER B CA 1
ATOM 2462 C C . SER B 1 25 ? -15.625 6.043 -0.662 1 97.06 25 SER B C 1
ATOM 2464 O O . SER B 1 25 ? -15.391 5.656 0.487 1 97.06 25 SER B O 1
ATOM 2466 N N . THR B 1 26 ? -16.719 5.645 -1.317 1 96.69 26 THR B N 1
ATOM 2467 C CA . THR B 1 26 ? -17.703 4.758 -0.71 1 96.69 26 THR B CA 1
ATOM 2468 C C . THR B 1 26 ? -17.094 3.385 -0.436 1 96.69 26 THR B C 1
ATOM 2470 O O . THR B 1 26 ? -17.281 2.824 0.646 1 96.69 26 THR B O 1
ATOM 2473 N N . LEU B 1 27 ? -16.406 2.934 -1.411 1 96.38 27 LEU B N 1
ATOM 2474 C CA . LEU B 1 27 ? -15.758 1.631 -1.272 1 96.38 27 LEU B CA 1
ATOM 2475 C C . LEU B 1 27 ? -14.719 1.652 -0.155 1 96.38 27 LEU B C 1
ATOM 2477 O O . LEU B 1 27 ? -14.727 0.781 0.718 1 96.38 27 LEU B O 1
ATOM 2481 N N . ILE B 1 28 ? -13.891 2.65 -0.142 1 97.44 28 ILE B N 1
ATOM 2482 C CA . ILE B 1 28 ? -12.812 2.742 0.837 1 97.44 28 ILE B CA 1
ATOM 2483 C C . ILE B 1 28 ? -13.398 2.883 2.24 1 97.44 28 ILE B C 1
ATOM 2485 O O . ILE B 1 28 ? -12.945 2.225 3.178 1 97.44 28 ILE B O 1
ATOM 2489 N N . ASP B 1 29 ? -14.414 3.707 2.367 1 97.25 29 ASP B N 1
ATOM 2490 C CA . ASP B 1 29 ? -15.055 3.852 3.672 1 97.25 29 ASP B CA 1
ATOM 2491 C C . ASP B 1 29 ? -15.617 2.518 4.16 1 97.25 29 ASP B C 1
ATOM 2493 O O . ASP B 1 29 ? -15.492 2.182 5.34 1 97.25 29 ASP B O 1
ATOM 2497 N N . SER B 1 30 ? -16.219 1.812 3.238 1 95.25 30 SER B N 1
ATOM 2498 C CA . SER B 1 30 ? -16.797 0.531 3.621 1 95.25 30 SER B CA 1
ATOM 2499 C C . SER B 1 30 ? -15.734 -0.431 4.137 1 95.25 30 SER B C 1
ATOM 2501 O O . SER B 1 30 ? -16 -1.229 5.039 1 95.25 30 SER B O 1
ATOM 2503 N N . ILE B 1 31 ? -14.609 -0.375 3.607 1 95 31 ILE B N 1
ATOM 2504 C CA . ILE B 1 31 ? -13.5 -1.24 3.998 1 95 31 ILE B CA 1
ATOM 2505 C C . ILE B 1 31 ? -13.016 -0.854 5.395 1 95 31 ILE B C 1
ATOM 2507 O O . ILE B 1 31 ? -12.836 -1.718 6.258 1 95 31 ILE B O 1
ATOM 2511 N N . TYR B 1 32 ? -12.891 0.424 5.676 1 96.31 32 TYR B N 1
ATOM 2512 C CA . TYR B 1 32 ? -12.219 0.87 6.895 1 96.31 32 TYR B CA 1
ATOM 2513 C C . TYR B 1 32 ? -13.211 1 8.047 1 96.31 32 TYR B C 1
ATOM 2515 O O . TYR B 1 32 ? -12.836 0.863 9.211 1 96.31 32 TYR B O 1
ATOM 2523 N N . LYS B 1 33 ? -14.461 1.29 7.77 1 94.94 33 LYS B N 1
ATOM 2524 C CA . LYS B 1 33 ? -15.438 1.46 8.836 1 94.94 33 LYS B CA 1
ATOM 2525 C C . LYS B 1 33 ? -15.625 0.164 9.625 1 94.94 33 LYS B C 1
ATOM 2527 O O . LYS B 1 33 ? -15.93 0.194 10.82 1 94.94 33 LYS B O 1
ATOM 2532 N N . GLN B 1 34 ? -15.32 -0.937 9.016 1 91.5 34 GLN B N 1
ATOM 2533 C CA . GLN B 1 34 ? -15.477 -2.24 9.648 1 91.5 34 GLN B CA 1
ATOM 2534 C C . GLN B 1 34 ? -14.359 -2.496 10.656 1 91.5 34 GLN B C 1
ATOM 2536 O O . GLN B 1 34 ? -14.461 -3.4 11.492 1 91.5 34 GLN B O 1
ATOM 2541 N N . GLN B 1 35 ? -13.391 -1.694 10.688 1 94.44 35 GLN B N 1
ATOM 2542 C CA . GLN B 1 35 ? -12.211 -1.939 11.508 1 94.44 35 GLN B CA 1
ATOM 2543 C C . GLN B 1 35 ? -12.289 -1.17 12.82 1 94.44 35 GLN B C 1
ATOM 2545 O O . GLN B 1 35 ? -11.43 -1.337 13.695 1 94.44 35 GLN B O 1
ATOM 2550 N N . ASN B 1 36 ? -13.242 -0.357 13.039 1 93.06 36 ASN B N 1
ATOM 2551 C CA . ASN B 1 36 ? -13.438 0.418 14.258 1 93.06 36 ASN B CA 1
ATOM 2552 C C . ASN B 1 36 ? -12.172 1.183 14.648 1 93.06 36 ASN B C 1
ATOM 2554 O O . ASN B 1 36 ? -11.711 1.085 15.781 1 93.06 36 ASN B O 1
ATOM 2558 N N . LEU B 1 37 ? -11.641 1.92 13.727 1 96.75 37 LEU B N 1
ATOM 2559 C CA . LEU B 1 37 ? -10.375 2.629 13.891 1 96.75 37 LEU B CA 1
ATOM 2560 C C . LEU B 1 37 ? -10.578 3.932 14.656 1 96.75 37 LEU B C 1
ATOM 2562 O O . LEU B 1 37 ? -11.648 4.531 14.594 1 96.75 37 LEU B O 1
ATOM 2566 N N . THR B 1 38 ? -9.562 4.332 15.336 1 98.19 38 THR B N 1
ATOM 2567 C CA . THR B 1 38 ? -9.477 5.664 15.93 1 98.19 38 THR B CA 1
ATOM 2568 C C . THR B 1 38 ? -8.336 6.461 15.297 1 98.19 38 THR B C 1
ATOM 2570 O O . THR B 1 38 ? -7.199 5.984 15.234 1 98.19 38 THR B O 1
ATOM 2573 N N . ILE B 1 39 ? -8.664 7.648 14.867 1 98.75 39 ILE B N 1
ATOM 2574 C CA . ILE B 1 39 ? -7.672 8.547 14.281 1 98.75 39 ILE B CA 1
ATOM 2575 C C . ILE B 1 39 ? -7.355 9.68 15.25 1 98.75 39 ILE B C 1
ATOM 2577 O O . ILE B 1 39 ? -8.227 10.484 15.578 1 98.75 39 ILE B O 1
ATOM 2581 N N . ALA B 1 40 ? -6.16 9.703 15.75 1 98.88 40 ALA B N 1
ATOM 2582 C CA . ALA B 1 40 ? -5.684 10.867 16.5 1 98.88 40 ALA B CA 1
ATOM 2583 C C . ALA B 1 40 ? -5.246 11.984 15.555 1 98.88 40 ALA B C 1
ATOM 2585 O O . ALA B 1 40 ? -4.629 11.727 14.516 1 98.88 40 ALA B O 1
ATOM 2586 N N . THR B 1 41 ? -5.59 13.172 15.875 1 98.81 41 THR B N 1
ATOM 2587 C CA . THR B 1 41 ? -5.156 14.328 15.102 1 98.81 41 THR B CA 1
ATOM 2588 C C . THR B 1 41 ? -4.559 15.398 16.016 1 98.81 41 THR B C 1
ATOM 2590 O O . THR B 1 41 ? -5.188 15.805 17 1 98.81 41 THR B O 1
ATOM 2593 N N . THR B 1 42 ? -3.35 15.82 15.656 1 98.25 42 THR B N 1
ATOM 2594 C CA . THR B 1 42 ? -2.674 16.797 16.5 1 98.25 42 THR B CA 1
ATOM 2595 C C . THR B 1 42 ? -2.574 18.141 15.797 1 98.25 42 THR B C 1
ATOM 2597 O O . THR B 1 42 ? -2.355 18.203 14.586 1 98.25 42 THR B O 1
ATOM 2600 N N . VAL B 1 43 ? -2.77 19.188 16.562 1 96.75 43 VAL B N 1
ATOM 2601 C CA . VAL B 1 43 ? -2.604 20.562 16.094 1 96.75 43 VAL B CA 1
ATOM 2602 C C . VAL B 1 43 ? -1.973 21.406 17.203 1 96.75 43 VAL B C 1
ATOM 2604 O O . VAL B 1 43 ? -2.164 21.141 18.391 1 96.75 43 VAL B O 1
ATOM 2607 N N . PHE B 1 44 ? -1.232 22.438 16.734 1 94.56 44 PHE B N 1
ATOM 2608 C CA . PHE B 1 44 ? -0.573 23.375 17.641 1 94.56 44 PHE B CA 1
ATOM 2609 C C . PHE B 1 44 ? -1.107 24.781 17.438 1 94.56 44 PHE B C 1
ATOM 2611 O O . PHE B 1 44 ? -1.074 25.312 16.328 1 94.56 44 PHE B O 1
ATOM 2618 N N . ALA B 1 45 ? -1.641 25.312 18.5 1 93.31 45 ALA B N 1
ATOM 2619 C CA . ALA B 1 45 ? -2.113 26.703 18.5 1 93.31 45 ALA B CA 1
ATOM 2620 C C . ALA B 1 45 ? -1.44 27.516 19.594 1 93.31 45 ALA B C 1
ATOM 2622 O O . ALA B 1 45 ? -1.99 27.656 20.688 1 93.31 45 ALA B O 1
ATOM 2623 N N . LEU B 1 46 ? -0.384 28.094 19.297 1 89.94 46 LEU B N 1
ATOM 2624 C CA . LEU B 1 46 ? 0.339 28.906 20.266 1 89.94 46 LEU B CA 1
ATOM 2625 C C . LEU B 1 46 ? 0.063 30.391 20.047 1 89.94 46 LEU B C 1
ATOM 2627 O O . LEU B 1 46 ? -0.026 30.859 18.906 1 89.94 46 LEU B O 1
ATOM 2631 N N . GLY B 1 47 ? -0.048 31.109 21.078 1 87.88 47 GLY B N 1
ATOM 2632 C CA . GLY B 1 47 ? -0.309 32.531 21 1 87.88 47 GLY B CA 1
ATOM 2633 C C . GLY B 1 47 ? -1.542 32.875 20.172 1 87.88 47 GLY B C 1
ATOM 2634 O O . GLY B 1 47 ? -2.621 32.344 20.422 1 87.88 47 GLY B O 1
ATOM 2635 N N . LYS B 1 48 ? -1.347 33.719 19.172 1 86.69 48 LYS B N 1
ATOM 2636 C CA . LYS B 1 48 ? -2.459 34.25 18.391 1 86.69 48 LYS B CA 1
ATOM 2637 C C . LYS B 1 48 ? -3.062 33.156 17.5 1 86.69 48 LYS B C 1
ATOM 2639 O O . LYS B 1 48 ? -4.129 33.344 16.922 1 86.69 48 LYS B O 1
ATOM 2644 N N . TYR B 1 49 ? -2.479 32.031 17.5 1 90.75 49 TYR B N 1
ATOM 2645 C CA . TYR B 1 49 ? -2.945 30.969 16.609 1 90.75 49 TYR B CA 1
ATOM 2646 C C . TYR B 1 49 ? -4.215 30.312 17.156 1 90.75 49 TYR B C 1
ATOM 2648 O O . TYR B 1 49 ? -4.902 29.594 16.438 1 90.75 49 TYR B O 1
ATOM 2656 N N . THR B 1 50 ? -4.547 30.625 18.375 1 92.94 50 THR B N 1
ATOM 2657 C CA . THR B 1 50 ? -5.785 30.094 18.953 1 92.94 50 THR B CA 1
ATOM 2658 C C . THR B 1 50 ? -6.992 30.594 18.156 1 92.94 50 THR B C 1
ATOM 2660 O O . THR B 1 50 ? -8.055 29.969 18.188 1 92.94 50 THR B O 1
ATOM 2663 N N . ARG B 1 51 ? -6.801 31.656 17.469 1 92.38 51 ARG B N 1
ATOM 2664 C CA . ARG B 1 51 ? -7.906 32.25 16.719 1 92.38 51 ARG B CA 1
ATOM 2665 C C . ARG B 1 51 ? -8.352 31.328 15.586 1 92.38 51 ARG B C 1
ATOM 2667 O O . ARG B 1 51 ? -9.469 31.453 15.078 1 92.38 51 ARG B O 1
ATOM 2674 N N . PHE B 1 52 ? -7.504 30.391 15.156 1 94.81 52 PHE B N 1
ATOM 2675 C CA . PHE B 1 52 ? -7.793 29.531 14.016 1 94.81 52 PHE B CA 1
ATOM 2676 C C . PHE B 1 52 ? -8.477 28.25 14.469 1 94.81 52 PHE B C 1
ATOM 2678 O O . PHE B 1 52 ? -8.93 27.453 13.633 1 94.81 52 PHE B O 1
ATOM 2685 N N . VAL B 1 53 ? -8.578 28.047 15.766 1 96.75 53 VAL B N 1
ATOM 2686 C CA . VAL B 1 53 ? -9.023 26.766 16.312 1 96.75 53 VAL B CA 1
ATOM 2687 C C . VAL B 1 53 ? -10.477 26.516 15.906 1 96.75 53 VAL B C 1
ATOM 2689 O O . VAL B 1 53 ? -10.805 25.422 15.445 1 96.75 53 VAL B O 1
ATOM 2692 N N . LYS B 1 54 ? -11.32 27.469 16.031 1 96.62 54 LYS B N 1
ATOM 2693 C CA . LYS B 1 54 ? -12.742 27.281 15.758 1 96.62 54 LYS B CA 1
ATOM 2694 C C . LYS B 1 54 ? -12.984 26.891 14.305 1 96.62 54 LYS B C 1
ATOM 2696 O O . LYS B 1 54 ? -13.656 25.891 14.023 1 96.62 54 LYS B O 1
ATOM 2701 N N . ASP B 1 55 ? -12.422 27.672 13.359 1 95.44 55 ASP B N 1
ATOM 2702 C CA . ASP B 1 55 ? -12.602 27.391 11.938 1 95.44 55 ASP B CA 1
ATOM 2703 C C . ASP B 1 55 ? -12.047 26.016 11.57 1 95.44 55 ASP B C 1
ATOM 2705 O O . ASP B 1 55 ? -12.648 25.297 10.766 1 95.44 55 ASP B O 1
ATOM 2709 N N . PHE B 1 56 ? -10.938 25.719 12.125 1 97.62 56 PHE B N 1
ATOM 2710 C CA . PHE B 1 56 ? -10.32 24.422 11.875 1 97.62 56 PHE B CA 1
ATOM 2711 C C . PHE B 1 56 ? -11.25 23.297 12.297 1 97.62 56 PHE B C 1
ATOM 2713 O O . PHE B 1 56 ? -11.555 22.406 11.5 1 97.62 56 PHE B O 1
ATOM 2720 N N . LEU B 1 57 ? -11.766 23.312 13.5 1 98 57 LEU B N 1
ATOM 2721 C CA . LEU B 1 57 ? -12.57 22.234 14.047 1 98 57 LEU B CA 1
ATOM 2722 C C . LEU B 1 57 ? -13.938 22.172 13.367 1 98 57 LEU B C 1
ATOM 2724 O O . LEU B 1 57 ? -14.438 21.094 13.055 1 98 57 LEU B O 1
ATOM 2728 N N . GLU B 1 58 ? -14.516 23.328 13.094 1 97.5 58 GLU B N 1
ATOM 2729 C CA . GLU B 1 58 ? -15.828 23.344 12.453 1 97.5 58 GLU B CA 1
ATOM 2730 C C . GLU B 1 58 ? -15.758 22.797 11.031 1 97.5 58 GLU B C 1
ATOM 2732 O O . GLU B 1 58 ? -16.641 22.047 10.602 1 97.5 58 GLU B O 1
ATOM 2737 N N . SER B 1 59 ? -14.711 23.203 10.305 1 97.88 59 SER B N 1
ATOM 2738 C CA . SER B 1 59 ? -14.555 22.656 8.953 1 97.88 59 SER B CA 1
ATOM 2739 C C . SER B 1 59 ? -14.195 21.172 8.984 1 97.88 59 SER B C 1
ATOM 2741 O O . SER B 1 59 ? -14.586 20.422 8.094 1 97.88 59 SER B O 1
ATOM 2743 N N . ALA B 1 60 ? -13.453 20.734 10.023 1 98.25 60 ALA B N 1
ATOM 2744 C CA . ALA B 1 60 ? -13.117 19.328 10.172 1 98.25 60 ALA B CA 1
ATOM 2745 C C . ALA B 1 60 ? -14.367 18.484 10.398 1 98.25 60 ALA B C 1
ATOM 2747 O O . ALA B 1 60 ? -14.469 17.359 9.891 1 98.25 60 ALA B O 1
ATOM 2748 N N . GLU B 1 61 ? -15.352 19 11.086 1 97.19 61 GLU B N 1
ATOM 2749 C CA . GLU B 1 61 ? -16.609 18.297 11.328 1 97.19 61 GLU B CA 1
ATOM 2750 C C . GLU B 1 61 ? -17.344 18.016 10.023 1 97.19 61 GLU B C 1
ATOM 2752 O O . GLU B 1 61 ? -18.047 17.016 9.914 1 97.19 61 GLU B O 1
ATOM 2757 N N . GLN B 1 62 ? -17.031 18.766 9.055 1 97.38 62 GLN B N 1
ATOM 2758 C CA . GLN B 1 62 ? -17.766 18.656 7.805 1 97.38 62 GLN B CA 1
ATOM 2759 C C . GLN B 1 62 ? -17.031 17.75 6.816 1 97.38 62 GLN B C 1
ATOM 2761 O O . GLN B 1 62 ? -17.672 17.125 5.965 1 97.38 62 GLN B O 1
ATOM 2766 N N . HIS B 1 63 ? -15.734 17.641 6.973 1 98.44 63 HIS B N 1
ATOM 2767 C CA . HIS B 1 63 ? -15.031 17.094 5.82 1 98.44 63 HIS B CA 1
ATOM 2768 C C . HIS B 1 63 ? -14 16.062 6.25 1 98.44 63 HIS B C 1
ATOM 2770 O O . HIS B 1 63 ? -13.617 15.188 5.461 1 98.44 63 HIS B O 1
ATOM 2776 N N . TYR B 1 64 ? -13.508 16.156 7.512 1 98.75 64 TYR B N 1
ATOM 2777 C CA . TYR B 1 64 ? -12.352 15.406 7.973 1 98.75 64 TYR B CA 1
ATOM 2778 C C . TYR B 1 64 ? -12.773 14.125 8.664 1 98.75 64 TYR B C 1
ATOM 2780 O O . TYR B 1 64 ? -13.328 14.156 9.766 1 98.75 64 TYR B O 1
ATOM 2788 N N . PHE B 1 65 ? -12.602 12.961 7.953 1 98.38 65 PHE B N 1
ATOM 2789 C CA . PHE B 1 65 ? -12.891 11.633 8.477 1 98.38 65 PHE B CA 1
ATOM 2790 C C . PHE B 1 65 ? -14.312 11.562 9.023 1 98.38 65 PHE B C 1
ATOM 2792 O O . PHE B 1 65 ? -14.531 11.07 10.133 1 98.38 65 PHE B O 1
ATOM 2799 N N . VAL B 1 66 ? -15.188 12.078 8.234 1 96.75 66 VAL B N 1
ATOM 2800 C CA . VAL B 1 66 ? -16.594 12.055 8.617 1 96.75 66 VAL B CA 1
ATOM 2801 C C . VAL B 1 66 ? -17.062 10.609 8.781 1 96.75 66 VAL B C 1
ATOM 2803 O O . VAL B 1 66 ? -16.844 9.773 7.898 1 96.75 66 VAL B O 1
ATOM 2806 N N . GLY B 1 67 ? -17.656 10.281 9.93 1 94.81 67 GLY B N 1
ATOM 2807 C CA . GLY B 1 67 ? -18.156 8.945 10.195 1 94.81 67 GLY B CA 1
ATOM 2808 C C . GLY B 1 67 ? -17.172 8.062 10.93 1 94.81 67 GLY B C 1
ATOM 2809 O O . GLY B 1 67 ? -17.484 6.922 11.281 1 94.81 67 GLY B O 1
ATOM 2810 N N . PHE B 1 68 ? -16 8.547 11.148 1 97.56 68 PHE B N 1
ATOM 2811 C CA . PHE B 1 68 ? -14.977 7.805 11.867 1 97.56 68 PHE B CA 1
ATOM 2812 C C . PHE B 1 68 ? -14.734 8.414 13.25 1 97.56 68 PHE B C 1
ATOM 2814 O O . PHE B 1 68 ? -15.18 9.523 13.531 1 97.56 68 PHE B O 1
ATOM 2821 N N . ARG B 1 69 ? -14.094 7.652 14.109 1 98.06 69 ARG B N 1
ATOM 2822 C CA . ARG B 1 69 ? -13.688 8.172 15.406 1 98.06 69 ARG B CA 1
ATOM 2823 C C . ARG B 1 69 ? -12.43 9.023 15.289 1 98.06 69 ARG B C 1
ATOM 2825 O O . ARG B 1 69 ? -11.398 8.562 14.789 1 98.06 69 ARG B O 1
ATOM 2832 N N . VAL B 1 70 ? -12.555 10.266 15.68 1 98.5 70 VAL B N 1
ATOM 2833 C CA . VAL B 1 70 ? -11.43 11.188 15.625 1 98.5 70 VAL B CA 1
ATOM 2834 C C . VAL B 1 70 ? -11.211 11.82 17 1 98.5 70 VAL B C 1
ATOM 2836 O O . VAL B 1 70 ? -12.156 12.289 17.625 1 98.5 70 VAL B O 1
ATOM 2839 N N . HIS B 1 71 ? -10.039 11.75 17.469 1 98.56 71 HIS B N 1
ATOM 2840 C CA . HIS B 1 71 ? -9.641 12.445 18.688 1 98.56 71 HIS B CA 1
ATOM 2841 C C . HIS B 1 71 ? -8.602 13.523 18.406 1 98.56 71 HIS B C 1
ATOM 2843 O O . HIS B 1 71 ? -7.488 13.219 17.969 1 98.56 71 HIS B O 1
ATOM 2849 N N . TYR B 1 72 ? -9.023 14.758 18.641 1 98.38 72 TYR B N 1
ATOM 2850 C CA . TYR B 1 72 ? -8.133 15.898 18.438 1 98.38 72 TYR B CA 1
ATOM 2851 C C . TYR B 1 72 ? -7.309 16.172 19.703 1 98.38 72 TYR B C 1
ATOM 2853 O O . TYR B 1 72 ? -7.84 16.172 20.812 1 98.38 72 TYR B O 1
ATOM 2861 N N . TYR B 1 73 ? -6.07 16.344 19.5 1 98.06 73 TYR B N 1
ATOM 2862 C CA . TYR B 1 73 ? -5.156 16.828 20.531 1 98.06 73 TYR B CA 1
ATOM 2863 C C . TYR B 1 73 ? -4.617 18.219 20.188 1 98.06 73 TYR B C 1
ATOM 2865 O O . TYR B 1 73 ? -3.791 18.359 19.281 1 98.06 73 TYR B O 1
ATOM 2873 N N . LEU B 1 74 ? -5.066 19.172 20.922 1 97.94 74 LEU B N 1
ATOM 2874 C CA . LEU B 1 74 ? -4.684 20.562 20.688 1 97.94 74 LEU B CA 1
ATOM 2875 C C . LEU B 1 74 ? -3.625 21 21.703 1 97.94 74 LEU B C 1
ATOM 2877 O O . LEU B 1 74 ? -3.9 21.078 22.906 1 97.94 74 LEU B O 1
ATOM 2881 N N . PHE B 1 75 ? -2.453 21.281 21.219 1 96.62 75 PHE B N 1
ATOM 2882 C CA . PHE B 1 75 ? -1.389 21.844 22.047 1 96.62 75 PHE B CA 1
ATOM 2883 C C . PHE B 1 75 ? -1.439 23.375 22.031 1 96.62 75 PHE B C 1
ATOM 2885 O O . PHE B 1 75 ? -1.351 23.984 20.969 1 96.62 75 PHE B O 1
ATOM 2892 N N . THR B 1 76 ? -1.587 23.969 23.203 1 95.88 76 THR B N 1
ATOM 2893 C CA . THR B 1 76 ? -1.686 25.422 23.25 1 95.88 76 THR B CA 1
ATOM 2894 C C . THR B 1 76 ? -1.12 25.969 24.547 1 95.88 76 THR B C 1
ATOM 2896 O O . THR B 1 76 ? -1.071 25.25 25.562 1 95.88 76 THR B O 1
ATOM 2899 N N . ASP B 1 77 ? -0.588 27.172 24.484 1 93.88 77 ASP B N 1
ATOM 2900 C CA . ASP B 1 77 ? -0.133 27.875 25.688 1 93.88 77 ASP B CA 1
ATOM 2901 C C . ASP B 1 77 ? -1.242 28.75 26.266 1 93.88 77 ASP B C 1
ATOM 2903 O O . ASP B 1 77 ? -1.038 29.438 27.266 1 93.88 77 ASP B O 1
ATOM 2907 N N . GLN B 1 78 ? -2.445 28.703 25.641 1 94.56 78 GLN B N 1
ATOM 2908 C CA . GLN B 1 78 ? -3.592 29.5 26.078 1 94.56 78 GLN B CA 1
ATOM 2909 C C . GLN B 1 78 ? -4.859 28.656 26.125 1 94.56 78 GLN B C 1
ATOM 2911 O O . GLN B 1 78 ? -5.828 28.922 25.422 1 94.56 78 GLN B O 1
ATOM 2916 N N . PRO B 1 79 ? -4.895 27.703 27 1 95.44 79 PRO B N 1
ATOM 2917 C CA . PRO B 1 79 ? -6.051 26.812 27.047 1 95.44 79 PRO B CA 1
ATOM 2918 C C . PRO B 1 79 ? -7.363 27.547 27.281 1 95.44 79 PRO B C 1
ATOM 2920 O O . PRO B 1 79 ? -8.414 27.125 26.797 1 95.44 79 PRO B O 1
ATOM 2923 N N . GLU B 1 80 ? -7.301 28.641 27.953 1 94.81 80 GLU B N 1
ATOM 2924 C CA . GLU B 1 80 ? -8.5 29.391 28.281 1 94.81 80 GLU B CA 1
ATOM 2925 C C . GLU B 1 80 ? -9.055 30.109 27.062 1 94.81 80 GLU B C 1
ATOM 2927 O O . GLU B 1 80 ? -10.227 30.5 27.031 1 94.81 80 GLU B O 1
ATOM 2932 N N . SER B 1 81 ? -8.219 30.281 26.062 1 93.88 81 SER B N 1
ATOM 2933 C CA . SER B 1 81 ? -8.617 31 24.859 1 93.88 81 SER B CA 1
ATOM 2934 C C . SER B 1 81 ? -9.203 30.047 23.812 1 93.88 81 SER B C 1
ATOM 2936 O O . SER B 1 81 ? -9.633 30.484 22.75 1 93.88 81 SER B O 1
ATOM 2938 N N . VAL B 1 82 ? -9.195 28.781 24.062 1 94.56 82 VAL B N 1
ATOM 2939 C CA . VAL B 1 82 ? -9.719 27.797 23.109 1 94.56 82 VAL B CA 1
ATOM 2940 C C . VAL B 1 82 ? -11.234 27.922 23.031 1 94.56 82 VAL B C 1
ATOM 2942 O O . VAL B 1 82 ? -11.93 27.828 24.047 1 94.56 82 VAL B O 1
ATOM 2945 N N . PRO B 1 83 ? -11.742 28.188 21.891 1 94.5 83 PRO B N 1
ATOM 2946 C CA . PRO B 1 83 ? -13.195 28.344 21.75 1 94.5 83 PRO B CA 1
ATOM 2947 C C . PRO B 1 83 ? -13.961 27.047 21.969 1 94.5 83 PRO B C 1
ATOM 2949 O O . PRO B 1 83 ? -13.414 25.953 21.75 1 94.5 83 PRO B O 1
ATOM 2952 N N . GLU B 1 84 ? -15.219 27.203 22.312 1 91.56 84 GLU B N 1
ATOM 2953 C CA . GLU B 1 84 ? -16.109 26.047 22.375 1 91.56 84 GLU B CA 1
ATOM 2954 C C . GLU B 1 84 ? -16.625 25.672 20.984 1 91.56 84 GLU B C 1
ATOM 2956 O O . GLU B 1 84 ? -17.078 26.547 20.234 1 91.56 84 GLU B O 1
ATOM 2961 N N . VAL B 1 85 ? -16.375 24.469 20.656 1 92.81 85 VAL B N 1
ATOM 2962 C CA . VAL B 1 85 ? -16.859 23.969 19.375 1 92.81 85 VAL B CA 1
ATOM 2963 C C . VAL B 1 85 ? -17.672 22.703 19.594 1 92.81 85 VAL B C 1
ATOM 2965 O O . VAL B 1 85 ? -17.266 21.812 20.359 1 92.81 85 VAL B O 1
ATOM 2968 N N . LYS B 1 86 ? -18.922 22.625 19.016 1 93.06 86 LYS B N 1
ATOM 2969 C CA . LYS B 1 86 ? -19.719 21.406 19.078 1 93.06 86 LYS B CA 1
ATOM 2970 C C . LYS B 1 86 ? -19.094 20.281 18.25 1 93.06 86 LYS B C 1
ATOM 2972 O O . LYS B 1 86 ? -18.906 20.438 17.047 1 93.06 86 LYS B O 1
ATOM 2977 N N . MET B 1 87 ? -18.828 19.234 18.922 1 94.06 87 MET B N 1
ATOM 2978 C CA . MET B 1 87 ? -18.219 18.094 18.234 1 94.06 87 MET B CA 1
ATOM 2979 C C . MET B 1 87 ? -19.234 16.984 17.984 1 94.06 87 MET B C 1
ATOM 2981 O O . MET B 1 87 ? -20.125 16.75 18.812 1 94.06 87 MET B O 1
ATOM 2985 N N . GLY B 1 88 ? -19.125 16.359 16.828 1 93.44 88 GLY B N 1
ATOM 2986 C CA . GLY B 1 88 ? -20.016 15.273 16.469 1 93.44 88 GLY B CA 1
ATOM 2987 C C . GLY B 1 88 ? -19.812 14.023 17.297 1 93.44 88 GLY B C 1
ATOM 2988 O O . GLY B 1 88 ? -18.953 14 18.188 1 93.44 88 GLY B O 1
ATOM 2989 N N . GLU B 1 89 ? -20.641 12.969 16.922 1 92.12 89 GLU B N 1
ATOM 2990 C CA . GLU B 1 89 ? -20.531 11.672 17.594 1 92.12 89 GLU B CA 1
ATOM 2991 C C . GLU B 1 89 ? -19.156 11.039 17.344 1 92.12 89 GLU B C 1
ATOM 2993 O O . GLU B 1 89 ? -18.625 11.117 16.25 1 92.12 89 GLU B O 1
ATOM 2998 N N . ASN B 1 90 ? -18.516 10.477 18.312 1 94.31 90 ASN B N 1
ATOM 2999 C CA . ASN B 1 90 ? -17.25 9.75 18.234 1 94.31 90 ASN B CA 1
ATOM 3000 C C . ASN B 1 90 ? -16.078 10.688 17.969 1 94.31 90 ASN B C 1
ATOM 3002 O O . ASN B 1 90 ? -15.055 10.273 17.438 1 94.31 90 ASN B O 1
ATOM 3006 N N . ARG B 1 91 ? -16.328 12 18.219 1 97.38 91 ARG B N 1
ATOM 3007 C CA . ARG B 1 91 ? -15.266 12.992 18.078 1 97.38 91 ARG B CA 1
ATOM 3008 C C . ARG B 1 91 ? -15.016 13.703 19.406 1 97.38 91 ARG B C 1
ATOM 3010 O O . ARG B 1 91 ? -15.961 13.992 20.156 1 97.38 91 ARG B O 1
ATOM 3017 N N . SER B 1 92 ? -13.758 13.883 19.703 1 97.12 92 SER B N 1
ATOM 3018 C CA . SER B 1 92 ? -13.414 14.516 20.984 1 97.12 92 SER B CA 1
ATOM 3019 C C . SER B 1 92 ? -12.195 15.414 20.844 1 97.12 92 SER B C 1
ATOM 3021 O O . SER B 1 92 ? -11.445 15.297 19.859 1 97.12 92 SER B O 1
ATOM 3023 N N . LEU B 1 93 ? -12.109 16.312 21.75 1 97.69 93 LEU B N 1
ATOM 3024 C CA . LEU B 1 93 ? -11 17.266 21.797 1 97.69 93 LEU B CA 1
ATOM 3025 C C . LEU B 1 93 ? -10.328 17.234 23.172 1 97.69 93 LEU B C 1
ATOM 3027 O O . LEU B 1 93 ? -11 17.344 24.203 1 97.69 93 LEU B O 1
ATOM 3031 N N . THR B 1 94 ? -9.055 16.969 23.156 1 97.38 94 THR B N 1
ATOM 3032 C CA . THR B 1 94 ? -8.234 17.125 24.344 1 97.38 94 THR B CA 1
ATOM 3033 C C . THR B 1 94 ? -7.277 18.297 24.203 1 97.38 94 THR B C 1
ATOM 3035 O O . THR B 1 94 ? -6.52 18.375 23.234 1 97.38 94 THR B O 1
ATOM 3038 N N . VAL B 1 95 ? -7.316 19.203 25.141 1 97.12 95 VAL B N 1
ATOM 3039 C CA . VAL B 1 95 ? -6.43 20.359 25.141 1 97.12 95 VAL B CA 1
ATOM 3040 C C . VAL B 1 95 ? -5.215 20.078 26.031 1 97.12 95 VAL B C 1
ATOM 3042 O O . VAL B 1 95 ? -5.363 19.703 27.203 1 97.12 95 VAL B O 1
ATOM 3045 N N . GLN B 1 96 ? -4.098 20.188 25.422 1 95.31 96 GLN B N 1
ATOM 3046 C CA . GLN B 1 96 ? -2.836 20.016 26.141 1 95.31 96 GLN B CA 1
ATOM 3047 C C . GLN B 1 96 ? -2.121 21.344 26.312 1 95.31 96 GLN B C 1
ATOM 3049 O O . GLN B 1 96 ? -1.76 22 25.344 1 95.31 96 GLN B O 1
ATOM 3054 N N . ASN B 1 97 ? -1.861 21.641 27.625 1 95 97 ASN B N 1
ATOM 3055 C CA . ASN B 1 97 ? -1.153 22.875 27.922 1 95 97 ASN B CA 1
ATOM 3056 C C . ASN B 1 97 ? 0.35 22.734 27.703 1 95 97 ASN B C 1
ATOM 3058 O O . ASN B 1 97 ? 0.968 21.797 28.219 1 95 97 ASN B O 1
ATOM 3062 N N . VAL B 1 98 ? 0.886 23.688 26.891 1 92.81 98 VAL B N 1
ATOM 3063 C CA . VAL B 1 98 ? 2.324 23.703 26.656 1 92.81 98 VAL B CA 1
ATOM 3064 C C . VAL B 1 98 ? 2.893 25.094 26.922 1 92.81 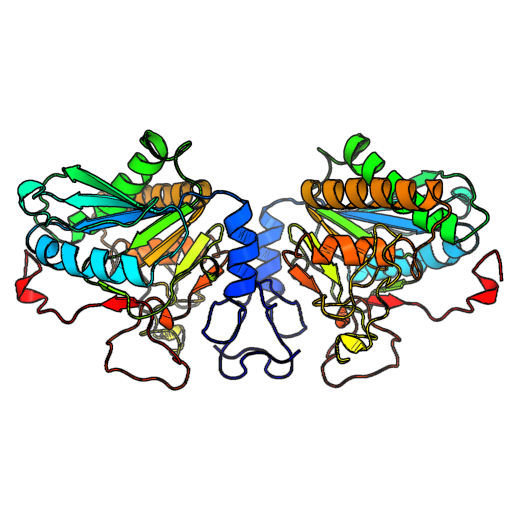98 VAL B C 1
ATOM 3066 O O . VAL B 1 98 ? 2.16 26.078 26.891 1 92.81 98 VAL B O 1
ATOM 3069 N N . PRO B 1 99 ? 4.184 25.141 27.281 1 88.81 99 PRO B N 1
ATOM 3070 C CA . PRO B 1 99 ? 4.777 26.453 27.531 1 88.81 99 PRO B CA 1
ATOM 3071 C C . PRO B 1 99 ? 4.809 27.344 26.281 1 88.81 99 PRO B C 1
ATOM 3073 O O . PRO B 1 99 ? 4.863 26.828 25.156 1 88.81 99 PRO B O 1
ATOM 3076 N N . SER B 1 100 ? 4.738 28.625 26.562 1 86.75 100 SER B N 1
ATOM 3077 C CA . SER B 1 100 ? 4.906 29.562 25.469 1 86.75 100 SER B CA 1
ATOM 3078 C C . SER B 1 100 ? 6.332 29.547 24.922 1 86.75 100 SER B C 1
ATOM 3080 O O . SER B 1 100 ? 7.281 29.328 25.672 1 86.75 100 SER B O 1
ATOM 3082 N N . LEU B 1 101 ? 6.355 29.594 23.672 1 77.62 101 LEU B N 1
ATOM 3083 C CA . LEU B 1 101 ? 7.66 29.672 23.016 1 77.62 101 LEU B CA 1
ATOM 3084 C C . LEU B 1 101 ? 7.801 30.953 22.219 1 77.62 101 LEU B C 1
ATOM 3086 O O . LEU B 1 101 ? 6.832 31.422 21.625 1 77.62 101 LEU B O 1
ATOM 3090 N N . ASN B 1 102 ? 8.914 31.578 22.328 1 68.25 102 ASN B N 1
ATOM 3091 C CA . ASN B 1 102 ? 9.133 32.906 21.797 1 68.25 102 ASN B CA 1
ATOM 3092 C C . ASN B 1 102 ? 9.344 32.906 20.281 1 68.25 102 ASN B C 1
ATOM 3094 O O . ASN B 1 102 ? 8.992 33.844 19.578 1 68.25 102 ASN B O 1
ATOM 3098 N N . ARG B 1 103 ? 9.992 31.906 19.828 1 72.88 103 ARG B N 1
ATOM 3099 C CA . ARG B 1 103 ? 10.312 31.844 18.406 1 72.88 103 ARG B CA 1
A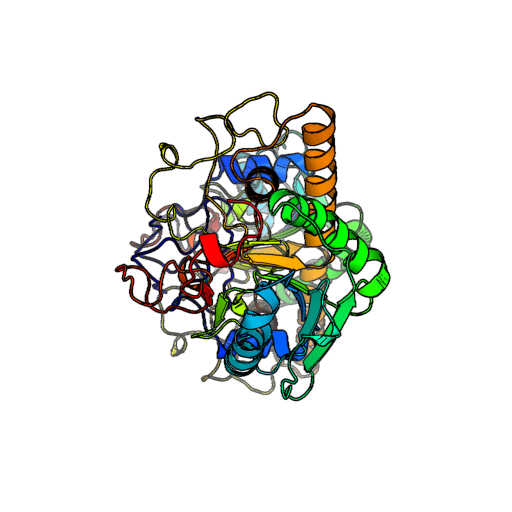TOM 3100 C C . ARG B 1 103 ? 9.57 30.703 17.719 1 72.88 103 ARG B C 1
ATOM 3102 O O . ARG B 1 103 ? 9.461 29.609 18.266 1 72.88 103 ARG B O 1
ATOM 3109 N N . TRP B 1 104 ? 9.023 31.062 16.609 1 66.38 104 TRP B N 1
ATOM 3110 C CA . TRP B 1 104 ? 8.336 30.062 15.789 1 66.38 104 TRP B CA 1
ATOM 3111 C C . TRP B 1 104 ? 9.211 28.844 15.578 1 66.38 104 TRP B C 1
ATOM 3113 O O . TRP B 1 104 ? 8.711 27.703 15.531 1 66.38 104 TRP B O 1
ATOM 3123 N N . GLN B 1 105 ? 10.477 28.938 15.461 1 67.69 105 GLN B N 1
ATOM 3124 C CA . GLN B 1 105 ? 11.422 27.844 15.273 1 67.69 105 GLN B CA 1
ATOM 3125 C C . GLN B 1 105 ? 11.414 26.906 16.469 1 67.69 105 GLN B C 1
ATOM 3127 O O . GLN B 1 105 ? 11.57 25.688 16.312 1 67.69 105 GLN B O 1
ATOM 3132 N N . ASP B 1 106 ? 11.156 27.516 17.531 1 74.69 106 ASP B N 1
ATOM 3133 C CA . ASP B 1 106 ? 11.148 26.719 18.75 1 74.69 106 ASP B CA 1
ATOM 3134 C C . ASP B 1 106 ? 9.891 25.844 18.812 1 74.69 106 ASP B C 1
ATOM 3136 O O . ASP B 1 106 ? 9.945 24.703 19.297 1 74.69 106 ASP B O 1
ATOM 3140 N N . ILE B 1 107 ? 8.898 26.391 18.312 1 70.19 107 ILE B N 1
ATOM 3141 C CA . ILE B 1 107 ? 7.652 25.641 18.25 1 70.19 107 ILE B CA 1
ATOM 3142 C C . ILE B 1 107 ? 7.832 24.422 17.344 1 70.19 107 ILE B C 1
ATOM 3144 O O . ILE B 1 107 ? 7.527 23.297 17.719 1 70.19 107 ILE B O 1
ATOM 3148 N N . SER B 1 108 ? 8.336 24.734 16.203 1 68.12 108 SER B N 1
ATOM 3149 C CA . SER B 1 108 ? 8.562 23.672 15.219 1 68.12 108 SER B CA 1
ATOM 3150 C C . SER B 1 108 ? 9.477 22.594 15.773 1 68.12 108 SER B C 1
ATOM 3152 O O . SER B 1 108 ? 9.219 21.406 15.594 1 68.12 108 SER B O 1
ATOM 3154 N N . MET B 1 109 ? 10.477 22.984 16.516 1 74.69 109 MET B N 1
ATOM 3155 C CA . MET B 1 109 ? 11.469 22.062 17.047 1 74.69 109 MET B CA 1
ATOM 3156 C C . MET B 1 109 ? 10.867 21.188 18.141 1 74.69 109 MET B C 1
ATOM 3158 O O . MET B 1 109 ? 11.281 20.047 18.328 1 74.69 109 MET B O 1
ATOM 3162 N N . SER B 1 110 ? 9.914 21.797 18.719 1 86.5 110 SER B N 1
ATOM 3163 C CA . SER B 1 110 ? 9.344 21.078 19.859 1 86.5 110 SER B CA 1
ATOM 3164 C C . SER B 1 110 ? 8.219 20.141 19.406 1 86.5 110 SER B C 1
ATOM 3166 O O . SER B 1 110 ? 7.844 19.219 20.125 1 86.5 110 SER B O 1
ATOM 3168 N N . ARG B 1 111 ? 7.773 20.359 18.266 1 91.12 111 ARG B N 1
ATOM 3169 C CA . ARG B 1 111 ? 6.609 19.641 17.766 1 91.12 111 ARG B CA 1
ATOM 3170 C C . ARG B 1 111 ? 6.879 18.141 17.719 1 91.12 111 ARG B C 1
ATOM 3172 O O . ARG B 1 111 ? 6.074 17.344 18.203 1 91.12 111 ARG B O 1
ATOM 3179 N N . MET B 1 112 ? 8.07 17.719 17.203 1 95.31 112 MET B N 1
ATOM 3180 C CA . MET B 1 112 ? 8.398 16.312 17.047 1 95.31 112 MET B CA 1
ATOM 3181 C C . MET B 1 112 ? 8.484 15.609 18.391 1 95.31 112 MET B C 1
ATOM 3183 O O . MET B 1 112 ? 8.008 14.484 18.547 1 95.31 112 MET B O 1
ATOM 3187 N N . GLU B 1 113 ? 9.039 16.359 19.312 1 94.81 113 GLU B N 1
ATOM 3188 C CA . GLU B 1 113 ? 9.148 15.797 20.656 1 94.81 113 GLU B CA 1
ATOM 3189 C C . GLU B 1 113 ? 7.77 15.602 21.297 1 94.81 113 GLU B C 1
ATOM 3191 O O . GLU B 1 113 ? 7.508 14.578 21.922 1 94.81 113 GLU B O 1
ATOM 3196 N N . LYS B 1 114 ? 6.953 16.562 21.172 1 95.62 114 LYS B N 1
ATOM 3197 C CA . LYS B 1 114 ? 5.609 16.484 21.75 1 95.62 114 LYS B CA 1
ATOM 3198 C C . LYS B 1 114 ? 4.809 15.352 21.109 1 95.62 114 LYS B C 1
ATOM 3200 O O . LYS B 1 114 ? 4.07 14.641 21.797 1 95.62 114 LYS B O 1
ATOM 3205 N N . LEU B 1 115 ? 4.945 15.172 19.812 1 96.94 115 LEU B N 1
ATOM 3206 C CA . LEU B 1 115 ? 4.262 14.094 19.109 1 96.94 115 LEU B CA 1
ATOM 3207 C C . LEU B 1 115 ? 4.773 12.734 19.578 1 96.94 115 LEU B C 1
ATOM 3209 O O . LEU B 1 115 ? 3.982 11.828 19.844 1 96.94 115 LEU B O 1
ATOM 3213 N N . GLU B 1 116 ? 6.078 12.578 19.641 1 97.12 116 GLU B N 1
ATOM 3214 C CA . GLU B 1 116 ? 6.695 11.352 20.125 1 97.12 116 GLU B CA 1
ATOM 3215 C C . GLU B 1 116 ? 6.164 10.977 21.516 1 97.12 116 GLU B C 1
ATOM 3217 O O . GLU B 1 116 ? 5.754 9.836 21.734 1 97.12 116 GLU B O 1
ATOM 3222 N N . ASN B 1 117 ? 6.141 11.961 22.406 1 97 117 ASN B N 1
ATOM 3223 C CA . ASN B 1 117 ? 5.684 11.734 23.766 1 97 117 ASN B CA 1
ATOM 3224 C C . ASN B 1 117 ? 4.199 11.391 23.812 1 97 117 ASN B C 1
ATOM 3226 O O . ASN B 1 117 ? 3.781 10.531 24.594 1 97 117 ASN B O 1
ATOM 3230 N N . LEU B 1 118 ? 3.451 12.102 23.062 1 97.69 118 LEU B N 1
ATOM 3231 C CA . LEU B 1 118 ? 2.02 11.82 23.016 1 97.69 118 LEU B CA 1
ATOM 3232 C C . LEU B 1 118 ? 1.765 10.375 22.609 1 97.69 118 LEU B C 1
ATOM 3234 O O . LEU B 1 118 ? 0.937 9.688 23.203 1 97.69 118 LEU B O 1
ATOM 3238 N N . ILE B 1 119 ? 2.453 9.875 21.562 1 98.12 119 ILE B N 1
ATOM 3239 C CA . ILE B 1 119 ? 2.277 8.516 21.062 1 98.12 119 ILE B CA 1
ATOM 3240 C C . ILE B 1 119 ? 2.68 7.512 22.141 1 98.12 119 ILE B C 1
ATOM 3242 O O . ILE B 1 119 ? 1.92 6.594 22.453 1 98.12 119 ILE B O 1
ATOM 3246 N N . GLU B 1 120 ? 3.787 7.707 22.766 1 97.62 120 GLU B N 1
ATOM 3247 C CA . GLU B 1 120 ? 4.34 6.773 23.75 1 97.62 120 GLU B CA 1
ATOM 3248 C C . GLU B 1 120 ? 3.482 6.719 25 1 97.62 120 GLU B C 1
ATOM 3250 O O . GLU B 1 120 ? 3.281 5.648 25.578 1 97.62 120 GLU B O 1
ATOM 3255 N N . ASN B 1 121 ? 2.947 7.844 25.359 1 97.25 121 ASN B N 1
ATOM 3256 C CA . ASN B 1 121 ? 2.359 7.941 26.688 1 97.25 121 ASN B CA 1
ATOM 3257 C C . ASN B 1 121 ? 0.841 7.805 26.641 1 97.25 121 ASN B C 1
ATOM 3259 O O . ASN B 1 121 ? 0.221 7.398 27.625 1 97.25 121 ASN B O 1
ATOM 3263 N N . GLU B 1 122 ? 0.285 8.125 25.516 1 97 122 GLU B N 1
ATOM 3264 C CA . GLU B 1 122 ? -1.17 8.234 25.547 1 97 122 GLU B CA 1
ATOM 3265 C C . GLU B 1 122 ? -1.816 7.418 24.438 1 97 122 GLU B C 1
ATOM 3267 O O . GLU B 1 122 ? -2.912 6.879 24.609 1 97 122 GLU B O 1
ATOM 3272 N N . LEU B 1 123 ? -1.174 7.188 23.328 1 97.88 123 LEU B N 1
ATOM 3273 C CA . LEU B 1 123 ? -1.933 6.797 22.141 1 97.88 123 LEU B CA 1
ATOM 3274 C C . LEU B 1 123 ? -1.763 5.309 21.859 1 97.88 123 LEU B C 1
ATOM 3276 O O . LEU B 1 123 ? -2.541 4.723 21.094 1 97.88 123 LEU B O 1
ATOM 3280 N N . VAL B 1 124 ? -0.815 4.582 22.312 1 94.44 124 VAL B N 1
ATOM 3281 C CA . VAL B 1 124 ? -0.464 3.209 21.969 1 94.44 124 VAL B CA 1
ATOM 3282 C C . VAL B 1 124 ? -1.701 2.32 22.062 1 94.44 124 VAL B C 1
ATOM 3284 O O . VAL B 1 124 ? -1.923 1.462 21.203 1 94.44 124 VAL B O 1
ATOM 3287 N N . ASN B 1 125 ? -2.605 2.498 22.906 1 93.12 125 ASN B N 1
ATOM 3288 C CA . ASN B 1 125 ? -3.805 1.675 23.016 1 93.12 125 ASN B CA 1
ATOM 3289 C C . ASN B 1 125 ? -5.07 2.496 22.797 1 93.12 125 ASN B C 1
ATOM 3291 O O . ASN B 1 125 ? -6.176 2.031 23.094 1 93.12 125 ASN B O 1
ATOM 3295 N N . GLU B 1 126 ? -4.863 3.658 22.203 1 96.56 126 GLU B N 1
ATOM 3296 C CA . GLU B 1 126 ? -6.012 4.555 22.125 1 96.56 126 GLU B CA 1
ATOM 3297 C C . GLU B 1 126 ? -6.305 4.957 20.688 1 96.56 126 GLU B C 1
ATOM 3299 O O . GLU B 1 126 ? -7.406 5.418 20.375 1 96.56 126 GLU B O 1
ATOM 3304 N N . ALA B 1 127 ? -5.285 4.77 19.875 1 98.38 127 ALA B N 1
ATOM 3305 C CA . ALA B 1 127 ? -5.469 5.188 18.484 1 98.38 127 ALA B CA 1
ATOM 3306 C C . ALA B 1 127 ? -4.766 4.23 17.531 1 98.38 127 ALA B C 1
ATOM 3308 O O . ALA B 1 127 ? -3.859 3.498 17.922 1 98.38 127 ALA B O 1
ATOM 3309 N N . ASP B 1 128 ? -5.215 4.207 16.328 1 98.31 128 ASP B N 1
ATOM 3310 C CA . ASP B 1 128 ? -4.633 3.375 15.281 1 98.31 128 ASP B CA 1
ATOM 3311 C C . ASP B 1 128 ? -3.766 4.207 14.344 1 98.31 128 ASP B C 1
ATOM 3313 O O . ASP B 1 128 ? -2.719 3.746 13.883 1 98.31 128 ASP B O 1
ATOM 3317 N N . TYR B 1 129 ? -4.215 5.367 14.023 1 98.75 129 TYR B N 1
ATOM 3318 C CA . TYR B 1 129 ? -3.535 6.301 13.141 1 98.75 129 TYR B CA 1
ATOM 3319 C C . TYR B 1 129 ? -3.396 7.672 13.789 1 98.75 129 TYR B C 1
ATOM 3321 O O . TYR B 1 129 ? -4.113 7.992 14.742 1 98.75 129 TYR B O 1
ATOM 3329 N N . ILE B 1 130 ? -2.443 8.438 13.289 1 98.88 130 ILE B N 1
ATOM 3330 C CA . ILE B 1 130 ? -2.266 9.805 13.766 1 98.88 130 ILE B CA 1
ATOM 3331 C C . ILE B 1 130 ? -1.941 10.719 12.594 1 98.88 130 ILE B C 1
ATOM 3333 O O . ILE B 1 130 ? -1.174 10.352 11.703 1 98.88 130 ILE B O 1
ATOM 3337 N N . PHE B 1 131 ? -2.578 11.812 12.539 1 98.88 131 PHE B N 1
ATOM 3338 C CA . PHE B 1 131 ? -2.26 12.867 11.586 1 98.88 131 PHE B CA 1
ATOM 3339 C C . PHE B 1 131 ? -1.878 14.156 12.305 1 98.88 131 PHE B C 1
ATOM 3341 O O . PHE B 1 131 ? -2.484 14.5 13.32 1 98.88 131 PHE B O 1
ATOM 3348 N N . CYS B 1 132 ? -0.861 14.82 11.805 1 98.12 132 CYS B N 1
ATOM 3349 C CA . CYS B 1 132 ? -0.371 16.109 12.312 1 98.12 132 CYS B CA 1
ATOM 3350 C C . CYS B 1 132 ? -0.646 17.219 11.312 1 98.12 132 CYS B C 1
ATOM 3352 O O . CYS B 1 132 ? -0.136 17.203 10.195 1 98.12 132 CYS B O 1
ATOM 3354 N N . LEU B 1 133 ? -1.438 18.188 11.758 1 97.75 133 LEU B N 1
ATOM 3355 C CA . LEU B 1 133 ? -1.887 19.234 10.852 1 97.75 133 LEU B CA 1
ATOM 3356 C C . LEU B 1 133 ? -1.604 20.625 11.43 1 97.75 133 LEU B C 1
ATOM 3358 O O . LEU B 1 133 ? -1.531 20.781 12.656 1 97.75 133 LEU B O 1
ATOM 3362 N N . ASP B 1 134 ? -1.398 21.562 10.531 1 94.44 134 ASP B N 1
ATOM 3363 C CA . ASP B 1 134 ? -1.312 22.938 10.969 1 94.44 134 ASP B CA 1
ATOM 3364 C C . ASP B 1 134 ? -2.693 23.5 11.328 1 94.44 134 ASP B C 1
ATOM 3366 O O . ASP B 1 134 ? -3.676 23.203 10.641 1 94.44 134 ASP B O 1
ATOM 3370 N N . ILE B 1 135 ? -2.699 24.328 12.242 1 94.94 135 ILE B N 1
ATOM 3371 C CA . ILE B 1 135 ? -3.969 24.812 12.773 1 94.94 135 ILE B CA 1
ATOM 3372 C C . ILE B 1 135 ? -4.496 25.953 11.906 1 94.94 135 ILE B C 1
ATOM 3374 O O . ILE B 1 135 ? -5.707 26.188 11.859 1 94.94 135 ILE B O 1
ATOM 3378 N N . ASP B 1 136 ? -3.564 26.703 11.297 1 93.19 136 ASP B N 1
ATOM 3379 C CA . ASP B 1 136 ? -3.982 27.844 10.477 1 93.19 136 ASP B CA 1
ATOM 3380 C C . ASP B 1 136 ? -4.422 27.391 9.086 1 93.19 136 ASP B C 1
ATOM 3382 O O . ASP B 1 136 ? -3.957 27.922 8.078 1 93.19 136 ASP B O 1
ATOM 3386 N N . THR B 1 137 ? -5.289 26.359 9.094 1 95.12 137 THR B N 1
ATOM 3387 C CA . THR B 1 137 ? -5.805 25.703 7.891 1 95.12 137 THR B CA 1
ATOM 3388 C C . THR B 1 137 ? -7.301 25.438 8.016 1 95.12 137 THR B C 1
ATOM 3390 O O . THR B 1 137 ? -7.863 25.547 9.109 1 95.12 137 THR B O 1
ATOM 3393 N N . LYS B 1 138 ? -7.879 25.266 6.902 1 95.75 138 LYS B N 1
ATOM 3394 C CA . LYS B 1 138 ? -9.305 24.969 6.844 1 95.75 138 LYS B CA 1
ATOM 3395 C C . LYS B 1 138 ? -9.594 23.859 5.832 1 95.75 138 LYS B C 1
ATOM 3397 O O . LYS B 1 138 ? -8.961 23.797 4.773 1 95.75 138 LYS B O 1
ATOM 3402 N N . PHE B 1 139 ? -10.562 23 6.188 1 97.69 139 PHE B N 1
ATOM 3403 C CA . PHE B 1 139 ? -11.016 21.953 5.277 1 97.69 139 PHE B CA 1
ATOM 3404 C C . PHE B 1 139 ? -12.125 22.469 4.363 1 97.69 139 PHE B C 1
ATOM 3406 O O . PHE B 1 139 ? -13.031 23.172 4.816 1 97.69 139 PHE B O 1
ATOM 3413 N N . TYR B 1 140 ? -12.031 22.141 3.078 1 96.88 140 TYR B N 1
ATOM 3414 C CA . TYR B 1 140 ? -13.047 22.562 2.113 1 96.88 140 TYR B CA 1
ATOM 3415 C C . TYR B 1 140 ? -13.617 21.375 1.364 1 96.88 140 TYR B C 1
ATOM 3417 O O . TYR B 1 140 ? -14.625 21.484 0.659 1 96.88 140 TYR B O 1
ATOM 3425 N N . GLY B 1 141 ? -13 20.266 1.512 1 97.69 141 GLY B N 1
ATOM 3426 C CA . GLY B 1 141 ? -13.422 19.031 0.865 1 97.69 141 GLY B CA 1
ATOM 3427 C C . GLY B 1 141 ? -13.062 17.797 1.663 1 97.69 141 GLY B C 1
ATOM 3428 O O . GLY B 1 141 ? -12.438 17.891 2.719 1 97.69 141 GLY B O 1
ATOM 3429 N N . ARG B 1 142 ? -13.383 16.703 1.134 1 98.25 142 ARG B N 1
ATOM 3430 C CA . ARG B 1 142 ? -13.25 15.43 1.829 1 98.25 142 ARG B CA 1
ATOM 3431 C C . ARG B 1 142 ? -11.789 15.117 2.121 1 98.25 142 ARG B C 1
ATOM 3433 O O . ARG B 1 142 ? -10.938 15.219 1.233 1 98.25 142 ARG B O 1
ATOM 3440 N N . TRP B 1 143 ? -11.516 14.844 3.314 1 98.75 143 TRP B N 1
ATOM 3441 C CA . TRP B 1 143 ? -10.336 14.148 3.816 1 98.75 143 TRP B CA 1
ATOM 3442 C C . TRP B 1 143 ? -10.734 12.891 4.59 1 98.75 143 TRP B C 1
ATOM 3444 O O . TRP B 1 143 ? -11.109 12.969 5.762 1 98.75 143 TRP B O 1
ATOM 3454 N N . GLY B 1 144 ? -10.656 11.719 3.947 1 98.62 144 GLY B N 1
ATOM 3455 C CA . GLY B 1 144 ? -11.227 10.523 4.551 1 98.62 144 GLY B CA 1
ATOM 3456 C C . GLY B 1 144 ? -10.258 9.352 4.59 1 98.62 144 GLY B C 1
ATOM 3457 O O . GLY B 1 144 ? -9.047 9.547 4.703 1 98.62 144 GLY B O 1
ATOM 3458 N N . ALA B 1 145 ? -10.82 8.172 4.562 1 98.5 145 ALA B N 1
ATOM 3459 C CA . ALA B 1 145 ? -10.07 6.934 4.773 1 98.5 145 ALA B CA 1
ATOM 3460 C C . ALA B 1 145 ? -9.102 6.68 3.627 1 98.5 145 ALA B C 1
ATOM 3462 O O . ALA B 1 145 ? -8.172 5.883 3.76 1 98.5 145 ALA B O 1
ATOM 3463 N N . GLU B 1 146 ? -9.25 7.34 2.467 1 98.62 146 GLU B N 1
ATOM 3464 C CA . GLU B 1 146 ? -8.328 7.203 1.343 1 98.62 146 GLU B CA 1
ATOM 3465 C C . GLU B 1 146 ? -6.93 7.695 1.713 1 98.62 146 GLU B C 1
ATOM 3467 O O . GLU B 1 146 ? -5.957 7.402 1.015 1 98.62 146 GLU B O 1
ATOM 3472 N N . THR B 1 147 ? -6.844 8.414 2.873 1 98.88 147 THR B N 1
ATOM 3473 C CA . THR B 1 147 ? -5.555 8.977 3.26 1 98.88 147 THR B CA 1
ATOM 3474 C C . THR B 1 147 ? -4.84 8.055 4.246 1 98.88 147 THR B C 1
ATOM 3476 O O . THR B 1 147 ? -3.684 8.297 4.598 1 98.88 147 THR B O 1
ATOM 3479 N N . LEU B 1 148 ? -5.5 7.008 4.695 1 98.62 148 LEU B N 1
ATOM 3480 C CA . LEU B 1 148 ? -4.914 6.129 5.699 1 98.62 148 LEU B CA 1
ATOM 3481 C C . LEU B 1 148 ? -3.805 5.273 5.09 1 98.62 148 LEU B C 1
ATOM 3483 O O . LEU B 1 148 ? -3.969 4.715 4.004 1 98.62 148 LEU B O 1
ATOM 3487 N N . GLY B 1 149 ? -2.713 5.168 5.711 1 97.88 149 GLY B N 1
ATOM 3488 C CA . GLY B 1 149 ? -1.535 4.391 5.363 1 97.88 149 GLY B CA 1
ATOM 3489 C C . GLY B 1 149 ? -0.519 4.312 6.484 1 97.88 149 GLY B C 1
ATOM 3490 O O . GLY B 1 149 ? -0.725 4.883 7.559 1 97.88 149 GLY B O 1
ATOM 3491 N N . ARG B 1 150 ? 0.545 3.568 6.285 1 97.81 150 ARG B N 1
ATOM 3492 C CA . ARG B 1 150 ? 1.58 3.432 7.305 1 97.81 150 ARG B CA 1
ATOM 3493 C C . ARG B 1 150 ? 2.316 4.75 7.523 1 97.81 150 ARG B C 1
ATOM 3495 O O . ARG B 1 150 ? 2.35 5.27 8.641 1 97.81 150 ARG B O 1
ATOM 3502 N N . LEU B 1 151 ? 2.895 5.266 6.492 1 98.81 151 LEU B N 1
ATOM 3503 C CA . LEU B 1 151 ? 3.588 6.551 6.477 1 98.81 151 LEU B CA 1
ATOM 3504 C C . LEU B 1 151 ? 3.057 7.441 5.359 1 98.81 151 LEU B C 1
ATOM 3506 O O . LEU B 1 151 ? 3.199 7.117 4.18 1 98.81 151 LEU B O 1
ATOM 3510 N N . VAL B 1 152 ? 2.436 8.578 5.746 1 98.94 152 VAL B N 1
ATOM 3511 C CA . VAL B 1 152 ? 1.688 9.391 4.793 1 98.94 152 VAL B CA 1
ATOM 3512 C C . VAL B 1 152 ? 2.299 10.789 4.711 1 98.94 152 VAL B C 1
ATOM 3514 O O . VAL B 1 152 ? 2.469 11.461 5.734 1 98.94 152 VAL B O 1
ATOM 3517 N N . GLY B 1 153 ? 2.738 11.188 3.533 1 98.81 153 GLY B N 1
ATOM 3518 C CA . GLY B 1 153 ? 3.213 12.539 3.258 1 98.81 153 GLY B CA 1
ATOM 3519 C C . GLY B 1 153 ? 2.338 13.289 2.271 1 98.81 153 GLY B C 1
ATOM 3520 O O . GLY B 1 153 ? 1.676 12.672 1.431 1 98.81 153 GLY B O 1
ATOM 3521 N N . VAL B 1 154 ? 2.322 14.578 2.398 1 98.81 154 VAL B N 1
ATOM 3522 C CA . VAL B 1 154 ? 1.578 15.43 1.478 1 98.81 154 VAL B CA 1
ATOM 3523 C C . VAL B 1 154 ? 2.547 16.156 0.546 1 98.81 154 VAL B C 1
ATOM 3525 O O . VAL B 1 154 ? 3.463 16.844 1.005 1 98.81 154 VAL B O 1
ATOM 3528 N N . ILE B 1 155 ? 2.312 16.016 -0.734 1 98.25 155 ILE B N 1
ATOM 3529 C CA . ILE B 1 155 ? 3.15 16.688 -1.72 1 98.25 155 ILE B CA 1
ATOM 3530 C C . ILE B 1 155 ? 2.916 18.203 -1.651 1 98.25 155 ILE B C 1
ATOM 3532 O O . ILE B 1 155 ? 1.771 18.656 -1.671 1 98.25 155 ILE B O 1
ATOM 3536 N N . HIS B 1 156 ? 3.977 18.859 -1.576 1 97.19 156 HIS B N 1
ATOM 3537 C CA . HIS B 1 156 ? 3.914 20.312 -1.414 1 97.19 156 HIS B CA 1
ATOM 3538 C C . HIS B 1 156 ? 3.334 20.984 -2.656 1 97.19 156 HIS B C 1
ATOM 3540 O O . HIS B 1 156 ? 3.785 20.719 -3.773 1 97.19 156 HIS B O 1
ATOM 3546 N N . PRO B 1 157 ? 2.398 21.859 -2.527 1 94.88 157 PRO B N 1
ATOM 3547 C CA . PRO B 1 157 ? 1.717 22.453 -3.684 1 94.88 157 PRO B CA 1
ATOM 3548 C C . PRO B 1 157 ? 2.637 23.328 -4.523 1 94.88 157 PRO B C 1
ATOM 3550 O O . PRO B 1 157 ? 2.41 23.5 -5.723 1 94.88 157 PRO B O 1
ATOM 3553 N N . TRP B 1 158 ? 3.693 23.891 -3.969 1 92.38 158 TRP B N 1
ATOM 3554 C CA . TRP B 1 158 ? 4.586 24.781 -4.695 1 92.38 158 TRP B CA 1
ATOM 3555 C C . TRP B 1 158 ? 5.539 24 -5.59 1 92.38 158 TRP B C 1
ATOM 3557 O O . TRP B 1 158 ? 6.066 24.531 -6.566 1 92.38 158 TRP B O 1
ATOM 3567 N N . PHE B 1 159 ? 5.738 22.734 -5.254 1 94.19 159 PHE B N 1
ATOM 3568 C CA . PHE B 1 159 ? 6.828 22.016 -5.902 1 94.19 159 PHE B CA 1
ATOM 3569 C C . PHE B 1 159 ? 6.297 20.859 -6.73 1 94.19 159 PHE B C 1
ATOM 3571 O O . PHE B 1 159 ? 7.059 20.188 -7.422 1 94.19 159 PHE B O 1
ATOM 3578 N N . PHE B 1 160 ? 4.988 20.562 -6.742 1 92.75 160 PHE B N 1
ATOM 3579 C CA . PHE B 1 160 ? 4.457 19.328 -7.297 1 92.75 160 PHE B CA 1
ATOM 3580 C C . PHE B 1 160 ? 4.641 19.281 -8.805 1 92.75 160 PHE B C 1
ATOM 3582 O O . PHE B 1 160 ? 4.68 18.203 -9.406 1 92.75 160 PHE B O 1
ATOM 3589 N N . ASP B 1 161 ? 4.777 20.453 -9.414 1 89.19 161 ASP B N 1
ATOM 3590 C CA . ASP B 1 161 ? 4.973 20.516 -10.859 1 89.19 161 ASP B CA 1
ATOM 3591 C C . ASP B 1 161 ? 6.305 21.156 -11.219 1 89.19 161 ASP B C 1
ATOM 3593 O O . ASP B 1 161 ? 6.488 21.641 -12.336 1 89.19 161 ASP B O 1
ATOM 3597 N N . ALA B 1 162 ? 7.168 21.297 -10.289 1 92.12 162 ALA B N 1
ATOM 3598 C CA . ALA B 1 162 ? 8.508 21.828 -10.492 1 92.12 162 ALA B CA 1
ATOM 3599 C C . ALA B 1 162 ? 9.547 20.719 -10.602 1 92.12 162 ALA B C 1
ATOM 3601 O O . ALA B 1 162 ? 9.375 19.641 -10.016 1 92.12 162 ALA B O 1
ATOM 3602 N N . PRO B 1 163 ? 10.555 20.969 -11.406 1 92.75 163 PRO B N 1
ATOM 3603 C CA . PRO B 1 163 ? 11.641 19.984 -11.391 1 92.75 163 PRO B CA 1
ATOM 3604 C C . PRO B 1 163 ? 12.367 19.922 -10.047 1 92.75 163 PRO B C 1
ATOM 3606 O O . PRO B 1 163 ? 12.406 20.922 -9.32 1 92.75 163 PRO B O 1
ATOM 3609 N N . ARG B 1 164 ? 12.914 18.812 -9.719 1 93.62 164 ARG B N 1
ATOM 3610 C CA . ARG B 1 164 ? 13.562 18.562 -8.438 1 93.62 164 ARG B CA 1
ATOM 3611 C C . ARG B 1 164 ? 14.656 19.594 -8.164 1 93.62 164 ARG B C 1
ATOM 3613 O O . ARG B 1 164 ? 14.891 19.969 -7.008 1 93.62 164 ARG B O 1
ATOM 3620 N N . SER B 1 165 ? 15.281 20.094 -9.211 1 93.38 165 SER B N 1
ATOM 3621 C CA . SER B 1 165 ? 16.359 21.062 -9.07 1 93.38 165 SER B CA 1
ATOM 3622 C C . SER B 1 165 ? 15.867 22.359 -8.422 1 93.38 165 SER B C 1
ATOM 3624 O O . SER B 1 165 ? 16.672 23.156 -7.926 1 93.38 165 SER B O 1
ATOM 3626 N N . GLN B 1 166 ? 14.594 22.562 -8.367 1 95.19 166 GLN B N 1
ATOM 3627 C CA . GLN B 1 166 ? 14.023 23.781 -7.797 1 95.19 166 GLN B CA 1
ATOM 3628 C C . GLN B 1 166 ? 13.602 23.578 -6.348 1 95.19 166 GLN B C 1
ATOM 3630 O O . GLN B 1 166 ? 13.211 24.516 -5.66 1 95.19 166 GLN B O 1
ATOM 3635 N N . PHE B 1 167 ? 13.68 22.328 -5.902 1 97.56 167 PHE B N 1
ATOM 3636 C CA . PHE B 1 167 ? 13.297 22.062 -4.523 1 97.56 167 PHE B CA 1
ATOM 3637 C C . PHE B 1 167 ? 14.25 22.75 -3.553 1 97.56 167 PHE B C 1
ATOM 3639 O O . PHE B 1 167 ? 15.453 22.828 -3.799 1 97.56 167 PHE B O 1
ATOM 3646 N N . THR B 1 168 ? 13.781 23.281 -2.469 1 97.69 168 THR B N 1
ATOM 3647 C CA . THR B 1 168 ? 14.594 23.984 -1.481 1 97.69 168 THR B CA 1
ATOM 3648 C C . THR B 1 168 ? 14.93 23.062 -0.307 1 97.69 168 THR B C 1
ATOM 3650 O O . THR B 1 168 ? 14.734 23.438 0.852 1 97.69 168 THR B O 1
ATOM 3653 N N . TYR B 1 169 ? 15.391 21.875 -0.653 1 98.31 169 TYR B N 1
ATOM 3654 C CA . TYR B 1 169 ? 15.945 20.984 0.354 1 98.31 169 TYR B CA 1
ATOM 3655 C C . TYR B 1 169 ? 17.078 21.656 1.116 1 98.31 169 TYR B C 1
ATOM 3657 O O . TYR B 1 169 ? 17.703 22.594 0.618 1 98.31 169 TYR B O 1
ATOM 3665 N N . GLU B 1 170 ? 17.344 21.219 2.391 1 98.44 170 GLU B N 1
ATOM 3666 C CA . GLU B 1 170 ? 18.578 21.594 3.064 1 98.44 170 GLU B CA 1
ATOM 3667 C C . GLU B 1 170 ? 19.797 21.078 2.311 1 98.44 170 GLU B C 1
ATOM 3669 O O . GLU B 1 170 ? 19.938 19.859 2.105 1 98.44 170 GLU B O 1
ATOM 3674 N N . ARG B 1 171 ? 20.688 22.062 1.868 1 97.94 171 ARG B N 1
ATOM 3675 C CA . ARG B 1 171 ? 21.781 21.672 0.984 1 97.94 171 ARG B CA 1
ATOM 3676 C C . ARG B 1 171 ? 23.125 21.75 1.709 1 97.94 171 ARG B C 1
ATOM 3678 O O . ARG B 1 171 ? 24.172 21.422 1.138 1 97.94 171 ARG B O 1
ATOM 3685 N N . ARG B 1 172 ? 23.234 22.234 2.975 1 97.88 172 ARG B N 1
ATOM 3686 C CA . ARG B 1 172 ? 24.469 22.234 3.742 1 97.88 172 ARG B CA 1
ATOM 3687 C C . ARG B 1 172 ? 24.766 20.844 4.297 1 97.88 172 ARG B C 1
ATOM 3689 O O . ARG B 1 172 ? 23.984 20.297 5.078 1 97.88 172 ARG B O 1
ATOM 3696 N N . PRO B 1 173 ? 25.797 20.219 3.99 1 97.88 173 PRO B N 1
ATOM 3697 C CA . PRO B 1 173 ? 26.125 18.844 4.383 1 97.88 173 PRO B CA 1
ATOM 3698 C C . PRO B 1 173 ? 26.297 18.688 5.891 1 97.88 173 PRO B C 1
ATOM 3700 O O . PRO B 1 173 ? 26.25 17.562 6.41 1 97.88 173 PRO B O 1
ATOM 3703 N N . GLU B 1 174 ? 26.516 19.75 6.641 1 98 174 GLU B N 1
ATOM 3704 C CA . GLU B 1 174 ? 26.688 19.688 8.086 1 98 174 GLU B CA 1
ATOM 3705 C C . GLU B 1 174 ? 25.359 19.391 8.789 1 98 174 GLU B C 1
ATOM 3707 O O . GLU B 1 174 ? 25.344 18.938 9.93 1 98 174 GLU B O 1
ATOM 3712 N N . SER B 1 175 ? 24.281 19.719 8.133 1 98.56 175 SER B N 1
ATOM 3713 C CA . SER B 1 175 ? 22.969 19.469 8.703 1 98.56 175 SER B CA 1
ATOM 3714 C C . SER B 1 175 ? 22.578 18 8.578 1 98.56 175 SER B C 1
ATOM 3716 O O . SER B 1 175 ? 22.859 17.359 7.566 1 98.56 175 SER B O 1
ATOM 3718 N N . LYS B 1 176 ? 21.875 17.484 9.539 1 98.5 176 LYS B N 1
ATOM 3719 C CA . LYS B 1 176 ? 21.344 16.125 9.484 1 98.5 176 LYS B CA 1
ATOM 3720 C C . LYS B 1 176 ? 20.156 16.031 8.516 1 98.5 176 LYS B C 1
ATOM 3722 O O . LYS B 1 176 ? 19.766 14.93 8.125 1 98.5 176 LYS B O 1
ATOM 3727 N N . ALA B 1 177 ? 19.688 17.156 8.031 1 98.5 177 ALA B N 1
ATOM 3728 C CA . ALA B 1 177 ? 18.578 17.188 7.074 1 98.5 177 ALA B CA 1
ATOM 3729 C C . ALA B 1 177 ? 19.094 17.297 5.645 1 98.5 177 ALA B C 1
ATOM 3731 O O . ALA B 1 177 ? 18.312 17.453 4.703 1 98.5 177 ALA B O 1
ATOM 3732 N N . TYR B 1 178 ? 20.391 17.203 5.5 1 98.56 178 TYR B N 1
ATOM 3733 C CA . TYR B 1 178 ? 21.078 17.422 4.23 1 98.56 178 TYR B CA 1
ATOM 3734 C C . TYR B 1 178 ? 20.562 16.453 3.162 1 98.56 178 TYR B C 1
ATOM 3736 O O . TYR B 1 178 ? 20.484 15.242 3.391 1 98.56 178 TYR B O 1
ATOM 3744 N N . ILE B 1 179 ? 20.156 16.969 1.933 1 98.56 179 ILE B N 1
ATOM 3745 C CA . ILE B 1 179 ? 19.875 16.219 0.716 1 98.56 179 ILE B CA 1
ATOM 3746 C C . ILE B 1 179 ? 20.688 16.797 -0.445 1 98.56 179 ILE B C 1
ATOM 3748 O O . ILE B 1 179 ? 20.484 17.938 -0.843 1 98.56 179 ILE B O 1
ATOM 3752 N N . PRO B 1 180 ? 21.562 16.078 -0.959 1 97.06 180 PRO B N 1
ATOM 3753 C CA . PRO B 1 180 ? 22.375 16.578 -2.07 1 97.06 180 PRO B CA 1
ATOM 3754 C C . PRO B 1 180 ? 21.547 16.984 -3.281 1 97.06 180 PRO B C 1
ATOM 3756 O O . PRO B 1 180 ? 20.422 16.469 -3.459 1 97.06 180 PRO B O 1
ATOM 3759 N N . VAL B 1 181 ? 22.109 17.766 -4.105 1 94.56 181 VAL B N 1
ATOM 3760 C CA . VAL B 1 181 ? 21.406 18.344 -5.246 1 94.56 181 VAL B CA 1
ATOM 3761 C C . VAL B 1 181 ? 20.969 17.234 -6.199 1 94.56 181 VAL B C 1
ATOM 3763 O O . VAL B 1 181 ? 19.922 17.344 -6.848 1 94.56 181 VAL B O 1
ATOM 3766 N N . GLU B 1 182 ? 21.641 16.109 -6.234 1 93.69 182 GLU B N 1
ATOM 3767 C CA . GLU B 1 182 ? 21.375 15.047 -7.195 1 93.69 182 GLU B CA 1
ATOM 3768 C C . GLU B 1 182 ? 20.344 14.055 -6.652 1 93.69 182 GLU B C 1
ATOM 3770 O O . GLU B 1 182 ? 19.922 13.141 -7.363 1 93.69 182 GLU B O 1
ATOM 3775 N N . GLU B 1 183 ? 19.953 14.297 -5.426 1 95.56 183 GLU B N 1
ATOM 3776 C CA . GLU B 1 183 ? 19.047 13.352 -4.793 1 95.56 183 GLU B CA 1
ATOM 3777 C C . GLU B 1 183 ? 17.703 14.008 -4.477 1 95.56 183 GLU B C 1
ATOM 3779 O O . GLU B 1 183 ? 17.578 15.234 -4.527 1 95.56 183 GLU B O 1
ATOM 3784 N N . GLY B 1 184 ? 16.734 13.172 -4.262 1 95.94 184 GLY B N 1
ATOM 3785 C CA . GLY B 1 184 ? 15.383 13.609 -3.947 1 95.94 184 GLY B CA 1
ATOM 3786 C C . GLY B 1 184 ? 14.32 12.898 -4.762 1 95.94 184 GLY B C 1
ATOM 3787 O O . GLY B 1 184 ? 14.633 12.219 -5.746 1 95.94 184 GLY B O 1
ATOM 3788 N N . ASP B 1 185 ? 13.109 13.039 -4.375 1 95 185 ASP B N 1
ATOM 3789 C CA . ASP B 1 185 ? 11.984 12.5 -5.125 1 95 185 ASP B CA 1
ATOM 3790 C C . ASP B 1 185 ? 10.82 13.5 -5.152 1 95 185 ASP B C 1
ATOM 3792 O O . ASP B 1 185 ? 10.688 14.273 -6.102 1 95 185 ASP B O 1
ATOM 3796 N N . TYR B 1 186 ? 10.086 13.664 -4.039 1 97.19 186 TYR B N 1
ATOM 3797 C CA . TYR B 1 186 ? 9.07 14.703 -3.891 1 97.19 186 TYR B CA 1
ATOM 3798 C C . TYR B 1 186 ? 9.445 15.688 -2.787 1 97.19 186 TYR B C 1
ATOM 3800 O O . TYR B 1 186 ? 10.359 15.422 -2 1 97.19 186 TYR B O 1
ATOM 3808 N N . TYR B 1 187 ? 8.867 16.812 -2.861 1 98.19 187 TYR B N 1
ATOM 3809 C CA . TYR B 1 187 ? 8.945 17.719 -1.72 1 98.19 187 TYR B CA 1
ATOM 3810 C C . TYR B 1 187 ? 7.668 17.656 -0.888 1 98.19 187 TYR B C 1
ATOM 3812 O O . TYR B 1 187 ? 6.578 17.938 -1.39 1 98.19 187 TYR B O 1
ATOM 3820 N N . TYR B 1 188 ? 7.836 17.297 0.371 1 98.5 188 TYR B N 1
ATOM 3821 C CA . TYR B 1 188 ? 6.688 17.078 1.24 1 98.5 188 TYR B CA 1
ATOM 3822 C C . TYR B 1 188 ? 6.438 18.297 2.131 1 98.5 188 TYR B C 1
ATOM 3824 O O . TYR B 1 188 ? 7.383 18.891 2.648 1 98.5 188 TYR B O 1
ATOM 3832 N N . ALA B 1 189 ? 5.184 18.609 2.256 1 97.19 189 ALA B N 1
ATOM 3833 C CA . ALA B 1 189 ? 4.785 19.734 3.094 1 97.19 189 ALA B CA 1
ATOM 3834 C C . ALA B 1 189 ? 4.895 19.391 4.574 1 97.19 189 ALA B C 1
ATOM 3836 O O . ALA B 1 189 ? 4.535 18.281 4.984 1 97.19 189 ALA B O 1
ATOM 3837 N N . GLY B 1 190 ? 5.352 20.328 5.34 1 95.12 190 GLY B N 1
ATOM 3838 C CA . GLY B 1 190 ? 5.434 20.125 6.777 1 95.12 190 GLY B CA 1
ATOM 3839 C C . GLY B 1 190 ? 4.113 20.359 7.488 1 95.12 190 GLY B C 1
ATOM 3840 O O . GLY B 1 190 ? 3.945 19.953 8.641 1 95.12 190 GLY B O 1
ATOM 3841 N N . ALA B 1 191 ? 3.16 20.906 6.781 1 94.25 191 ALA B N 1
ATOM 3842 C CA . ALA B 1 191 ? 1.903 21.344 7.383 1 94.25 191 ALA B CA 1
ATOM 3843 C C . ALA B 1 191 ? 0.981 20.156 7.645 1 94.25 191 ALA B C 1
ATOM 3845 O O . ALA B 1 191 ? 0.026 20.266 8.422 1 94.25 191 ALA B O 1
ATOM 3846 N N . ALA B 1 192 ? 1.275 19.062 6.992 1 97.62 192 ALA B N 1
ATOM 3847 C CA . ALA B 1 192 ? 0.407 17.891 7.16 1 97.62 192 ALA B CA 1
ATOM 3848 C C . ALA B 1 192 ? 1.164 16.594 6.883 1 97.62 192 ALA B C 1
ATOM 3850 O O . ALA B 1 192 ? 1.812 16.469 5.84 1 97.62 192 ALA B O 1
ATOM 3851 N N . PHE B 1 193 ? 1.162 15.664 7.75 1 98.62 193 PHE B N 1
ATOM 3852 C CA . PHE B 1 193 ? 1.697 14.312 7.598 1 98.62 193 PHE B CA 1
ATOM 3853 C C . PHE B 1 193 ? 1.081 13.367 8.617 1 98.62 193 PHE B C 1
ATOM 3855 O O . PHE B 1 193 ? 0.402 13.805 9.547 1 98.62 193 PHE B O 1
ATOM 3862 N N . GLY B 1 194 ? 1.183 12.125 8.438 1 98.81 194 GLY B N 1
ATOM 3863 C CA . GLY B 1 194 ? 0.614 11.164 9.367 1 98.81 194 GLY B CA 1
ATOM 3864 C C . GLY B 1 194 ? 0.883 9.719 8.977 1 98.81 194 GLY B C 1
ATOM 3865 O O . GLY B 1 194 ? 1.905 9.422 8.359 1 98.81 194 GLY B O 1
ATOM 3866 N N . GLY B 1 195 ? 0.05 8.852 9.5 1 98.75 195 GLY B N 1
ATOM 3867 C CA . GLY B 1 195 ? 0.18 7.426 9.258 1 98.75 195 GLY B CA 1
ATOM 3868 C C . GLY B 1 195 ? -0.122 6.582 10.484 1 98.75 195 GLY B C 1
ATOM 3869 O O . GLY B 1 195 ? -0.835 7.02 11.383 1 98.75 195 GLY B O 1
ATOM 3870 N N . SER B 1 196 ? 0.325 5.379 10.445 1 98.44 196 SER B N 1
ATOM 3871 C CA . SER B 1 196 ? 0.171 4.508 11.609 1 98.44 196 SER B CA 1
ATOM 3872 C C . SER B 1 196 ? 0.951 5.043 12.805 1 98.44 196 SER B C 1
ATOM 3874 O O . SER B 1 196 ? 1.978 5.703 12.641 1 98.44 196 SER B O 1
ATOM 3876 N N . LEU B 1 197 ? 0.496 4.668 13.992 1 98.31 197 LEU B N 1
ATOM 3877 C CA . LEU B 1 197 ? 1.161 5.133 15.203 1 98.31 197 LEU B CA 1
ATOM 3878 C C . LEU B 1 197 ? 2.627 4.715 15.219 1 98.31 197 LEU B C 1
ATOM 3880 O O . LEU B 1 197 ? 3.506 5.52 15.531 1 98.31 197 LEU B O 1
ATOM 3884 N N . GLU B 1 198 ? 2.861 3.52 14.828 1 97.81 198 GLU B N 1
ATOM 3885 C CA . GLU B 1 198 ? 4.219 2.982 14.852 1 97.81 198 GLU B CA 1
ATOM 3886 C C . GLU B 1 198 ? 5.133 3.756 13.906 1 97.81 198 GLU B C 1
ATOM 3888 O O . GLU B 1 198 ? 6.227 4.172 14.297 1 97.81 198 GLU B O 1
ATOM 3893 N N . ASP B 1 199 ? 4.695 3.959 12.719 1 98.5 199 ASP B N 1
ATOM 3894 C CA . ASP B 1 199 ? 5.531 4.609 11.711 1 98.5 199 ASP B CA 1
ATOM 3895 C C . ASP B 1 199 ? 5.738 6.086 12.039 1 98.5 199 ASP B C 1
ATOM 3897 O O . ASP B 1 199 ? 6.836 6.617 11.867 1 98.5 199 ASP B O 1
ATOM 3901 N N . VAL B 1 200 ? 4.719 6.73 12.523 1 98.56 200 VAL B N 1
ATOM 3902 C CA . VAL B 1 200 ? 4.852 8.148 12.844 1 98.56 200 VAL B CA 1
ATOM 3903 C C . VAL B 1 200 ? 5.695 8.312 14.109 1 98.56 200 VAL B C 1
ATOM 3905 O O . VAL B 1 200 ? 6.445 9.281 14.242 1 98.56 200 VAL B O 1
ATOM 3908 N N . HIS B 1 201 ? 5.57 7.344 15.031 1 98.38 201 HIS B N 1
ATOM 3909 C CA . HIS B 1 201 ? 6.461 7.363 16.188 1 98.38 201 HIS B CA 1
ATOM 3910 C C . HIS B 1 201 ? 7.922 7.348 15.75 1 98.38 201 HIS B C 1
ATOM 3912 O O . HIS B 1 201 ? 8.727 8.148 16.234 1 98.38 201 HIS B O 1
ATOM 3918 N N . HIS B 1 202 ? 8.25 6.453 14.812 1 98.44 202 HIS B N 1
ATOM 3919 C CA . HIS B 1 202 ? 9.617 6.371 14.312 1 98.44 202 HIS B CA 1
ATOM 3920 C C . HIS B 1 202 ? 10.031 7.656 13.609 1 98.44 202 HIS B C 1
ATOM 3922 O O . HIS B 1 202 ? 11.164 8.117 13.758 1 98.44 202 HIS B O 1
ATOM 3928 N N . LEU B 1 203 ? 9.148 8.211 12.844 1 98.56 203 LEU B N 1
ATOM 3929 C CA . LEU B 1 203 ? 9.383 9.469 12.141 1 98.56 203 LEU B CA 1
ATOM 3930 C C . LEU B 1 203 ? 9.711 10.586 13.133 1 98.56 203 LEU B C 1
ATOM 3932 O O . LEU B 1 203 ? 10.734 11.258 12.992 1 98.56 203 LEU B O 1
ATOM 3936 N N . THR B 1 204 ? 8.852 10.742 14.117 1 97.81 204 THR B N 1
ATOM 3937 C CA . THR B 1 204 ? 9 11.852 15.047 1 97.81 204 THR B CA 1
ATOM 3938 C C . THR B 1 204 ? 10.25 11.68 15.906 1 97.81 204 THR B C 1
ATOM 3940 O O . THR B 1 204 ? 10.977 12.641 16.172 1 97.81 204 THR B O 1
ATOM 3943 N N . LYS B 1 205 ? 10.5 10.453 16.328 1 97.62 205 LYS B N 1
ATOM 3944 C CA . LYS B 1 205 ? 11.703 10.164 17.109 1 97.62 205 LYS B CA 1
ATOM 3945 C C . LYS B 1 205 ? 12.961 10.492 16.312 1 97.62 205 LYS B C 1
ATOM 3947 O O . LYS B 1 205 ? 13.867 11.156 16.812 1 97.62 205 LYS B O 1
ATOM 3952 N N . THR B 1 206 ? 13.016 10.023 15.094 1 98.19 206 THR B N 1
ATOM 3953 C CA . THR B 1 206 ? 14.18 10.242 14.242 1 98.19 206 THR B CA 1
ATOM 3954 C C . THR B 1 206 ? 14.375 11.734 13.977 1 98.19 206 THR B C 1
ATOM 3956 O O . THR B 1 206 ? 15.484 12.258 14.109 1 98.19 206 THR B O 1
ATOM 3959 N N . CYS B 1 207 ? 13.336 12.43 13.57 1 97.38 207 CYS B N 1
ATOM 3960 C CA . CYS B 1 207 ? 13.422 13.859 13.289 1 97.38 207 CYS B CA 1
ATOM 3961 C C . CYS B 1 207 ? 13.852 14.633 14.531 1 97.38 207 CYS B C 1
ATOM 3963 O O . CYS B 1 207 ? 14.695 15.531 14.453 1 97.38 207 CYS B O 1
ATOM 3965 N N . ARG B 1 208 ? 13.25 14.312 15.695 1 95.81 208 ARG B N 1
ATOM 3966 C CA . ARG B 1 208 ? 13.625 14.977 16.938 1 95.81 208 ARG B CA 1
ATOM 3967 C C . ARG B 1 208 ? 15.117 14.812 17.234 1 95.81 208 ARG B C 1
ATOM 3969 O O . ARG B 1 208 ? 15.797 15.789 17.547 1 95.81 208 ARG B O 1
ATOM 3976 N N . GLU B 1 209 ? 15.586 13.57 17.109 1 97.19 209 GLU B N 1
ATOM 3977 C CA . GLU B 1 209 ? 17 13.289 17.359 1 97.19 209 GLU B CA 1
ATOM 3978 C C . GLU B 1 209 ? 17.891 14.078 16.406 1 97.19 209 GLU B C 1
ATOM 3980 O O . GLU B 1 209 ? 18.891 14.664 16.828 1 97.19 209 GLU B O 1
ATOM 3985 N N . GLN B 1 210 ? 17.578 14.125 15.172 1 97.44 210 GLN B N 1
ATOM 3986 C CA . GLN B 1 210 ? 18.375 14.812 14.164 1 97.44 210 GLN B CA 1
ATOM 3987 C C . GLN B 1 210 ? 18.312 16.328 14.359 1 97.44 210 GLN B C 1
ATOM 3989 O O . GLN B 1 210 ? 19.312 17.031 14.172 1 97.44 210 GLN B O 1
ATOM 3994 N N . LEU B 1 211 ? 17.141 16.812 14.688 1 95.69 211 LEU B N 1
ATOM 3995 C CA . LEU B 1 211 ? 16.984 18.219 15.008 1 95.69 211 LEU B CA 1
ATOM 3996 C C . LEU B 1 211 ? 17.875 18.625 16.188 1 95.69 211 LEU B C 1
ATOM 3998 O O . LEU B 1 211 ? 18.5 19.688 16.156 1 95.69 211 LEU B O 1
ATOM 4002 N N . ASN B 1 212 ? 17.922 17.766 17.203 1 94.56 212 ASN B N 1
ATOM 4003 C CA . ASN B 1 212 ? 18.75 18.031 18.375 1 94.56 212 ASN B CA 1
ATOM 4004 C C . ASN B 1 212 ? 20.234 18.047 18.031 1 94.56 212 ASN B C 1
ATOM 4006 O O . ASN B 1 212 ? 20.984 18.859 18.547 1 94.56 212 ASN B O 1
ATOM 4010 N N . ILE B 1 213 ? 20.625 17.109 17.203 1 97 213 ILE B N 1
ATOM 4011 C CA . ILE B 1 213 ? 22.016 17.047 16.766 1 97 213 ILE B CA 1
ATOM 4012 C C . ILE B 1 213 ? 22.375 18.344 16.031 1 97 213 ILE B C 1
ATOM 4014 O O . ILE B 1 213 ? 23.422 18.938 16.281 1 97 213 ILE B O 1
ATOM 4018 N N . ASP B 1 214 ? 21.531 18.766 15.086 1 96.69 214 ASP B N 1
ATOM 4019 C CA . ASP B 1 214 ? 21.75 20.031 14.375 1 96.69 214 ASP B CA 1
ATOM 4020 C C . ASP B 1 214 ? 21.828 21.203 15.344 1 96.69 214 ASP B C 1
ATOM 4022 O O . ASP B 1 214 ? 22.734 22.031 15.25 1 96.69 214 ASP B O 1
ATOM 4026 N N . ALA B 1 215 ? 20.922 21.234 16.297 1 93.31 215 ALA B N 1
ATOM 4027 C CA . ALA B 1 215 ? 20.875 22.328 17.281 1 93.31 215 ALA B CA 1
ATOM 4028 C C . ALA B 1 215 ? 22.156 22.344 18.109 1 93.31 215 ALA B C 1
ATOM 4030 O O . ALA B 1 215 ? 22.703 23.422 18.406 1 93.31 215 ALA B O 1
ATOM 4031 N N . ALA B 1 216 ? 22.625 21.203 18.547 1 95.25 216 ALA B N 1
ATOM 4032 C CA . ALA B 1 216 ? 23.844 21.094 19.344 1 95.25 216 ALA B CA 1
ATOM 4033 C C . ALA B 1 216 ? 25.047 21.609 18.562 1 95.25 216 ALA B C 1
ATOM 4035 O O . ALA B 1 216 ? 26.031 22.062 19.172 1 95.25 216 ALA B O 1
ATOM 4036 N N . ASN B 1 217 ? 24.938 21.547 17.281 1 96.81 217 ASN B N 1
ATOM 4037 C CA . ASN B 1 217 ? 26 22.031 16.422 1 96.81 217 ASN B CA 1
ATOM 4038 C C . ASN B 1 217 ? 25.703 23.422 15.867 1 96.81 217 ASN B C 1
ATOM 4040 O O . ASN B 1 217 ? 26.312 23.844 14.883 1 96.81 217 ASN B O 1
ATOM 4044 N N . SER B 1 218 ? 24.641 24.094 16.391 1 95 218 SER B N 1
ATOM 4045 C CA . SER B 1 218 ? 24.234 25.438 16.016 1 95 218 SER B CA 1
ATOM 4046 C C . SER B 1 218 ? 23.797 25.516 14.562 1 95 218 SER B C 1
ATOM 4048 O O . SER B 1 218 ? 24.125 26.453 13.852 1 95 218 SER B O 1
ATOM 4050 N N . ILE B 1 219 ? 23.234 24.438 14.156 1 95.75 219 ILE B N 1
ATOM 4051 C CA . ILE B 1 219 ? 22.703 24.359 12.797 1 95.75 219 ILE B CA 1
ATOM 4052 C C . ILE B 1 219 ? 21.188 24.328 12.836 1 95.75 219 ILE B C 1
ATOM 4054 O O . ILE B 1 219 ? 20.594 23.594 13.617 1 95.75 219 ILE B O 1
ATOM 4058 N N . GLU B 1 220 ? 20.531 25.188 12.07 1 93.81 220 GLU B N 1
ATOM 4059 C CA . GLU B 1 220 ? 19.094 25.156 11.797 1 93.81 220 GLU B CA 1
ATOM 4060 C C . GLU B 1 220 ? 18.812 24.984 10.312 1 93.81 220 GLU B C 1
ATOM 4062 O O . GLU B 1 220 ? 19.188 25.828 9.5 1 93.81 220 GLU B O 1
ATOM 4067 N N . ALA B 1 221 ? 18.234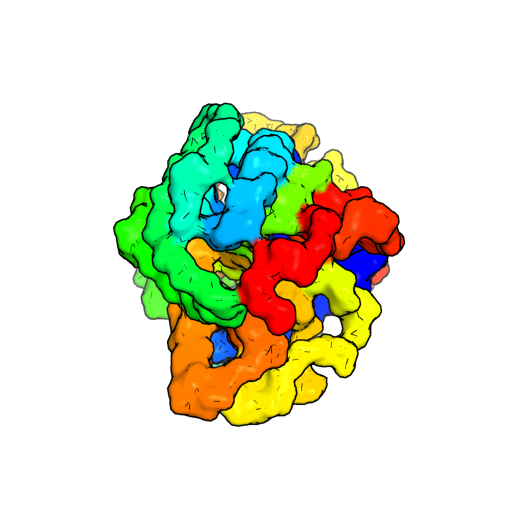 23.984 9.953 1 95.69 221 ALA B N 1
ATOM 4068 C CA . ALA B 1 221 ? 17.953 23.703 8.547 1 95.69 221 ALA B CA 1
ATOM 4069 C C . ALA B 1 221 ? 17.062 24.781 7.949 1 95.69 221 ALA B C 1
ATOM 4071 O O . ALA B 1 221 ? 16.328 25.469 8.672 1 95.69 221 ALA B O 1
ATOM 4072 N N . VAL B 1 222 ? 17.016 24.922 6.684 1 95.38 222 VAL B N 1
ATOM 4073 C CA . VAL B 1 222 ? 16.406 26.047 5.961 1 95.38 222 VAL B CA 1
ATOM 4074 C C . VAL B 1 222 ? 14.922 26.125 6.285 1 95.38 222 VAL B C 1
ATOM 4076 O O . VAL B 1 222 ? 14.367 27.219 6.406 1 95.38 222 VAL B O 1
ATOM 4079 N N . TRP B 1 223 ? 14.242 24.938 6.379 1 93.69 223 TRP B N 1
ATOM 4080 C CA . TRP B 1 223 ? 12.82 24.906 6.711 1 93.69 223 TRP B CA 1
ATOM 4081 C C . TRP B 1 223 ? 12.57 24.125 7.992 1 93.69 223 TRP B C 1
ATOM 4083 O O . TRP B 1 223 ? 11.594 23.375 8.086 1 93.69 223 TRP B O 1
ATOM 4093 N N . GLN B 1 224 ? 13.531 24.203 8.867 1 92.25 224 GLN B N 1
ATOM 4094 C CA . GLN B 1 224 ? 13.43 23.641 10.211 1 92.25 224 GLN B CA 1
ATOM 4095 C C . GLN B 1 224 ? 12.93 22.203 10.172 1 92.25 224 GLN B C 1
ATOM 4097 O O . GLN B 1 224 ? 13.555 21.344 9.555 1 92.25 224 GLN B O 1
ATOM 4102 N N . GLU B 1 225 ? 11.781 21.953 10.781 1 93.81 225 GLU B N 1
ATOM 4103 C CA . GLU B 1 225 ? 11.297 20.594 10.891 1 93.81 225 GLU B CA 1
ATOM 4104 C C . GLU B 1 225 ? 10.898 20.031 9.523 1 93.81 225 GLU B C 1
ATOM 4106 O O . GLU B 1 225 ? 11.047 18.828 9.273 1 93.81 225 GLU B O 1
ATOM 4111 N N . GLU B 1 226 ? 10.461 20.891 8.648 1 95.81 226 GLU B N 1
ATOM 4112 C CA . GLU B 1 226 ? 10.07 20.453 7.316 1 95.81 226 GLU B CA 1
ATOM 4113 C C . GLU B 1 226 ? 11.266 19.875 6.555 1 95.81 226 GLU B C 1
ATOM 4115 O O . GLU B 1 226 ? 11.125 18.906 5.812 1 95.81 226 GLU B O 1
ATOM 4120 N N . SER B 1 227 ? 12.461 20.531 6.738 1 97.75 227 SER B N 1
ATOM 4121 C CA . SER B 1 227 ? 13.672 20 6.121 1 97.75 227 SER B CA 1
ATOM 4122 C C . SER B 1 227 ? 13.984 18.594 6.617 1 97.75 227 SER B C 1
ATOM 4124 O O . SER B 1 227 ? 14.32 17.719 5.828 1 97.75 227 SER B O 1
ATOM 4126 N N . HIS B 1 228 ? 13.852 18.391 7.918 1 97.88 228 HIS B N 1
ATOM 4127 C CA . HIS B 1 228 ? 14.117 17.078 8.5 1 97.88 228 HIS B CA 1
ATOM 4128 C C . HIS B 1 228 ? 13.062 16.062 8.07 1 97.88 228 HIS B C 1
ATOM 4130 O O . HIS B 1 228 ? 13.367 14.891 7.879 1 97.88 228 HIS B O 1
ATOM 4136 N N . LEU B 1 229 ? 11.883 16.547 7.945 1 98.06 229 LEU B N 1
ATOM 4137 C CA . LEU B 1 229 ? 10.805 15.703 7.453 1 98.06 229 LEU B CA 1
ATOM 4138 C C . LEU B 1 229 ? 11.102 15.195 6.047 1 98.06 229 LEU B C 1
ATOM 4140 O O . LEU B 1 229 ? 10.922 14.008 5.758 1 98.06 229 LEU B O 1
ATOM 4144 N N . ASN B 1 230 ? 11.555 16.062 5.199 1 98.62 230 ASN B N 1
ATOM 4145 C CA . ASN B 1 230 ? 11.875 15.672 3.828 1 98.62 230 ASN B CA 1
ATOM 4146 C C . ASN B 1 230 ? 13.047 14.695 3.783 1 98.62 230 ASN B C 1
ATOM 4148 O O . ASN B 1 230 ? 13.039 13.75 2.988 1 98.62 230 ASN B O 1
ATOM 4152 N N . LYS B 1 231 ? 14.055 14.945 4.656 1 98.75 231 LYS B N 1
ATOM 4153 C CA . LYS B 1 231 ? 15.148 13.992 4.758 1 98.75 231 LYS B CA 1
ATOM 4154 C C . LYS B 1 231 ? 14.641 12.617 5.203 1 98.75 231 LYS B C 1
ATOM 4156 O O . LYS B 1 231 ? 15.047 11.594 4.652 1 98.75 231 LYS B O 1
ATOM 4161 N N . TYR B 1 232 ? 13.797 12.609 6.16 1 98.62 232 TYR B N 1
ATOM 4162 C CA . TYR B 1 232 ? 13.242 11.359 6.656 1 98.62 232 TYR B CA 1
ATOM 4163 C C . TYR B 1 232 ? 12.484 10.625 5.555 1 98.62 232 TYR B C 1
ATOM 4165 O O . TYR B 1 232 ? 12.68 9.43 5.348 1 98.62 232 TYR B O 1
ATOM 4173 N N . PHE B 1 233 ? 11.602 11.328 4.793 1 98.69 233 PHE B N 1
ATOM 4174 C CA . PHE B 1 233 ? 10.773 10.727 3.748 1 98.69 233 PHE B CA 1
ATOM 4175 C C . PHE B 1 233 ? 11.641 10.227 2.598 1 98.69 233 PHE B C 1
ATOM 4177 O O . PHE B 1 233 ? 11.281 9.266 1.92 1 98.69 233 PHE B O 1
ATOM 4184 N N . LEU B 1 234 ? 12.734 10.953 2.389 1 98.25 234 LEU B N 1
ATOM 4185 C CA . LEU B 1 234 ? 13.648 10.484 1.349 1 98.25 234 LEU B CA 1
ATOM 4186 C C . LEU B 1 234 ? 14.242 9.133 1.715 1 98.25 234 LEU B C 1
ATOM 4188 O O . LEU B 1 234 ? 14.359 8.25 0.862 1 98.25 234 LEU B O 1
ATOM 4192 N N . LEU B 1 235 ? 14.578 8.938 2.984 1 97.31 235 LEU B N 1
ATOM 4193 C CA . LEU B 1 235 ? 15.242 7.727 3.447 1 97.31 235 LEU B CA 1
ATOM 4194 C C . LEU B 1 235 ? 14.219 6.645 3.781 1 97.31 235 LEU B C 1
ATOM 4196 O O . LEU B 1 235 ? 14.539 5.453 3.736 1 97.31 235 LEU B O 1
ATOM 4200 N N . 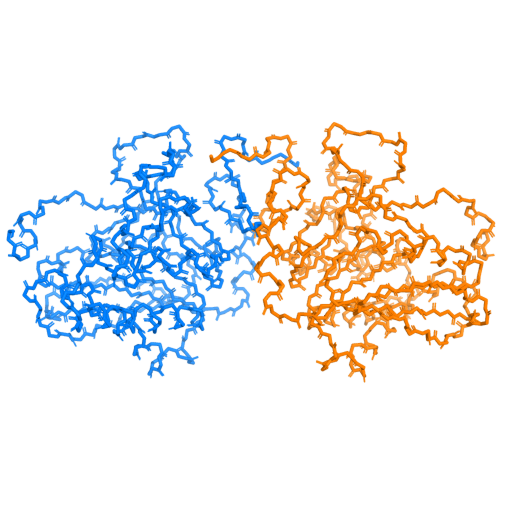ASN B 1 236 ? 13.07 7.078 4.172 1 97.5 236 ASN B N 1
ATOM 4201 C CA . ASN B 1 236 ? 11.93 6.215 4.473 1 97.5 236 ASN B CA 1
ATOM 4202 C C . ASN B 1 236 ? 10.719 6.562 3.613 1 97.5 236 ASN B C 1
ATOM 4204 O O . ASN B 1 236 ? 9.906 7.41 3.99 1 97.5 236 ASN B O 1
ATOM 4208 N N . LYS B 1 237 ? 10.594 5.848 2.5 1 98.06 237 LYS B N 1
ATOM 4209 C CA . LYS B 1 237 ? 9.594 6.227 1.502 1 98.06 237 LYS B CA 1
ATOM 4210 C C . LYS B 1 237 ? 8.18 6.086 2.053 1 98.06 237 LYS B C 1
ATOM 4212 O O . LYS B 1 237 ? 7.844 5.062 2.654 1 98.06 237 LYS B O 1
ATOM 4217 N N . PRO B 1 238 ? 7.367 7.113 1.864 1 98.62 238 PRO B N 1
ATOM 4218 C CA . PRO B 1 238 ? 5.973 6.996 2.301 1 98.62 238 PRO B CA 1
ATOM 4219 C C . PRO B 1 238 ? 5.23 5.852 1.612 1 98.62 238 PRO B C 1
ATOM 4221 O O . PRO B 1 238 ? 5.453 5.594 0.427 1 98.62 238 PRO B O 1
ATOM 4224 N N . SER B 1 239 ? 4.348 5.215 2.367 1 98.12 239 SER B N 1
ATOM 4225 C CA . SER B 1 239 ? 3.506 4.164 1.803 1 98.12 239 SER B CA 1
ATOM 4226 C C . SER B 1 239 ? 2.332 4.758 1.03 1 98.12 239 SER B C 1
ATOM 4228 O O . SER B 1 239 ? 1.684 4.059 0.246 1 98.12 239 SER B O 1
ATOM 4230 N N . LYS B 1 240 ? 2.055 5.988 1.274 1 98.5 240 LYS B N 1
ATOM 4231 C CA . LYS B 1 240 ? 0.986 6.727 0.607 1 98.5 240 LYS B CA 1
ATOM 4232 C C . LYS B 1 240 ? 1.317 8.211 0.516 1 98.5 240 LYS B C 1
ATOM 4234 O O . LYS B 1 240 ? 1.81 8.805 1.479 1 98.5 240 LYS B O 1
ATOM 4239 N N . LEU B 1 241 ? 1.088 8.797 -0.65 1 98.75 241 LEU B N 1
ATOM 4240 C CA . LEU B 1 241 ? 1.269 10.227 -0.86 1 98.75 241 LEU B CA 1
ATOM 4241 C C . LEU B 1 241 ? -0.068 10.914 -1.132 1 98.75 241 LEU B C 1
ATOM 4243 O O . LEU B 1 241 ? -0.895 10.391 -1.883 1 98.75 241 LEU B O 1
ATOM 4247 N N . LEU B 1 242 ? -0.278 12 -0.496 1 98.88 242 LEU B N 1
ATOM 4248 C CA . LEU B 1 242 ? -1.443 12.82 -0.794 1 98.88 242 LEU B CA 1
ATOM 4249 C C . LEU B 1 242 ? -1.084 13.945 -1.764 1 98.88 242 LEU B C 1
ATOM 4251 O O . LEU B 1 242 ? -0.016 14.547 -1.648 1 98.88 242 LEU B O 1
ATOM 4255 N N . SER B 1 243 ? -1.907 14.156 -2.75 1 98.06 243 SER B N 1
ATOM 4256 C CA . SER B 1 243 ? -1.688 15.203 -3.742 1 98.06 243 SER B CA 1
ATOM 4257 C C . SER B 1 243 ? -1.775 16.594 -3.109 1 98.06 243 SER B C 1
ATOM 4259 O O . SER B 1 243 ? -2.232 16.734 -1.974 1 98.06 243 SER B O 1
ATOM 4261 N N . PRO B 1 244 ? -1.415 17.625 -3.848 1 97.5 244 PRO B N 1
ATOM 4262 C CA . PRO B 1 244 ? -1.534 19 -3.336 1 97.5 244 PRO B CA 1
ATOM 4263 C C . PRO B 1 244 ? -2.979 19.391 -3.031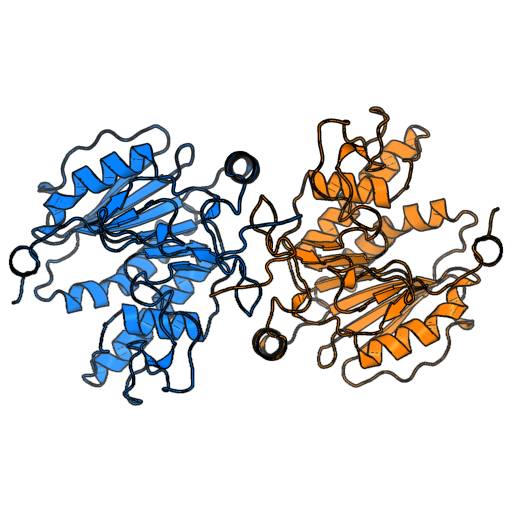 1 97.5 244 PRO B C 1
ATOM 4265 O O . PRO B 1 244 ? -3.221 20.406 -2.387 1 97.5 244 PRO B O 1
ATOM 4268 N N . GLU B 1 245 ? -3.885 18.594 -3.443 1 98 245 GLU B N 1
ATOM 4269 C CA . GLU B 1 245 ? -5.285 18.844 -3.119 1 98 245 GLU B CA 1
ATOM 4270 C C . GLU B 1 245 ? -5.512 18.828 -1.61 1 98 245 GLU B C 1
ATOM 4272 O O . GLU B 1 245 ? -6.488 19.406 -1.119 1 98 245 GLU B O 1
ATOM 4277 N N . TYR B 1 246 ? -4.613 18.156 -0.832 1 98.5 246 TYR B N 1
ATOM 4278 C CA . TYR B 1 246 ? -4.73 17.969 0.61 1 98.5 246 TYR B CA 1
ATOM 4279 C C . TYR B 1 246 ? -3.938 19.031 1.363 1 98.5 246 TYR B C 1
ATOM 4281 O O . TYR B 1 246 ? -3.898 19.031 2.596 1 98.5 246 TYR B O 1
ATOM 4289 N N . MET B 1 247 ? -3.268 19.859 0.715 1 96.75 247 MET B N 1
ATOM 4290 C CA . MET B 1 247 ? -2.582 21.047 1.242 1 96.75 247 MET B CA 1
ATOM 4291 C C . MET B 1 247 ? -2.316 22.062 0.135 1 96.75 247 MET B C 1
ATOM 4293 O O . MET B 1 247 ? -1.166 22.266 -0.256 1 96.75 247 MET B O 1
ATOM 4297 N N . TRP B 1 248 ? -3.359 22.703 -0.294 1 94 248 TRP B N 1
ATOM 4298 C CA . TRP B 1 248 ? -3.254 23.578 -1.453 1 94 248 TRP B CA 1
ATOM 4299 C C . TRP B 1 248 ? -2.861 24.984 -1.031 1 94 248 TRP B C 1
ATOM 4301 O O . TRP B 1 248 ? -2.941 25.328 0.15 1 94 248 TRP B O 1
ATOM 4311 N N . ARG B 1 249 ? -2.34 25.781 -1.875 1 83.44 249 ARG B N 1
ATOM 4312 C CA . ARG B 1 249 ? -1.819 27.125 -1.682 1 83.44 249 ARG B CA 1
ATOM 4313 C C . ARG B 1 249 ? -2.902 28.062 -1.149 1 83.44 249 ARG B C 1
ATOM 4315 O O . ARG B 1 249 ? -2.834 28.516 -0.003 1 83.44 249 ARG B O 1
ATOM 4322 N N . ASP B 1 250 ? -3.701 28.422 -1.98 1 80.81 250 ASP B N 1
ATOM 4323 C CA . ASP B 1 250 ? -4.816 29.328 -1.692 1 80.81 250 ASP B CA 1
ATOM 4324 C C . ASP B 1 250 ? -6.09 28.859 -2.393 1 80.81 250 ASP B C 1
ATOM 4326 O O . ASP B 1 250 ? -6.039 28.375 -3.521 1 80.81 250 ASP B O 1
ATOM 4330 N N . ILE B 1 251 ? -7.102 29.156 -1.706 1 78.06 251 ILE B N 1
ATOM 4331 C CA . ILE B 1 251 ? -8.391 28.672 -2.189 1 78.06 251 ILE B CA 1
ATOM 4332 C C . ILE B 1 251 ? -8.695 29.297 -3.549 1 78.06 251 ILE B C 1
ATOM 4334 O O . ILE B 1 251 ? -9.414 28.703 -4.363 1 78.06 251 ILE B O 1
ATOM 4338 N N . ASN B 1 252 ? -8.039 30.344 -3.836 1 79.88 252 ASN B N 1
ATOM 4339 C CA . ASN B 1 252 ? -8.352 31.062 -5.07 1 79.88 252 ASN B CA 1
ATOM 4340 C C . ASN B 1 252 ? -7.391 30.688 -6.195 1 79.88 252 ASN B C 1
ATOM 4342 O O . ASN B 1 252 ? -7.602 31.062 -7.348 1 79.88 252 ASN B O 1
ATOM 4346 N N . GLU B 1 253 ? -6.387 29.953 -5.867 1 83.75 253 GLU B N 1
ATOM 4347 C CA . GLU B 1 253 ? -5.41 29.531 -6.871 1 83.75 253 GLU B CA 1
ATOM 4348 C C . GLU B 1 253 ? -5.867 28.266 -7.59 1 83.75 253 GLU B C 1
ATOM 4350 O O . GLU B 1 253 ? -6.426 27.359 -6.965 1 83.75 253 GLU B O 1
ATOM 4355 N N . LYS B 1 254 ? -5.652 28.312 -8.875 1 87.38 254 LYS B N 1
ATOM 4356 C CA . LYS B 1 254 ? -6.078 27.172 -9.672 1 87.38 254 LYS B CA 1
ATOM 4357 C C . LYS B 1 254 ? -4.898 26.547 -10.398 1 87.38 254 LYS B C 1
ATOM 4359 O O . LYS B 1 254 ? -3.887 27.203 -10.648 1 87.38 254 LYS B O 1
ATOM 4364 N N . ALA B 1 255 ? -4.984 25.281 -10.555 1 90.69 255 ALA B N 1
ATOM 4365 C CA . ALA B 1 255 ? -4.117 24.5 -11.43 1 90.69 255 ALA B CA 1
ATOM 4366 C C . ALA B 1 255 ? -4.895 23.391 -12.125 1 90.69 255 ALA B C 1
ATOM 4368 O O . ALA B 1 255 ? -5.84 22.828 -11.555 1 90.69 255 ALA B O 1
ATOM 4369 N N . ALA B 1 256 ? -4.512 23.031 -13.336 1 91.19 256 ALA B N 1
ATOM 4370 C CA . ALA B 1 256 ? -5.262 22.094 -14.164 1 91.19 256 ALA B CA 1
ATOM 4371 C C . ALA B 1 256 ? -5.402 20.75 -13.469 1 91.19 256 ALA B C 1
ATOM 4373 O O . ALA B 1 256 ? -6.438 20.078 -13.586 1 91.19 256 ALA B O 1
ATOM 4374 N N . GLN B 1 257 ? -4.414 20.344 -12.703 1 93.19 257 GLN B N 1
ATOM 4375 C CA . GLN B 1 257 ? -4.379 19.016 -12.094 1 93.19 257 GLN B CA 1
ATOM 4376 C C . GLN B 1 257 ? -5.215 18.969 -10.82 1 93.19 257 GLN B C 1
ATOM 4378 O O . GLN B 1 257 ? -5.562 17.891 -10.328 1 93.19 257 GLN B O 1
ATOM 4383 N N . ILE B 1 258 ? -5.426 20.172 -10.258 1 95.69 258 ILE B N 1
ATOM 4384 C CA . ILE B 1 258 ? -6.137 20.266 -8.992 1 95.69 258 ILE B CA 1
ATOM 4385 C C . ILE B 1 258 ? -7.645 20.328 -9.242 1 95.69 258 ILE B C 1
ATOM 4387 O O . ILE B 1 258 ? -8.164 21.359 -9.688 1 95.69 258 ILE B O 1
ATOM 4391 N N . LYS B 1 259 ? -8.367 19.328 -8.969 1 95.88 259 LYS B N 1
ATOM 4392 C CA . LYS B 1 259 ? -9.789 19.234 -9.266 1 95.88 259 LYS B CA 1
ATOM 4393 C C . LYS B 1 259 ? -10.633 19.641 -8.062 1 95.88 259 LYS B C 1
ATOM 4395 O O . LYS B 1 259 ? -11.82 19.938 -8.195 1 95.88 259 LYS B O 1
ATOM 4400 N N . ILE B 1 260 ? -10 19.609 -6.91 1 96.69 260 ILE B N 1
ATOM 4401 C CA . ILE B 1 260 ? -10.672 19.984 -5.668 1 96.69 260 ILE B CA 1
ATOM 4402 C C . ILE B 1 260 ? -9.648 20.5 -4.664 1 96.69 260 ILE B C 1
ATOM 4404 O O . ILE B 1 260 ? -8.508 20.031 -4.637 1 96.69 260 ILE B O 1
ATOM 4408 N N . VAL B 1 261 ? -10.016 21.438 -3.914 1 96.81 261 VAL B N 1
ATOM 4409 C CA . VAL B 1 261 ? -9.25 21.859 -2.75 1 96.81 261 VAL B CA 1
ATOM 4410 C C . VAL B 1 261 ? -9.828 21.234 -1.487 1 96.81 261 VAL B C 1
ATOM 4412 O O . VAL B 1 261 ? -10.977 21.5 -1.126 1 96.81 261 VAL B O 1
ATOM 4415 N N . ARG B 1 262 ? -9.047 20.422 -0.806 1 97.94 262 ARG B N 1
ATOM 4416 C CA . ARG B 1 262 ? -9.539 19.703 0.369 1 97.94 262 ARG B CA 1
ATOM 4417 C C . ARG B 1 262 ? -9.109 20.406 1.653 1 97.94 262 ARG B C 1
ATOM 4419 O O . ARG B 1 262 ? -9.867 20.469 2.619 1 97.94 262 ARG B O 1
ATOM 4426 N N . PHE B 1 263 ? -7.984 20.875 1.734 1 97.25 263 PHE B N 1
ATOM 4427 C CA . PHE B 1 263 ? -7.324 21.469 2.893 1 97.25 263 PHE B CA 1
ATOM 4428 C C . PHE B 1 263 ? -6.375 22.578 2.463 1 97.25 263 PHE B C 1
ATOM 4430 O O . PHE B 1 263 ? -5.629 22.422 1.494 1 97.25 263 PHE B O 1
ATOM 4437 N N . THR B 1 264 ? -6.477 23.75 3.025 1 95 264 THR B N 1
ATOM 4438 C CA . THR B 1 264 ? -5.598 24.844 2.615 1 95 264 THR B CA 1
ATOM 4439 C C . THR B 1 264 ? -5.375 25.812 3.768 1 95 264 THR B C 1
ATOM 4441 O O . THR B 1 264 ? -6.145 25.828 4.73 1 95 264 THR B O 1
ATOM 4444 N N . ASN B 1 265 ? -4.305 26.547 3.639 1 90.31 265 ASN B N 1
ATOM 4445 C CA . ASN B 1 265 ? -3.994 27.594 4.613 1 90.31 265 ASN B CA 1
ATOM 4446 C C . ASN B 1 265 ? -5.004 28.734 4.559 1 90.31 265 ASN B C 1
ATOM 4448 O O . ASN B 1 265 ? -5.496 29.078 3.482 1 90.31 265 ASN B O 1
ATOM 4452 N N . VAL B 1 266 ? -5.266 29.234 5.648 1 87.94 266 VAL B N 1
ATOM 4453 C CA . VAL B 1 266 ? -6.09 30.438 5.707 1 87.94 266 VAL B CA 1
ATOM 4454 C C . VAL B 1 266 ? -5.223 31.672 5.453 1 87.94 266 VAL B C 1
ATOM 4456 O O . VAL B 1 266 ? -4.074 31.734 5.898 1 87.94 266 VAL B O 1
ATOM 4459 N N . PRO B 1 267 ? -5.797 32.531 4.566 1 77.94 267 PRO B N 1
ATOM 4460 C CA . PRO B 1 267 ? -5.039 33.781 4.402 1 77.94 267 PRO B CA 1
ATOM 4461 C C . PRO B 1 267 ? -4.727 34.469 5.734 1 77.94 267 PRO B C 1
ATOM 4463 O O . PRO B 1 267 ? -5.57 34.469 6.637 1 77.94 267 PRO B O 1
ATOM 4466 N N . LYS B 1 268 ? -3.471 34.812 5.926 1 71.81 268 LYS B N 1
ATOM 4467 C CA . LYS B 1 268 ? -3.105 35.469 7.176 1 71.81 268 LYS B CA 1
ATOM 4468 C C . LYS B 1 268 ? -1.918 36.406 6.977 1 71.81 268 LYS B C 1
ATOM 4470 O O . LYS B 1 268 ? -1.199 36.312 5.98 1 71.81 268 LYS B O 1
ATOM 4475 N N . ASN B 1 269 ? -1.974 37.375 7.777 1 68.5 269 ASN B N 1
ATOM 4476 C CA . ASN B 1 269 ? -0.83 38.281 7.867 1 68.5 269 ASN B CA 1
ATOM 4477 C C . ASN B 1 269 ? 0.251 37.719 8.789 1 68.5 269 ASN B C 1
ATOM 4479 O O . ASN B 1 269 ? 0.137 37.812 10.016 1 68.5 269 ASN B O 1
ATOM 4483 N N . TYR B 1 270 ? 1.289 37.219 8.242 1 66.94 270 TYR B N 1
ATOM 4484 C CA . TYR B 1 270 ? 2.334 36.531 8.984 1 66.94 270 TYR B CA 1
ATOM 4485 C C . TYR B 1 270 ? 2.953 37.438 10.039 1 66.94 270 TYR B C 1
ATOM 4487 O O . TYR B 1 270 ? 3.289 37 11.141 1 66.94 270 TYR B O 1
ATOM 4495 N N . ALA B 1 271 ? 3.102 38.719 9.703 1 65.88 271 ALA B N 1
ATOM 4496 C CA . ALA B 1 271 ? 3.697 39.656 10.625 1 65.88 271 ALA B CA 1
ATOM 4497 C C . ALA B 1 271 ? 2.828 39.844 11.867 1 65.88 271 ALA B C 1
ATOM 4499 O O . ALA B 1 271 ? 3.336 40.156 12.953 1 65.88 271 ALA B O 1
ATOM 4500 N N . GLU B 1 272 ? 1.613 39.562 11.641 1 64.19 272 GLU B N 1
ATOM 4501 C CA . GLU B 1 272 ? 0.671 39.781 12.734 1 64.19 272 GLU B CA 1
ATOM 4502 C C . GLU B 1 272 ? 0.583 38.531 13.617 1 64.19 272 GLU B C 1
ATOM 4504 O O . GLU B 1 272 ? 0.404 38.656 14.836 1 64.19 272 GLU B O 1
ATOM 4509 N N . VAL B 1 273 ? 0.775 37.438 13.016 1 66.06 273 VAL B N 1
ATOM 4510 C CA . VAL B 1 273 ? 0.413 36.25 13.781 1 66.06 273 VAL B CA 1
ATOM 4511 C C . VAL B 1 273 ? 1.67 35.594 14.359 1 66.06 273 VAL B C 1
ATOM 4513 O O . VAL B 1 273 ? 1.607 34.906 15.375 1 66.06 273 VAL B O 1
ATOM 4516 N N . ARG B 1 274 ? 2.785 35.875 13.703 1 59.91 274 ARG B N 1
ATOM 4517 C CA . ARG B 1 274 ? 4.016 35.281 14.203 1 59.91 274 ARG B CA 1
ATOM 4518 C C . ARG B 1 274 ? 4.699 36.188 15.219 1 59.91 274 ARG B C 1
ATOM 4520 O O . ARG B 1 274 ? 4.746 37.406 15.039 1 59.91 274 ARG B O 1
ATOM 4527 N N . PRO B 1 275 ? 4.891 35.594 16.359 1 54.38 275 PRO B N 1
ATOM 4528 C CA . PRO B 1 275 ? 5.496 36.5 17.344 1 54.38 275 PRO B CA 1
ATOM 4529 C C . PRO B 1 275 ? 6.695 37.25 16.797 1 54.38 275 PRO B C 1
ATOM 4531 O O . PRO B 1 275 ? 6.902 38.406 17.141 1 54.38 275 PRO B O 1
ATOM 4534 N N . ASN B 1 276 ? 7.902 36.656 16.469 1 48.78 276 ASN B N 1
ATOM 4535 C CA . ASN B 1 276 ? 9.07 37.469 16.141 1 48.78 276 ASN B CA 1
ATOM 4536 C C . ASN B 1 276 ? 9.164 37.75 14.641 1 48.78 276 ASN B C 1
ATOM 4538 O O . ASN B 1 276 ? 8.961 36.844 13.82 1 48.78 276 ASN B O 1
ATOM 4542 N N . PRO B 1 277 ? 9.109 39.156 14.125 1 43.38 277 PRO B N 1
ATOM 4543 C CA . PRO B 1 277 ? 9.352 39.469 12.719 1 43.38 277 PRO B CA 1
ATOM 4544 C C . PRO B 1 277 ? 10.586 38.781 12.164 1 43.38 277 PRO B C 1
ATOM 4546 O O . PRO B 1 277 ? 11.516 38.469 12.914 1 43.38 277 PRO B O 1
#

Solvent-accessible surface area (backbone atoms only — not comparable to full-atom values): 29574 Å² total; per-residue (Å²): 103,66,44,56,55,80,38,36,40,40,36,54,75,48,20,26,34,49,48,92,77,45,52,36,66,69,60,32,40,61,62,51,64,76,63,73,55,29,35,33,36,38,31,59,26,54,71,67,41,34,73,30,47,55,57,26,53,58,27,30,69,72,19,47,38,66,95,46,35,35,39,36,38,39,37,18,53,47,69,88,62,55,69,91,70,93,66,60,85,62,41,51,79,45,80,39,82,41,81,82,64,74,41,71,67,52,47,47,60,43,45,30,49,53,51,32,49,45,41,75,72,62,29,75,90,62,37,51,28,36,36,41,40,52,32,63,28,38,43,71,29,76,42,49,63,84,66,67,36,50,30,24,39,25,36,22,51,88,49,62,87,48,63,70,83,72,58,83,61,22,69,55,78,85,38,74,26,41,43,56,86,92,54,84,82,80,58,48,37,68,54,34,38,31,16,21,49,69,48,40,37,54,50,23,47,51,39,34,53,39,50,50,54,18,48,76,67,76,41,77,52,84,51,46,53,32,23,30,47,40,36,46,40,69,77,49,69,49,54,23,35,35,34,32,33,65,43,28,72,41,92,84,62,82,51,92,83,56,85,52,60,17,23,25,48,54,92,73,59,61,76,75,54,40,78,61,127,102,66,44,56,56,80,39,36,40,40,36,53,74,47,22,26,34,52,48,92,77,44,53,35,66,68,60,33,41,58,62,50,64,75,64,72,56,28,34,34,33,37,30,60,26,54,72,66,42,36,74,29,46,53,56,26,54,58,26,29,68,71,19,47,39,66,94,46,34,35,39,35,38,38,38,19,53,47,69,86,62,54,68,91,70,94,66,60,83,63,42,49,78,44,81,39,82,42,81,81,64,74,41,70,67,53,47,48,61,43,46,31,50,52,51,31,49,44,42,76,74,62,29,74,89,64,37,52,29,36,37,42,39,53,34,62,27,37,43,71,30,75,44,49,66,83,66,68,35,49,31,24,39,24,35,22,52,87,48,63,87,48,62,71,84,70,57,82,60,22,69,54,78,86,38,73,27,40,43,58,85,92,56,84,81,77,56,47,36,67,53,35,38,29,14,22,49,69,49,38,39,53,49,24,48,51,39,33,54,39,51,49,54,18,48,76,68,75,40,76,52,83,53,45,53,32,22,31,47,39,37,48,40,68,76,47,70,47,55,25,34,35,35,31,32,65,42,29,72,40,91,84,62,83,52,94,82,56,84,54,61,17,22,29,47,54,92,73,59,60,76,74,54,40,79,63,126

Nearest PDB structures (foldseek):
  5bxc-assembly1_A  TM=9.813E-01  e=3.773E-43  Homo sapiens
  5m79-assembly1_A  TM=9.802E-01  e=4.845E-43  Homo sapiens
  5c1g-assembly1_A-2  TM=9.857E-01  e=4.896E-42  Homo sapiens
  4gbp-assembly1_A  TM=9.847E-01  e=7.124E-42  Homo sapiens
  2rj6-assembly1_A  TM=9.739E-01  e=1.103E-41  Homo sapiens

Secondary structure (DSSP, 8-state):
----SSS-SB-TTS-BEE-TTSS-HHHHHHHHHTTT-EEEEEEEE-GGGGGGHHHHHHHHHHHBSTTSEEEEEEEES-GGGPPP----TTEEEEEEE----SSHHHHHHHHHHHHHHHIIIIITTT-SEEEEE-SSEEE-S-B-GGG--SEEEEE-TTTTTS-GGG------TTSTT---TT--S-PEEEEEEEEEHHHHHHHHHHHHHHHHHHHHTT---TTHHHHHHHHHHHHS--SEEE-GGGSBS-TT---TT-----EEEPP--HHHHSS--/----SSS-SB-TT--BEE-TTSS-HHHHHHHHHTTT-EEEEEEEE-GGGGGGHHHHHHHHHHHBSTTSEEEEEEEES-GGGPPP----TTEEEEEEE----SSHHHHHHHHHHHHHHHIIIIITTT-SEEEEE-SSEEE-S-B-GGG--SEEEEE-TTTTTS-GGG------TTSTT---TT--S-PEEEEEEEEEHHHHHHHHHHHHHHHHHHHHTT---TTHHHHHHHHHHHHS--SEEE-GGGSBS-TT---TT-----EEEPP--HHHHSS--

Organism: Cyprinus carpio (NCBI:txid7962)

pLDDT: mean 93.48, std 8.83, range [43.38, 98.94]

Radius of gyration: 26.03 Å; Cα contacts (8 Å, |Δi|>4): 1135; chains: 2; bounding box: 52×79×58 Å